Protein AF-0000000077117126 (afdb_homodimer)

Structure (mmCIF, N/CA/C/O backbone):
data_AF-0000000077117126-model_v1
#
loop_
_entity.id
_entity.type
_entity.pdbx_description
1 polymer 'Uncharacterized protein'
#
loop_
_atom_site.group_PDB
_atom_site.id
_atom_site.type_symbol
_atom_site.label_atom_id
_atom_site.label_alt_id
_atom_site.label_comp_id
_atom_site.label_asym_id
_atom_site.label_entity_id
_atom_site.label_seq_id
_atom_site.pdbx_PDB_ins_code
_atom_site.Cartn_x
_atom_site.Cartn_y
_atom_site.Cartn_z
_atom_site.occupancy
_atom_site.B_iso_or_equiv
_atom_site.auth_seq_id
_atom_site.auth_comp_id
_atom_site.auth_asym_id
_atom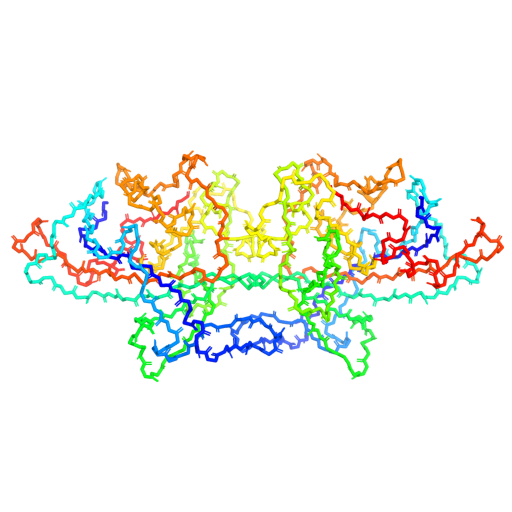_site.auth_atom_id
_atom_site.pdbx_PDB_model_num
ATOM 1 N N . MET A 1 1 ? -9.766 -30.859 -2.898 1 77.19 1 MET A N 1
ATOM 2 C CA . MET A 1 1 ? -8.359 -31.125 -3.176 1 77.19 1 MET A CA 1
ATOM 3 C C . MET A 1 1 ? -7.926 -30.438 -4.473 1 77.19 1 MET A C 1
ATOM 5 O O . MET A 1 1 ? -8.695 -30.391 -5.438 1 77.19 1 MET A O 1
ATOM 9 N N . SER A 1 2 ? -6.809 -29.703 -4.516 1 88.44 2 SER A N 1
ATOM 10 C CA . SER A 1 2 ? -6.238 -29.062 -5.695 1 88.44 2 SER A CA 1
ATOM 11 C C . SER A 1 2 ? -5.836 -30.094 -6.742 1 88.44 2 SER A C 1
ATOM 13 O O . SER A 1 2 ? -5.43 -31.203 -6.402 1 88.44 2 SER A O 1
ATOM 15 N N . PRO A 1 3 ? -6.152 -29.875 -7.973 1 94.31 3 PRO A N 1
ATOM 16 C CA . PRO A 1 3 ? -5.516 -30.734 -8.969 1 94.31 3 PRO A CA 1
ATOM 17 C C . PRO A 1 3 ? -3.99 -30.688 -8.914 1 94.31 3 PRO A C 1
ATOM 19 O O . PRO A 1 3 ? -3.424 -29.75 -8.344 1 94.31 3 PRO A O 1
ATOM 22 N N . PRO A 1 4 ? -3.389 -31.75 -9.406 1 95.88 4 PRO A N 1
ATOM 23 C CA . PRO A 1 4 ? -1.927 -31.672 -9.453 1 95.88 4 PRO A CA 1
ATOM 24 C C . PRO A 1 4 ? -1.417 -30.688 -10.5 1 95.88 4 PRO A C 1
ATOM 26 O O . PRO A 1 4 ? -2.016 -30.562 -11.57 1 95.88 4 PRO A O 1
ATOM 29 N N . TYR A 1 5 ? -0.36 -30 -10.203 1 97.25 5 TYR A N 1
ATOM 30 C CA . TYR A 1 5 ? 0.286 -29.094 -11.156 1 97.25 5 TYR A CA 1
ATOM 31 C C . TYR A 1 5 ? 1.759 -28.906 -10.812 1 97.25 5 TYR A C 1
ATOM 33 O O . TYR A 1 5 ? 2.203 -29.297 -9.727 1 97.25 5 TYR A O 1
ATOM 41 N N . ILE A 1 6 ? 2.484 -28.406 -11.773 1 97.88 6 ILE A N 1
ATOM 42 C CA . ILE A 1 6 ? 3.891 -28.062 -11.594 1 97.88 6 ILE A CA 1
ATOM 43 C C . ILE A 1 6 ? 4.074 -26.547 -11.789 1 97.88 6 ILE A C 1
ATOM 45 O O . ILE A 1 6 ? 3.332 -25.922 -12.539 1 97.88 6 ILE A O 1
ATOM 49 N N . PHE A 1 7 ? 5.004 -25.984 -11.031 1 98.62 7 PHE A N 1
ATOM 50 C CA . PHE A 1 7 ? 5.238 -24.578 -11.25 1 98.62 7 PHE A CA 1
ATOM 51 C C . PHE A 1 7 ? 6.711 -24.219 -11.07 1 98.62 7 PHE A C 1
ATOM 53 O O . PHE A 1 7 ? 7.469 -25.016 -10.5 1 98.62 7 PHE A O 1
ATOM 60 N N . GLN A 1 8 ? 7.051 -23.141 -11.648 1 98.75 8 GLN A N 1
ATOM 61 C CA . GLN A 1 8 ? 8.383 -22.547 -11.539 1 98.75 8 GLN A CA 1
ATOM 62 C C . GLN A 1 8 ? 8.297 -21.078 -11.172 1 98.75 8 GLN A C 1
ATOM 64 O O . GLN A 1 8 ? 7.449 -20.344 -11.695 1 98.75 8 GLN A O 1
ATOM 69 N N . ILE A 1 9 ? 9.125 -20.656 -10.242 1 98.75 9 ILE A N 1
ATOM 70 C CA . ILE A 1 9 ? 9.266 -19.25 -9.875 1 98.75 9 ILE A CA 1
ATOM 71 C C . ILE A 1 9 ? 10.695 -18.797 -10.141 1 98.75 9 ILE A C 1
ATOM 73 O O . ILE A 1 9 ? 11.633 -19.234 -9.477 1 98.75 9 ILE A O 1
ATOM 77 N N . ASN A 1 10 ? 10.828 -17.922 -11.094 1 98.81 10 ASN A N 1
ATOM 78 C CA . ASN A 1 10 ? 12.133 -17.359 -11.422 1 98.81 10 ASN A CA 1
ATOM 79 C C . ASN A 1 10 ? 12.266 -15.922 -10.93 1 98.81 10 ASN A C 1
ATOM 81 O O . ASN A 1 10 ? 11.398 -15.086 -11.211 1 98.81 10 ASN A O 1
ATOM 85 N N . GLU A 1 11 ? 13.383 -15.68 -10.281 1 98.56 11 GLU A N 1
ATOM 86 C CA . GLU A 1 11 ? 13.68 -14.328 -9.797 1 98.56 11 GLU A CA 1
ATOM 87 C C . GLU A 1 11 ? 14.164 -13.43 -10.93 1 98.56 11 GLU A C 1
ATOM 89 O O . GLU A 1 11 ? 15.023 -13.828 -11.719 1 98.56 11 GLU A O 1
ATOM 94 N N . ILE A 1 12 ? 13.586 -12.195 -10.93 1 97.94 12 ILE A N 1
ATOM 95 C CA . ILE A 1 12 ? 14.086 -11.242 -11.914 1 97.94 12 ILE A CA 1
ATOM 96 C C . ILE A 1 12 ? 14.328 -9.891 -11.242 1 97.94 12 ILE A C 1
ATOM 98 O O . ILE A 1 12 ? 13.758 -9.602 -10.188 1 97.94 12 ILE A O 1
ATOM 102 N N . ASN A 1 13 ? 15.172 -9.141 -11.844 1 94.44 13 ASN A N 1
ATOM 103 C CA . ASN A 1 13 ? 15.438 -7.758 -11.461 1 94.44 13 ASN A CA 1
ATOM 104 C C . ASN A 1 13 ? 15.406 -6.82 -12.664 1 94.44 13 ASN A C 1
ATOM 106 O O . ASN A 1 13 ? 15.438 -7.273 -13.812 1 94.44 13 ASN A O 1
ATOM 110 N N . ARG A 1 14 ? 15.266 -5.648 -12.297 1 93.5 14 ARG A N 1
ATOM 111 C CA . ARG A 1 14 ? 15.438 -4.641 -13.344 1 93.5 14 ARG A CA 1
ATOM 112 C C . ARG A 1 14 ? 16.875 -4.641 -13.867 1 93.5 14 ARG A C 1
ATOM 114 O O . ARG A 1 14 ? 17.828 -4.73 -13.094 1 93.5 14 ARG A O 1
ATOM 121 N N . ASN A 1 15 ? 16.984 -4.605 -15.164 1 93.62 15 ASN A N 1
ATOM 122 C CA . ASN A 1 15 ? 18.281 -4.359 -15.773 1 93.62 15 ASN A CA 1
ATOM 123 C C . ASN A 1 15 ? 18.781 -2.943 -15.492 1 93.62 15 ASN A C 1
ATOM 125 O O . ASN A 1 15 ? 18.172 -1.969 -15.945 1 93.62 15 ASN A O 1
ATOM 129 N N . PRO A 1 16 ? 19.828 -2.816 -14.789 1 89.88 16 PRO A N 1
ATOM 130 C CA . PRO A 1 16 ? 20.281 -1.479 -14.414 1 89.88 16 PRO A CA 1
ATOM 131 C C . PRO A 1 16 ? 20.688 -0.636 -15.617 1 89.88 16 PRO A C 1
ATOM 133 O O . PRO A 1 16 ? 20.766 0.592 -15.523 1 89.88 16 PRO A O 1
ATOM 136 N N . ARG A 1 17 ? 21 -1.248 -16.781 1 92.44 17 ARG A N 1
ATOM 137 C CA . ARG A 1 17 ? 21.438 -0.537 -17.984 1 92.44 17 ARG A CA 1
ATOM 138 C C . ARG A 1 17 ? 20.234 -0.075 -18.812 1 92.44 17 ARG A C 1
ATOM 140 O O . ARG A 1 17 ? 20.391 0.737 -19.719 1 92.44 17 ARG A O 1
ATOM 147 N N . ALA A 1 18 ? 19.109 -0.632 -18.438 1 91.69 18 ALA A N 1
ATOM 148 C CA . ALA A 1 18 ? 17.906 -0.268 -19.203 1 91.69 18 ALA A CA 1
ATOM 149 C C . ALA A 1 18 ? 17.328 1.049 -18.703 1 91.69 18 ALA A C 1
ATOM 151 O O . ALA A 1 18 ? 17.438 1.377 -17.516 1 91.69 18 ALA A O 1
ATOM 152 N N . LYS A 1 19 ? 16.734 1.782 -19.578 1 91.12 19 LYS A N 1
ATOM 153 C CA . LYS A 1 19 ? 16.078 3.027 -19.203 1 91.12 19 LYS A CA 1
ATOM 154 C C . LYS A 1 19 ? 14.883 2.758 -18.297 1 91.12 19 LYS A C 1
ATOM 156 O O . LYS A 1 19 ? 14.094 1.847 -18.547 1 91.12 19 LYS A O 1
ATOM 161 N N . CYS A 1 20 ? 14.812 3.59 -17.25 1 89.38 20 CYS A N 1
ATOM 162 C CA . CYS A 1 20 ? 13.695 3.453 -16.328 1 89.38 20 CYS A CA 1
ATOM 163 C C . CYS A 1 20 ? 12.414 4.027 -16.922 1 89.38 20 CYS A C 1
ATOM 165 O O . CYS A 1 20 ? 12.461 4.992 -17.688 1 89.38 20 CYS A O 1
ATOM 167 N N . ARG A 1 21 ? 11.398 3.367 -16.594 1 93.06 21 ARG A N 1
ATOM 168 C CA . ARG A 1 21 ? 10.062 3.844 -16.953 1 93.06 21 ARG A CA 1
ATOM 169 C C . ARG A 1 21 ? 9.312 4.32 -15.711 1 93.06 21 ARG A C 1
ATOM 171 O O . ARG A 1 21 ? 9.383 3.691 -14.656 1 93.06 21 ARG A O 1
ATOM 178 N N . TYR A 1 22 ? 8.594 5.395 -15.828 1 92.81 22 TYR A N 1
ATOM 179 C CA . TYR A 1 22 ? 7.828 5.949 -14.719 1 92.81 22 TYR A CA 1
ATOM 180 C C . TYR A 1 22 ? 6.395 6.242 -15.141 1 92.81 22 TYR A C 1
ATOM 182 O O . TYR A 1 22 ? 6.129 6.508 -16.312 1 92.81 22 TYR A O 1
ATOM 190 N N . ASP A 1 23 ? 5.488 6.152 -14.211 1 91.5 23 ASP A N 1
ATOM 191 C CA . ASP A 1 23 ? 4.121 6.543 -14.523 1 91.5 23 ASP A CA 1
ATOM 192 C C . ASP A 1 23 ? 3.947 8.055 -14.438 1 91.5 23 ASP A C 1
ATOM 194 O O . ASP A 1 23 ? 4.918 8.789 -14.219 1 91.5 23 ASP A O 1
ATOM 198 N N . ASN A 1 24 ? 2.738 8.508 -14.594 1 89.69 24 ASN A N 1
ATOM 199 C CA . ASN A 1 24 ? 2.463 9.938 -14.664 1 89.69 24 ASN A CA 1
ATOM 200 C C . ASN A 1 24 ? 2.691 10.625 -13.32 1 89.69 24 ASN A C 1
ATOM 202 O O . ASN A 1 24 ? 2.717 11.852 -13.242 1 89.69 24 ASN A O 1
ATOM 206 N N . PHE A 1 25 ? 2.98 9.836 -12.289 1 91.88 25 PHE A N 1
ATOM 207 C CA . PHE A 1 25 ? 3.15 10.414 -10.961 1 91.88 25 PHE A CA 1
ATOM 208 C C . PHE A 1 25 ? 4.578 10.219 -10.469 1 91.88 25 PHE A C 1
ATOM 210 O O . PHE A 1 25 ? 4.863 10.422 -9.281 1 91.88 25 PHE A O 1
ATOM 217 N N . GLY A 1 26 ? 5.406 9.75 -11.391 1 91.75 26 GLY A N 1
ATOM 218 C CA . GLY A 1 26 ? 6.82 9.633 -11.07 1 91.75 26 GLY A CA 1
ATOM 219 C C . GLY A 1 26 ? 7.164 8.352 -10.328 1 91.75 26 GLY A C 1
ATOM 220 O O . GLY A 1 26 ? 8.227 8.25 -9.719 1 91.75 26 GLY A O 1
ATOM 221 N N . ARG A 1 27 ? 6.301 7.371 -10.328 1 93.75 27 ARG A N 1
ATOM 222 C CA . ARG A 1 27 ? 6.582 6.074 -9.719 1 93.75 27 ARG A CA 1
ATOM 223 C C . ARG A 1 27 ? 7.18 5.109 -10.734 1 93.75 27 ARG A C 1
ATOM 225 O O . ARG A 1 27 ? 6.75 5.07 -11.891 1 93.75 27 ARG A O 1
ATOM 232 N N . TRP A 1 28 ? 8.016 4.418 -10.25 1 93.44 28 TRP A N 1
ATOM 233 C CA . TRP A 1 28 ? 8.688 3.451 -11.109 1 93.44 28 TRP A CA 1
ATOM 234 C C . TRP A 1 28 ? 7.707 2.414 -11.641 1 93.44 28 TRP A C 1
ATOM 236 O O . TRP A 1 28 ? 6.848 1.926 -10.898 1 93.44 28 TRP A O 1
ATOM 246 N N . MET A 1 29 ? 7.895 2.1 -12.898 1 95.25 29 MET A N 1
ATOM 247 C CA . MET A 1 29 ? 7.168 1.027 -13.57 1 95.25 29 MET A CA 1
ATOM 248 C C . MET A 1 29 ? 8.125 0.091 -14.297 1 95.25 29 MET A C 1
ATOM 250 O O . MET A 1 29 ? 9.117 0.538 -14.875 1 95.25 29 MET A O 1
ATOM 254 N N . PRO A 1 30 ? 7.797 -1.201 -14.281 1 96.44 30 PRO A N 1
ATOM 255 C CA . PRO A 1 30 ? 8.672 -2.107 -15.023 1 96.44 30 PRO A CA 1
ATOM 256 C C . PRO A 1 30 ? 8.664 -1.84 -16.531 1 96.44 30 PRO A C 1
ATOM 258 O O . PRO A 1 30 ? 7.66 -1.361 -17.062 1 96.44 30 PRO A O 1
ATOM 261 N N . SER A 1 31 ? 9.734 -2.16 -17.188 1 95.44 31 SER A N 1
ATOM 262 C CA . SER A 1 31 ? 9.867 -2.002 -18.641 1 95.44 31 SER A CA 1
ATOM 263 C C . SER A 1 31 ? 8.914 -2.928 -19.375 1 95.44 31 SER A C 1
ATOM 265 O O . SER A 1 31 ? 8.672 -4.059 -18.953 1 95.44 31 SER A O 1
ATOM 267 N N . TYR A 1 32 ? 8.383 -2.531 -20.484 1 92.38 32 TYR A N 1
ATOM 268 C CA . TYR A 1 32 ? 7.578 -3.404 -21.328 1 92.38 32 TYR A CA 1
ATOM 269 C C . TYR A 1 32 ? 8.461 -4.25 -22.25 1 92.38 32 TYR A C 1
ATOM 271 O O . TYR A 1 32 ? 7.984 -5.199 -22.875 1 92.38 32 TYR A O 1
ATOM 279 N N . GLU A 1 33 ? 9.703 -3.861 -22.266 1 94.19 33 GLU A N 1
ATOM 280 C CA . GLU A 1 33 ? 10.664 -4.609 -23.078 1 94.19 33 GLU A CA 1
ATOM 281 C C . GLU A 1 33 ? 11.359 -5.684 -22.25 1 94.19 33 GLU A C 1
ATOM 283 O O . GLU A 1 33 ? 11.711 -5.453 -21.094 1 94.19 33 GLU A O 1
ATOM 288 N N . GLY A 1 34 ? 11.562 -6.766 -22.938 1 95.62 34 GLY A N 1
ATOM 289 C CA . GLY A 1 34 ? 12.242 -7.867 -22.281 1 95.62 34 GLY A CA 1
ATOM 290 C C . GLY A 1 34 ? 13.648 -7.512 -21.812 1 95.62 34 GLY A C 1
ATOM 291 O O . GLY A 1 34 ? 14.109 -8 -20.781 1 95.62 34 GLY A O 1
ATOM 292 N N . SER A 1 35 ? 14.312 -6.652 -22.531 1 94.56 35 SER A N 1
ATOM 293 C CA . SER A 1 35 ? 15.688 -6.266 -22.234 1 94.56 35 SER A CA 1
ATOM 294 C C . SER A 1 35 ? 15.773 -5.473 -20.938 1 94.56 35 SER A C 1
ATOM 296 O O . SER A 1 35 ? 16.859 -5.273 -20.391 1 94.56 35 SER A O 1
ATOM 298 N N . GLY A 1 36 ? 14.672 -5.066 -20.484 1 96.38 36 GLY A N 1
ATOM 299 C CA . GLY A 1 36 ? 14.648 -4.305 -19.234 1 96.38 36 GLY A CA 1
ATOM 300 C C . GLY A 1 36 ? 14.742 -5.18 -18 1 96.38 36 GLY A C 1
ATOM 301 O O . GLY A 1 36 ? 14.836 -4.672 -16.891 1 96.38 36 GLY A O 1
ATOM 302 N N . HIS A 1 37 ? 14.758 -6.48 -18.156 1 97.31 37 HIS A N 1
ATOM 303 C CA . HIS A 1 37 ? 14.75 -7.426 -17.047 1 97.31 37 HIS A CA 1
ATOM 304 C C . HIS A 1 37 ? 15.891 -8.43 -17.172 1 97.31 37 HIS A C 1
ATOM 306 O O . HIS A 1 37 ? 16.359 -8.719 -18.281 1 97.31 37 HIS A O 1
ATOM 312 N N . GLU A 1 38 ? 16.328 -8.812 -16.078 1 96.62 38 GLU A N 1
ATOM 313 C CA . GLU A 1 38 ? 17.344 -9.852 -16.031 1 96.62 38 GLU A CA 1
ATOM 314 C C . GLU A 1 38 ? 16.969 -10.953 -15.039 1 96.62 38 GLU A C 1
ATOM 316 O O . GLU A 1 38 ? 16.422 -10.672 -13.977 1 96.62 38 GLU A O 1
ATOM 321 N N . ILE A 1 39 ? 17.25 -12.148 -15.461 1 96.5 39 ILE A N 1
ATOM 322 C CA . ILE A 1 39 ? 17.031 -13.273 -14.562 1 96.5 39 ILE A CA 1
ATOM 323 C C . ILE A 1 39 ? 18.094 -13.258 -13.461 1 96.5 39 ILE A C 1
ATOM 325 O O . ILE A 1 39 ? 19.281 -13.008 -13.727 1 96.5 39 ILE A O 1
ATOM 329 N N . TYR A 1 40 ? 17.656 -13.398 -12.289 1 94.94 40 TYR A N 1
ATOM 330 C CA . TYR A 1 40 ? 18.547 -13.508 -11.141 1 94.94 40 TYR A CA 1
ATOM 331 C C . TYR A 1 40 ? 18.641 -14.945 -10.648 1 94.94 40 TYR A C 1
ATOM 333 O O . TYR A 1 40 ? 17.656 -15.484 -10.117 1 94.94 40 TYR A O 1
ATOM 341 N N . ASN A 1 41 ? 19.812 -15.555 -10.844 1 94.88 41 ASN A N 1
ATOM 342 C CA . ASN A 1 41 ? 19.984 -16.969 -10.531 1 94.88 41 ASN A CA 1
ATOM 343 C C . ASN A 1 41 ? 20.219 -17.188 -9.039 1 94.88 41 ASN A C 1
ATOM 345 O O . ASN A 1 41 ? 21.328 -17.547 -8.633 1 94.88 41 ASN A O 1
ATOM 349 N N . ILE A 1 42 ? 19.25 -17.062 -8.266 1 96.12 42 ILE A N 1
ATOM 350 C CA . ILE A 1 42 ? 19.297 -17.219 -6.82 1 96.12 42 ILE A CA 1
ATOM 351 C C . ILE A 1 42 ? 18.031 -17.922 -6.332 1 96.12 42 ILE A C 1
ATOM 353 O O . ILE A 1 42 ? 17 -17.859 -6.988 1 96.12 42 ILE A O 1
ATOM 357 N N . GLY A 1 43 ? 18.125 -18.656 -5.266 1 96.69 43 GLY A N 1
ATOM 358 C CA . GLY A 1 43 ? 16.969 -19.219 -4.594 1 96.69 43 GLY A CA 1
ATOM 359 C C . GLY A 1 43 ? 16.219 -20.234 -5.438 1 96.69 43 GLY A C 1
ATOM 360 O O . GLY A 1 43 ? 16.797 -21.234 -5.879 1 96.69 43 GLY A O 1
ATOM 361 N N . ALA A 1 44 ? 14.984 -19.922 -5.75 1 97.81 44 ALA A N 1
ATOM 362 C CA . ALA A 1 44 ? 14.078 -20.875 -6.398 1 97.81 44 ALA A CA 1
ATOM 363 C C . ALA A 1 44 ? 14.258 -20.859 -7.914 1 97.81 44 ALA A C 1
ATOM 365 O O . ALA A 1 44 ? 13.703 -21.703 -8.625 1 97.81 44 ALA A O 1
ATOM 366 N N . THR A 1 45 ? 15.047 -19.969 -8.453 1 98.44 45 THR A N 1
ATOM 367 C CA . THR A 1 45 ? 15.203 -19.828 -9.891 1 98.44 45 THR A CA 1
ATOM 368 C C . THR A 1 45 ? 15.711 -21.125 -10.516 1 98.44 45 THR A C 1
ATOM 370 O O . THR A 1 45 ? 16.672 -21.719 -10.031 1 98.44 45 THR A O 1
ATOM 373 N N . GLY A 1 46 ? 15.023 -21.5 -11.547 1 97.62 46 GLY A N 1
ATOM 374 C CA . GLY A 1 46 ? 15.43 -22.688 -12.289 1 97.62 46 GLY A CA 1
ATOM 375 C C . GLY A 1 46 ? 14.875 -23.984 -11.711 1 97.62 46 GLY A C 1
ATOM 376 O O . GLY A 1 46 ? 15.016 -25.047 -12.32 1 97.62 46 GLY A O 1
ATOM 377 N N . LYS A 1 47 ? 14.258 -23.953 -10.578 1 98.38 47 LYS A N 1
ATOM 378 C CA . LYS A 1 47 ? 13.734 -25.156 -9.93 1 98.38 47 LYS A CA 1
ATOM 379 C C . LYS A 1 47 ? 12.273 -25.375 -10.289 1 98.38 47 LYS A C 1
ATOM 381 O O . LYS A 1 47 ? 11.531 -24.422 -10.523 1 98.38 47 LYS A O 1
ATOM 386 N N . TYR A 1 48 ? 11.914 -26.641 -10.312 1 98.44 48 TYR A N 1
ATOM 387 C CA . TYR A 1 48 ? 10.531 -27.016 -10.555 1 98.44 48 TYR A CA 1
ATOM 388 C C . TYR A 1 48 ? 9.891 -27.594 -9.289 1 98.44 48 TYR A C 1
ATOM 390 O O . TYR A 1 48 ? 10.523 -28.359 -8.562 1 98.44 48 TYR A O 1
ATOM 398 N N . TRP A 1 49 ? 8.688 -27.156 -9.07 1 98.38 49 TRP A N 1
ATOM 399 C CA . TRP A 1 49 ? 7.938 -27.594 -7.891 1 98.38 49 TRP A CA 1
ATOM 400 C C . TRP A 1 49 ? 6.648 -28.297 -8.289 1 98.38 49 TRP A C 1
ATOM 402 O O . TRP A 1 49 ? 5.949 -27.859 -9.203 1 98.38 49 TRP A O 1
ATOM 412 N N . TYR A 1 50 ? 6.402 -29.328 -7.582 1 97.25 50 TYR A N 1
ATOM 413 C CA . TYR A 1 50 ? 5.219 -30.141 -7.844 1 97.25 50 TYR A CA 1
ATOM 414 C C . TYR A 1 50 ? 4.242 -30.062 -6.676 1 97.25 50 TYR A C 1
ATOM 416 O O . TYR A 1 50 ? 4.617 -30.312 -5.527 1 97.25 50 TYR A O 1
ATOM 424 N N . CYS A 1 51 ? 2.986 -29.672 -6.992 1 96.69 51 CYS A N 1
ATOM 425 C CA . CYS A 1 51 ? 1.882 -29.797 -6.047 1 96.69 51 CYS A CA 1
ATOM 426 C C . CYS A 1 51 ? 1.031 -31.016 -6.348 1 96.69 51 CYS A C 1
ATOM 428 O O . CYS A 1 51 ? 0.369 -31.078 -7.383 1 96.69 51 CYS A O 1
ATOM 430 N N . ASN A 1 52 ? 0.906 -31.922 -5.441 1 93.56 52 ASN A N 1
ATOM 431 C CA . ASN A 1 52 ? 0.184 -33.156 -5.695 1 93.56 52 ASN A CA 1
ATOM 432 C C . ASN A 1 52 ? -1.223 -33.125 -5.102 1 93.56 52 ASN A C 1
ATOM 434 O O . ASN A 1 52 ? -1.867 -34.156 -4.957 1 93.56 52 ASN A O 1
ATOM 438 N N . GLY A 1 53 ? -1.607 -32 -4.676 1 92.06 53 GLY A N 1
ATOM 439 C CA . GLY A 1 53 ? -2.91 -31.844 -4.051 1 92.06 53 GLY A CA 1
ATOM 440 C C . GLY A 1 53 ? -2.852 -31.875 -2.535 1 92.06 53 GLY A C 1
ATOM 441 O O . GLY A 1 53 ? -3.797 -31.469 -1.862 1 92.06 53 GLY A O 1
ATOM 442 N N . SER A 1 54 ? -1.748 -32.375 -2.01 1 91.38 54 SER A N 1
ATOM 443 C CA . SER A 1 54 ? -1.615 -32.469 -0.558 1 91.38 54 SER A CA 1
ATOM 444 C C . SER A 1 54 ? -0.382 -31.703 -0.072 1 91.38 54 SER A C 1
ATOM 446 O O . SER A 1 54 ? -0.387 -31.141 1.021 1 91.38 54 SER A O 1
ATOM 448 N N . LEU A 1 55 ? 0.594 -31.781 -0.904 1 94.25 55 LEU A N 1
ATOM 449 C CA . LEU A 1 55 ? 1.847 -31.125 -0.543 1 94.25 55 LEU A CA 1
ATOM 450 C C . LEU A 1 55 ? 2.549 -30.578 -1.78 1 94.25 55 LEU A C 1
ATOM 452 O O . LEU A 1 55 ? 2.195 -30.938 -2.908 1 94.25 55 LEU A O 1
ATOM 456 N N . ILE A 1 56 ? 3.545 -29.75 -1.525 1 96.06 56 ILE A N 1
ATOM 457 C CA . ILE A 1 56 ? 4.414 -29.219 -2.57 1 96.06 56 ILE A CA 1
ATOM 458 C C . ILE A 1 56 ? 5.852 -29.672 -2.322 1 96.06 56 ILE A C 1
ATOM 460 O O . ILE A 1 56 ? 6.344 -29.594 -1.193 1 96.06 56 ILE A O 1
ATOM 464 N N . TYR A 1 57 ? 6.496 -30.172 -3.33 1 96.25 57 TYR A N 1
ATOM 465 C CA . TYR A 1 57 ? 7.91 -30.5 -3.215 1 96.25 57 TYR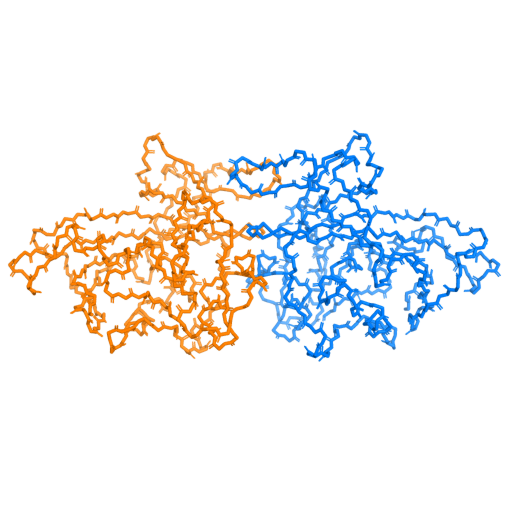 A CA 1
ATOM 466 C C . TYR A 1 57 ? 8.625 -30.312 -4.547 1 96.25 57 TYR A C 1
ATOM 468 O O . TYR A 1 57 ? 7.984 -30.25 -5.598 1 96.25 57 TYR A O 1
ATOM 476 N N . GLU A 1 58 ? 9.93 -30.25 -4.5 1 97.94 58 GLU A N 1
ATOM 477 C CA . GLU A 1 58 ? 10.758 -30 -5.676 1 97.94 58 GLU A CA 1
ATOM 478 C C . GLU A 1 58 ? 10.891 -31.25 -6.531 1 97.94 58 GLU A C 1
ATOM 480 O O . GLU A 1 58 ? 11.023 -32.375 -6.004 1 97.94 58 GLU A O 1
ATOM 485 N N . VAL A 1 59 ? 10.898 -31.094 -7.809 1 97.06 59 VAL A N 1
ATOM 486 C CA . VAL A 1 59 ? 11.172 -32.188 -8.742 1 97.06 59 VAL A CA 1
ATOM 487 C C . VAL A 1 59 ? 12.375 -31.828 -9.609 1 97.06 59 VAL A C 1
ATOM 489 O O . VAL A 1 59 ? 12.633 -30.641 -9.875 1 97.06 59 VAL A O 1
ATOM 492 N N . PRO A 1 60 ? 13.141 -32.781 -10 1 95.75 60 PRO A N 1
ATOM 493 C CA . PRO A 1 60 ? 14.43 -32.5 -10.648 1 95.75 60 PRO A CA 1
ATOM 494 C C . PRO A 1 60 ? 14.289 -31.875 -12.023 1 95.75 60 PRO A C 1
ATOM 496 O O . PRO A 1 60 ? 15.18 -31.156 -12.469 1 95.75 60 PRO A O 1
ATOM 499 N N . ALA A 1 61 ? 13.211 -32.219 -12.711 1 95.88 61 ALA A N 1
ATOM 500 C CA . ALA A 1 61 ? 12.977 -31.656 -14.039 1 95.88 61 ALA A CA 1
ATOM 501 C C . ALA A 1 61 ? 11.484 -31.625 -14.359 1 95.88 61 ALA A C 1
ATOM 503 O O . ALA A 1 61 ? 10.672 -32.25 -13.664 1 95.88 61 ALA A O 1
ATOM 504 N N . LEU A 1 62 ? 11.18 -30.828 -15.359 1 96.31 62 LEU A N 1
ATOM 505 C CA . LEU A 1 62 ? 9.812 -30.812 -15.867 1 96.31 62 LEU A CA 1
ATOM 506 C C . LEU A 1 62 ? 9.477 -32.125 -16.562 1 96.31 62 LEU A C 1
ATOM 508 O O . LEU A 1 62 ? 10.156 -32.531 -17.516 1 96.31 62 LEU A O 1
ATOM 512 N N . PRO A 1 63 ? 8.5 -32.812 -16.094 1 94.81 63 PRO A N 1
ATOM 513 C CA . PRO A 1 63 ? 8.156 -34.062 -16.75 1 94.81 63 PRO A CA 1
ATOM 514 C C . PRO A 1 63 ? 7.805 -33.906 -18.219 1 94.81 63 PRO A C 1
ATOM 516 O O . PRO A 1 63 ? 7.16 -32.906 -18.594 1 94.81 63 PRO A O 1
ATOM 519 N N . SER A 1 64 ? 8.188 -34.906 -18.969 1 93.69 64 SER A N 1
ATOM 520 C CA . SER A 1 64 ? 7.879 -34.906 -20.391 1 93.69 64 SER A CA 1
ATOM 521 C C . SER A 1 64 ? 6.371 -34.906 -20.641 1 93.69 64 SER A C 1
ATOM 523 O O . SER A 1 64 ? 5.645 -35.688 -20.016 1 93.69 64 SER A O 1
ATOM 525 N N . GLY A 1 65 ? 5.906 -34.031 -21.484 1 94 65 GLY A N 1
ATOM 526 C CA . GLY A 1 65 ? 4.488 -33.938 -21.797 1 94 65 GLY A CA 1
ATOM 527 C C . GLY A 1 65 ? 3.77 -32.844 -21.062 1 94 65 GLY A C 1
ATOM 528 O O . GLY A 1 65 ? 2.605 -32.531 -21.359 1 94 65 GLY A O 1
ATOM 529 N N . SER A 1 66 ? 4.418 -32.219 -20.078 1 95.81 66 SER A N 1
ATOM 530 C CA . SER A 1 66 ? 3.842 -31.062 -19.406 1 95.81 66 SER A CA 1
ATOM 531 C C . SER A 1 66 ? 3.662 -29.906 -20.375 1 95.81 66 SER A C 1
ATOM 533 O O . SER A 1 66 ? 4.465 -29.719 -21.297 1 95.81 66 SER A O 1
ATOM 535 N N . THR A 1 67 ? 2.584 -29.156 -20.203 1 96.19 67 THR A N 1
ATOM 536 C CA . THR A 1 67 ? 2.338 -27.984 -21.031 1 96.19 67 THR A CA 1
ATOM 537 C C . THR A 1 67 ? 2.168 -26.734 -20.156 1 96.19 67 THR A C 1
ATOM 539 O O . THR A 1 67 ? 1.71 -26.828 -19.016 1 96.19 67 THR A O 1
ATOM 542 N N . VAL A 1 68 ? 2.545 -25.641 -20.766 1 98 68 VAL A N 1
ATOM 543 C CA . VAL A 1 68 ? 2.371 -24.375 -20.047 1 98 68 VAL A CA 1
ATOM 544 C C . VAL A 1 68 ? 0.884 -24.062 -19.922 1 98 68 VAL A C 1
ATOM 546 O O . VAL A 1 68 ? 0.166 -24 -20.922 1 98 68 VAL A O 1
ATOM 549 N N . TYR A 1 69 ? 0.435 -23.906 -18.719 1 98.31 69 TYR A N 1
ATOM 550 C CA . TYR A 1 69 ? -0.924 -23.422 -18.484 1 98.31 69 TYR A CA 1
ATOM 551 C C . TYR A 1 69 ? -0.992 -21.906 -18.547 1 98.31 69 TYR A C 1
ATOM 553 O O . TYR A 1 69 ? -1.729 -21.344 -19.359 1 98.31 69 TYR A O 1
ATOM 561 N N . SER A 1 70 ? -0.19 -21.281 -17.703 1 98.25 70 SER A N 1
ATOM 562 C CA . SER A 1 70 ? -0.151 -19.828 -17.734 1 98.25 70 SER A CA 1
ATOM 563 C C . SER A 1 70 ? 1.126 -19.297 -17.094 1 98.25 70 SER A C 1
ATOM 565 O O . SER A 1 70 ? 1.748 -19.984 -16.281 1 98.25 70 SER A O 1
ATOM 567 N N . THR A 1 71 ? 1.499 -18.109 -17.516 1 98.56 71 THR A N 1
ATOM 568 C CA . THR A 1 71 ? 2.664 -17.422 -16.969 1 98.56 71 THR A CA 1
ATOM 569 C C . THR A 1 71 ? 2.312 -15.984 -16.594 1 98.56 71 THR A C 1
ATOM 571 O O . THR A 1 71 ? 1.63 -15.281 -17.344 1 98.56 71 THR A O 1
ATOM 574 N N . PHE A 1 72 ? 2.725 -15.586 -15.422 1 98.75 72 PHE A N 1
ATOM 575 C CA . PHE A 1 72 ? 2.613 -14.203 -14.984 1 98.75 72 PHE A CA 1
ATOM 576 C C . PHE A 1 72 ? 3.941 -13.695 -14.438 1 98.75 72 PHE A C 1
ATOM 578 O O . PHE A 1 72 ? 4.723 -14.477 -13.875 1 98.75 72 PHE A O 1
ATOM 585 N N . SER A 1 73 ? 4.191 -12.461 -14.625 1 98.69 73 SER A N 1
ATOM 586 C CA . SER A 1 73 ? 5.305 -11.766 -13.992 1 98.69 73 SER A CA 1
ATOM 587 C C . SER A 1 73 ? 4.809 -10.719 -12.992 1 98.69 73 SER A C 1
ATOM 589 O O . SER A 1 73 ? 3.832 -10.016 -13.258 1 98.69 73 SER A O 1
ATOM 591 N N . LEU A 1 74 ? 5.449 -10.672 -11.844 1 98.62 74 LEU A N 1
ATOM 592 C CA . LEU A 1 74 ? 5.105 -9.695 -10.812 1 98.62 74 LEU A CA 1
ATOM 593 C C . LEU A 1 74 ? 6.336 -8.891 -10.398 1 98.62 74 LEU A C 1
ATOM 595 O O . LEU A 1 74 ? 7.43 -9.445 -10.266 1 98.62 74 LEU A O 1
ATOM 599 N N . TYR A 1 75 ? 6.184 -7.617 -10.211 1 98.25 75 TYR A N 1
ATOM 600 C CA . TYR A 1 75 ? 7.133 -6.746 -9.531 1 98.25 75 TYR A CA 1
ATOM 601 C C . TYR A 1 75 ? 6.48 -6.051 -8.344 1 98.25 75 TYR A C 1
ATOM 603 O O . TYR A 1 75 ? 5.309 -5.668 -8.406 1 98.25 75 TYR A O 1
ATOM 611 N N . TYR A 1 76 ? 7.25 -5.938 -7.32 1 97.5 76 TYR A N 1
ATOM 612 C CA . TYR A 1 76 ? 6.809 -5.051 -6.25 1 97.5 76 TYR A CA 1
ATOM 613 C C . TYR A 1 76 ? 7.473 -3.686 -6.363 1 97.5 76 TYR A C 1
ATOM 615 O O . TYR A 1 76 ? 8.695 -3.59 -6.469 1 97.5 76 TYR A O 1
ATOM 623 N N . GLY A 1 77 ? 6.719 -2.645 -6.387 1 95.12 77 GLY A N 1
ATOM 624 C CA . GLY A 1 77 ? 7.215 -1.278 -6.422 1 95.12 77 GLY A CA 1
ATOM 625 C C . GLY A 1 77 ? 6.836 -0.476 -5.191 1 95.12 77 GLY A C 1
ATOM 626 O O . GLY A 1 77 ? 5.652 -0.314 -4.891 1 95.12 77 GLY A O 1
ATOM 627 N N . GLY A 1 78 ? 7.863 0.007 -4.566 1 93.12 78 GLY A N 1
ATOM 628 C CA . GLY A 1 78 ? 7.594 0.927 -3.475 1 93.12 78 GLY A CA 1
ATOM 629 C C . GLY A 1 78 ? 6.75 2.117 -3.893 1 93.12 78 GLY A C 1
ATOM 630 O O . GLY A 1 78 ? 6.984 2.709 -4.949 1 93.12 78 GLY A O 1
ATOM 631 N N . GLY A 1 79 ? 5.75 2.432 -3.035 1 94.44 79 GLY A N 1
ATOM 632 C CA . GLY A 1 79 ? 4.863 3.541 -3.346 1 94.44 79 GLY A CA 1
ATOM 633 C C . GLY A 1 79 ? 3.725 3.152 -4.27 1 94.44 79 GLY A C 1
ATOM 634 O O . GLY A 1 79 ? 2.783 3.926 -4.465 1 94.44 79 GLY A O 1
ATOM 635 N N . HIS A 1 80 ? 3.756 1.951 -4.809 1 95.38 80 HIS A N 1
ATOM 636 C CA . HIS A 1 80 ? 2.764 1.528 -5.793 1 95.38 80 HIS A CA 1
ATOM 637 C C . HIS A 1 80 ? 2.078 0.236 -5.359 1 95.38 80 HIS A C 1
ATOM 639 O O . HIS A 1 80 ? 0.85 0.136 -5.402 1 95.38 80 HIS A O 1
ATOM 645 N N . GLY A 1 81 ? 2.826 -0.707 -5.02 1 96.62 81 GLY A N 1
ATOM 646 C CA . GLY A 1 81 ? 2.355 -2.066 -4.805 1 96.62 81 GLY A CA 1
ATOM 647 C C . GLY A 1 81 ? 2.766 -3.02 -5.914 1 96.62 81 GLY A C 1
ATOM 648 O O . GLY A 1 81 ? 3.885 -2.939 -6.426 1 96.62 81 GLY A O 1
ATOM 649 N N . PHE A 1 82 ? 1.919 -3.896 -6.297 1 98 82 PHE A N 1
ATOM 650 C CA . PHE A 1 82 ? 2.334 -4.934 -7.234 1 98 82 PHE A CA 1
ATOM 651 C C . PHE A 1 82 ? 1.998 -4.535 -8.664 1 98 82 PHE A C 1
ATOM 653 O O . PHE A 1 82 ? 0.868 -4.133 -8.953 1 98 82 PHE A O 1
ATOM 660 N N . TRP A 1 83 ? 2.98 -4.664 -9.508 1 97.88 83 TRP A N 1
ATOM 661 C CA . TRP A 1 83 ? 2.809 -4.715 -10.953 1 97.88 83 TRP A CA 1
ATOM 662 C C . TRP A 1 83 ? 2.654 -6.156 -11.43 1 97.88 83 TRP A C 1
ATOM 664 O O . TRP A 1 83 ? 3.406 -7.039 -11.016 1 97.88 83 TRP A O 1
ATOM 674 N N . VAL A 1 84 ? 1.702 -6.34 -12.305 1 98.44 84 VAL A N 1
ATOM 675 C CA . VAL A 1 84 ? 1.438 -7.699 -12.773 1 98.44 84 VAL A CA 1
ATOM 676 C C . VAL A 1 84 ? 1.367 -7.719 -14.297 1 98.44 84 VAL A C 1
ATOM 678 O O . VAL A 1 84 ? 0.649 -6.918 -14.906 1 98.44 84 VAL A O 1
ATOM 681 N N . LEU A 1 85 ? 2.092 -8.57 -14.953 1 98.25 85 LEU A N 1
ATOM 682 C CA . LEU A 1 85 ? 2.074 -8.789 -16.391 1 98.25 85 LEU A CA 1
ATOM 683 C C . LEU A 1 85 ? 1.621 -10.211 -16.719 1 98.25 85 LEU A C 1
ATOM 685 O O . LEU A 1 85 ? 2.17 -11.18 -16.188 1 98.25 85 LEU A O 1
ATOM 689 N N . LYS A 1 86 ? 0.579 -10.305 -17.516 1 98 86 LYS A N 1
ATOM 690 C CA . LYS A 1 86 ? 0.24 -11.633 -18.031 1 98 86 LYS A CA 1
ATOM 691 C C . LYS A 1 86 ? 1.238 -12.07 -19.094 1 98 86 LYS A C 1
ATOM 693 O O . LYS A 1 86 ? 1.164 -11.633 -20.25 1 98 86 LYS A O 1
ATOM 698 N N . GLY A 1 87 ? 2.135 -12.898 -18.688 1 97.75 87 GLY A N 1
ATOM 699 C CA . GLY A 1 87 ? 3.205 -13.328 -19.562 1 97.75 87 GLY A CA 1
ATOM 700 C C . GLY A 1 87 ? 4.578 -13.242 -18.938 1 97.75 87 GLY A C 1
ATOM 701 O O . GLY A 1 87 ? 4.703 -12.875 -17.766 1 97.75 87 GLY A O 1
ATOM 702 N N . ASN A 1 88 ? 5.535 -13.641 -19.688 1 97.94 88 ASN A N 1
ATOM 703 C CA . ASN A 1 88 ? 6.941 -13.656 -19.297 1 97.94 88 ASN A CA 1
ATOM 704 C C . ASN A 1 88 ? 7.605 -12.305 -19.531 1 97.94 88 ASN A C 1
ATOM 706 O O . ASN A 1 88 ? 7.703 -11.852 -20.672 1 97.94 88 ASN A O 1
ATOM 710 N N . ALA A 1 89 ? 8.102 -11.68 -18.516 1 97.56 89 ALA A N 1
ATOM 711 C CA . ALA A 1 89 ? 8.664 -10.336 -18.594 1 97.56 89 ALA A CA 1
ATOM 712 C C . ALA A 1 89 ? 9.922 -10.32 -19.453 1 97.56 89 ALA A C 1
ATOM 714 O O . ALA A 1 89 ? 10.25 -9.305 -20.078 1 97.56 89 ALA A O 1
ATOM 715 N N . ILE A 1 90 ? 10.648 -11.391 -19.469 1 96.75 90 ILE A N 1
ATOM 716 C CA . ILE A 1 90 ? 11.875 -11.484 -20.25 1 96.75 90 ILE A CA 1
ATO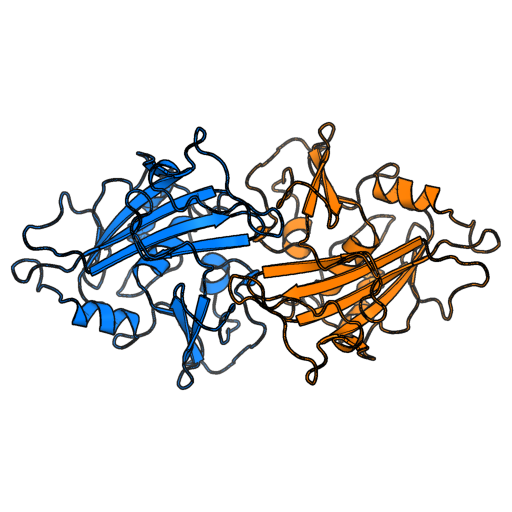M 717 C C . ILE A 1 90 ? 11.547 -11.594 -21.734 1 96.75 90 ILE A C 1
ATOM 719 O O . ILE A 1 90 ? 12.281 -11.094 -22.594 1 96.75 90 ILE A O 1
ATOM 723 N N . ARG A 1 91 ? 10.477 -12.258 -22.016 1 96 91 ARG A N 1
ATOM 724 C CA . ARG A 1 91 ? 9.898 -12.352 -23.359 1 96 91 ARG A CA 1
ATOM 725 C C . ARG A 1 91 ? 8.453 -11.883 -23.359 1 96 91 ARG A C 1
ATOM 727 O O . ARG A 1 91 ? 7.531 -12.688 -23.5 1 96 91 ARG A O 1
ATOM 734 N N . PRO A 1 92 ? 8.297 -10.602 -23.312 1 94.06 92 PRO A N 1
ATOM 735 C CA . PRO A 1 92 ? 6.949 -10.078 -23.078 1 94.06 92 PRO A CA 1
ATOM 736 C C . PRO A 1 92 ? 6.016 -10.289 -24.266 1 94.06 92 PRO A C 1
ATOM 738 O O . PRO A 1 92 ? 6.469 -10.328 -25.422 1 94.06 92 PRO A O 1
ATOM 741 N N . PRO A 1 93 ? 4.789 -10.453 -23.922 1 91.5 93 PRO A N 1
ATOM 742 C CA . PRO A 1 93 ? 3.807 -10.516 -25 1 91.5 93 PRO A CA 1
ATOM 743 C C . PRO A 1 93 ? 3.732 -9.211 -25.797 1 91.5 93 PRO A C 1
ATOM 745 O O . PRO A 1 93 ? 3.977 -8.133 -25.25 1 91.5 93 PRO A O 1
ATOM 748 N N . ARG A 1 94 ? 3.369 -9.219 -26.969 1 87.12 94 ARG A N 1
ATOM 749 C CA . ARG A 1 94 ? 3.385 -8.078 -27.875 1 87.12 94 ARG A CA 1
ATOM 750 C C . ARG A 1 94 ? 2.273 -7.094 -27.531 1 87.12 94 ARG A C 1
ATOM 752 O O . ARG A 1 94 ? 2.438 -5.883 -27.703 1 87.12 94 ARG A O 1
ATOM 759 N N . HIS A 1 95 ? 1.172 -7.594 -27.047 1 85 95 HIS A N 1
ATOM 760 C CA . HIS A 1 95 ? 0.038 -6.684 -26.938 1 85 95 HIS A CA 1
ATOM 761 C C . HIS A 1 95 ? -0.426 -6.566 -25.484 1 85 95 HIS A C 1
ATOM 763 O O . HIS A 1 95 ? -1.619 -6.398 -25.219 1 85 95 HIS A O 1
ATOM 769 N N . ASP A 1 96 ? 0.467 -6.652 -24.625 1 87.75 96 ASP A N 1
ATOM 770 C CA . ASP A 1 96 ? 0.086 -6.484 -23.234 1 87.75 96 ASP A CA 1
ATOM 771 C C . ASP A 1 96 ? 1.157 -5.719 -22.453 1 87.75 96 ASP A C 1
ATOM 773 O O . ASP A 1 96 ? 2.314 -5.664 -22.875 1 87.75 96 ASP A O 1
ATOM 777 N N . ASP A 1 97 ? 0.728 -4.988 -21.5 1 93.81 97 ASP A N 1
ATOM 778 C CA . ASP A 1 97 ? 1.614 -4.207 -20.641 1 93.81 97 ASP A CA 1
ATOM 779 C C . ASP A 1 97 ? 1.389 -4.547 -19.172 1 93.81 97 ASP A C 1
ATOM 781 O O . ASP A 1 97 ? 0.607 -5.445 -18.844 1 93.81 97 ASP A O 1
ATOM 785 N N . TRP A 1 98 ? 2.176 -3.953 -18.391 1 96.56 98 TRP A N 1
ATOM 786 C CA . TRP A 1 98 ? 2.055 -4.113 -16.953 1 96.56 98 TRP A CA 1
ATOM 787 C C . TRP A 1 98 ? 0.786 -3.445 -16.422 1 96.56 98 TRP A C 1
ATOM 789 O O . TRP A 1 98 ? 0.434 -2.346 -16.859 1 96.56 98 TRP A O 1
ATOM 799 N N . HIS A 1 99 ? 0.112 -4.133 -15.555 1 96.88 99 HIS A N 1
ATOM 800 C CA . HIS A 1 99 ? -1.079 -3.639 -14.875 1 96.88 99 HIS A CA 1
ATOM 801 C C . HIS A 1 99 ? -0.929 -3.734 -13.359 1 96.88 99 HIS A C 1
ATOM 803 O O . HIS A 1 99 ? 0.021 -4.348 -12.867 1 96.88 99 HIS A O 1
ATOM 809 N N . THR A 1 100 ? -1.812 -3.051 -12.672 1 97.38 100 THR A N 1
ATOM 810 C CA . THR A 1 100 ? -1.844 -3.191 -11.219 1 97.38 100 THR A CA 1
ATOM 811 C C . THR A 1 100 ? -2.58 -4.465 -10.82 1 97.38 100 THR A C 1
ATOM 813 O O . THR A 1 100 ? -3.354 -5.016 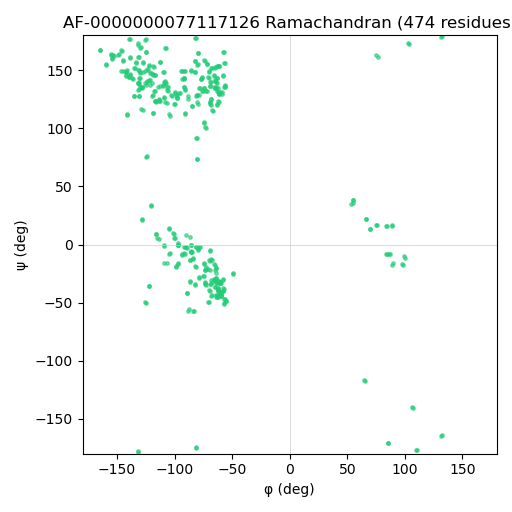-11.602 1 97.38 100 THR A O 1
ATOM 816 N N . LEU A 1 101 ? -2.254 -4.953 -9.664 1 98.19 101 LEU A N 1
ATOM 817 C CA . LEU A 1 101 ? -3.039 -6.043 -9.094 1 98.19 101 LEU A CA 1
ATOM 818 C C . LEU A 1 101 ? -4.48 -5.609 -8.859 1 98.19 101 LEU A C 1
ATOM 820 O O . LEU A 1 101 ? -4.73 -4.531 -8.312 1 98.19 101 LEU A O 1
ATOM 824 N N . LYS A 1 102 ? -5.379 -6.438 -9.352 1 98.12 102 LYS A N 1
ATOM 825 C CA . LYS A 1 102 ? -6.805 -6.156 -9.234 1 98.12 102 LYS A CA 1
ATOM 826 C C . LYS A 1 102 ? -7.566 -7.375 -8.719 1 98.12 102 LYS A C 1
ATOM 828 O O . LYS A 1 102 ? -7 -8.461 -8.602 1 98.12 102 LYS A O 1
ATOM 833 N N . PHE A 1 103 ? -8.852 -7.09 -8.461 1 98.25 103 PHE A N 1
ATOM 834 C CA . PHE A 1 103 ? -9.727 -8.141 -7.961 1 98.25 103 PHE A CA 1
ATOM 835 C C . PHE A 1 103 ? -11.086 -8.086 -8.656 1 98.25 103 PHE A C 1
ATOM 837 O O . PHE A 1 103 ? -11.578 -7.004 -8.984 1 98.25 103 PHE A O 1
ATOM 844 N N . ASP A 1 104 ? -11.609 -9.203 -8.891 1 98.25 104 ASP A N 1
ATOM 845 C CA . ASP A 1 104 ? -13.031 -9.297 -9.203 1 98.25 104 ASP A CA 1
ATOM 846 C C . ASP A 1 104 ? -13.805 -9.922 -8.047 1 98.25 104 ASP A C 1
ATOM 848 O O . ASP A 1 104 ? -13.336 -10.875 -7.418 1 98.25 104 ASP A O 1
ATOM 852 N N . HIS A 1 105 ? -14.922 -9.383 -7.793 1 97.25 105 HIS A N 1
ATOM 853 C CA . HIS A 1 105 ? -15.688 -9.773 -6.613 1 97.25 105 HIS A CA 1
ATOM 854 C C . HIS A 1 105 ? -16.797 -10.758 -6.977 1 97.25 105 HIS A C 1
ATOM 856 O O . HIS A 1 105 ? -17.562 -10.523 -7.914 1 97.25 105 HIS A O 1
ATOM 862 N N . SER A 1 106 ? -16.844 -11.805 -6.258 1 94.69 106 SER A N 1
ATOM 863 C CA . SER A 1 106 ? -17.969 -12.719 -6.41 1 94.69 106 SER A CA 1
ATOM 864 C C . SER A 1 106 ? -19.203 -12.211 -5.688 1 94.69 106 SER A C 1
ATOM 866 O O . SER A 1 106 ? -19.141 -11.859 -4.504 1 94.69 106 SER A O 1
ATOM 868 N N . PRO A 1 107 ? -20.266 -12.156 -6.332 1 91.31 107 PRO A N 1
ATOM 869 C CA . PRO A 1 107 ? -21.5 -11.711 -5.676 1 91.31 107 PRO A CA 1
ATOM 870 C C . PRO A 1 107 ? -22.094 -12.773 -4.746 1 91.31 107 PRO A C 1
ATOM 872 O O . PRO A 1 107 ? -22.938 -12.461 -3.908 1 91.31 107 PRO A O 1
ATOM 875 N N . ASP A 1 108 ? -21.625 -14.016 -4.91 1 90.38 108 ASP A N 1
ATOM 876 C CA . ASP A 1 108 ? -22.25 -15.133 -4.203 1 90.38 108 ASP A CA 1
ATOM 877 C C . ASP A 1 108 ? -21.609 -15.328 -2.828 1 90.38 108 ASP A C 1
ATOM 879 O O . ASP A 1 108 ? -22.297 -15.258 -1.808 1 90.38 108 ASP A O 1
ATOM 883 N N . ASP A 1 109 ? -20.344 -15.523 -2.805 1 92 109 ASP A N 1
ATOM 884 C CA . ASP A 1 109 ? -19.688 -15.836 -1.533 1 92 109 ASP A CA 1
ATOM 885 C C . ASP A 1 109 ? -18.75 -14.719 -1.108 1 92 109 ASP A C 1
ATOM 887 O O . ASP A 1 109 ? -17.969 -14.883 -0.168 1 92 109 ASP A O 1
ATOM 891 N N . TYR A 1 110 ? -18.719 -13.633 -1.842 1 94.25 110 TYR A N 1
ATOM 892 C CA . TYR A 1 110 ? -17.969 -12.414 -1.538 1 94.25 110 TYR A CA 1
ATOM 893 C C . TYR A 1 110 ? -16.469 -12.664 -1.583 1 94.25 110 TYR A C 1
ATOM 895 O O . TYR A 1 110 ? -15.703 -11.961 -0.921 1 94.25 110 TYR A O 1
ATOM 903 N N . SER A 1 111 ? -16.109 -13.703 -2.289 1 95.94 111 SER A N 1
ATOM 904 C CA . SER A 1 111 ? -14.68 -13.938 -2.498 1 95.94 111 SER A CA 1
ATOM 905 C C . SER A 1 111 ? -14.094 -12.945 -3.502 1 95.94 111 SER A C 1
ATOM 907 O O . SER A 1 111 ? -14.844 -12.273 -4.219 1 95.94 111 SER A O 1
ATOM 909 N N . SER A 1 112 ? -12.859 -12.766 -3.451 1 97.88 112 SER A N 1
ATOM 910 C CA . SER A 1 112 ? -12.141 -11.914 -4.395 1 97.88 112 SER A CA 1
ATOM 911 C C . SER A 1 112 ? -11.281 -12.742 -5.344 1 97.88 112 SER A C 1
ATOM 913 O O . SER A 1 112 ? -10.492 -13.586 -4.902 1 97.88 112 SER A O 1
ATOM 915 N N . PHE A 1 113 ? -11.445 -12.539 -6.578 1 98.38 113 PHE A N 1
ATOM 916 C CA . PHE A 1 113 ? -10.68 -13.211 -7.621 1 98.38 113 PHE A CA 1
ATOM 917 C C . PHE A 1 113 ? -9.438 -12.406 -7.984 1 98.38 113 PHE A C 1
ATOM 919 O O . PHE A 1 113 ? -9.539 -11.312 -8.539 1 98.38 113 PHE A O 1
ATOM 926 N N . LEU A 1 114 ? -8.281 -12.938 -7.676 1 97.88 114 LEU A N 1
ATOM 927 C CA . LEU A 1 114 ? -6.988 -12.32 -7.957 1 97.88 114 LEU A CA 1
ATOM 928 C C . LEU A 1 114 ? -6.719 -12.281 -9.453 1 97.88 114 LEU A C 1
ATOM 930 O O . LEU A 1 114 ? -6.738 -13.32 -10.125 1 97.88 114 LEU A O 1
ATOM 934 N N . THR A 1 115 ? -6.43 -11.047 -9.945 1 98.06 115 THR A N 1
ATOM 935 C CA . THR A 1 115 ? -6.168 -10.922 -11.375 1 98.06 115 THR A CA 1
ATOM 936 C C . THR A 1 115 ? -5.516 -9.578 -11.688 1 98.06 115 THR A C 1
ATOM 938 O O . THR A 1 115 ? -5.387 -8.727 -10.805 1 98.06 115 THR A O 1
ATOM 941 N N . ASN A 1 116 ? -4.98 -9.406 -12.875 1 96.31 116 ASN A N 1
ATOM 942 C CA . ASN A 1 116 ? -4.441 -8.117 -13.297 1 96.31 116 ASN A CA 1
ATOM 943 C C . ASN A 1 116 ? -5.426 -7.359 -14.188 1 96.31 116 ASN A C 1
ATOM 945 O O . ASN A 1 116 ? -5.113 -6.273 -14.68 1 96.31 116 ASN A O 1
ATOM 949 N N . ALA A 1 117 ? -6.613 -7.891 -14.359 1 93.75 117 ALA A N 1
ATOM 950 C CA . ALA A 1 117 ? -7.605 -7.305 -15.258 1 93.75 117 ALA A CA 1
ATOM 951 C C . ALA A 1 117 ? -8.945 -7.117 -14.547 1 93.75 117 ALA A C 1
ATOM 953 O O . ALA A 1 117 ? -9.992 -7.109 -15.188 1 93.75 117 ALA A O 1
ATOM 954 N N . GLY A 1 118 ? -8.906 -7.07 -13.328 1 96 118 GLY A N 1
ATOM 955 C CA . GLY A 1 118 ? -10.133 -6.973 -12.555 1 96 118 GLY A CA 1
ATOM 956 C C . GLY A 1 118 ? -10.664 -5.555 -12.461 1 96 118 GLY A C 1
ATOM 957 O O . GLY A 1 118 ? -10.039 -4.617 -12.961 1 96 118 GLY A O 1
ATOM 958 N N . GLN A 1 119 ? -11.773 -5.461 -11.82 1 95.31 119 GLN A N 1
ATOM 959 C CA . GLN A 1 119 ? -12.484 -4.188 -11.766 1 95.31 119 GLN A CA 1
ATOM 960 C C . GLN A 1 119 ? -12.203 -3.457 -10.453 1 95.31 119 GLN A C 1
ATOM 962 O O . GLN A 1 119 ? -12.469 -2.258 -10.336 1 95.31 119 GLN A O 1
ATOM 967 N N . HIS A 1 120 ? -11.742 -4.199 -9.492 1 96.5 120 HIS A N 1
ATOM 968 C CA . HIS A 1 120 ? -11.648 -3.6 -8.164 1 96.5 120 HIS A CA 1
ATOM 969 C C . HIS A 1 120 ? -10.203 -3.57 -7.676 1 96.5 120 HIS A C 1
ATOM 971 O O . HIS A 1 120 ? -9.406 -4.453 -8.016 1 96.5 120 HIS A O 1
ATOM 977 N N . ASP A 1 121 ? -9.992 -2.609 -6.828 1 96.25 121 ASP A N 1
ATOM 978 C CA . ASP A 1 121 ? -8.617 -2.389 -6.387 1 96.25 121 ASP A CA 1
ATOM 979 C C . ASP A 1 121 ? -8.352 -3.08 -5.051 1 96.25 121 ASP A C 1
ATOM 981 O O . ASP A 1 121 ? -7.195 -3.246 -4.652 1 96.25 121 ASP A O 1
ATOM 985 N N . THR A 1 122 ? -9.438 -3.441 -4.371 1 96.81 122 THR A N 1
ATOM 986 C CA . THR A 1 122 ? -9.297 -4.027 -3.041 1 96.81 122 THR A CA 1
ATOM 987 C C . THR A 1 122 ? -10.094 -5.324 -2.936 1 96.81 122 THR A C 1
ATOM 989 O O . THR A 1 122 ? -10.898 -5.637 -3.816 1 96.81 122 THR A O 1
ATOM 992 N N . LEU A 1 123 ? -9.859 -6.043 -1.839 1 96.75 123 LEU A N 1
ATOM 993 C CA . LEU A 1 123 ? -10.664 -7.215 -1.508 1 96.75 123 LEU A CA 1
ATOM 994 C C . LEU A 1 123 ? -12.125 -6.832 -1.305 1 96.75 123 LEU A C 1
ATOM 996 O O . LEU A 1 123 ? -12.43 -5.684 -0.975 1 96.75 123 LEU A O 1
ATOM 1000 N N . ARG A 1 124 ? -12.953 -7.77 -1.53 1 95.94 124 ARG A N 1
ATOM 1001 C CA . ARG A 1 124 ? -14.391 -7.523 -1.404 1 95.94 124 ARG A CA 1
ATOM 1002 C C . ARG A 1 124 ? -14.789 -7.355 0.057 1 95.94 124 ARG A C 1
ATOM 1004 O O . ARG A 1 124 ? -15.531 -6.434 0.398 1 95.94 124 ARG A O 1
ATOM 1011 N N . CYS A 1 125 ? -14.359 -8.242 0.814 1 94.19 125 CYS A N 1
ATOM 1012 C CA . CYS A 1 125 ? -14.609 -8.18 2.25 1 94.19 125 CYS A CA 1
ATOM 1013 C C . CYS A 1 125 ? -13.539 -8.945 3.023 1 94.19 125 CYS A C 1
ATOM 1015 O O . CYS A 1 125 ? -12.781 -9.727 2.441 1 94.19 125 CYS A O 1
ATOM 1017 N N . GLN A 1 126 ? -13.484 -8.594 4.285 1 91.62 126 GLN A N 1
ATOM 1018 C CA . GLN A 1 126 ? -12.516 -9.234 5.172 1 91.62 126 GLN A CA 1
ATOM 1019 C C . GLN A 1 126 ? -13.164 -9.617 6.5 1 91.62 126 GLN A C 1
ATOM 1021 O O . GLN A 1 126 ? -14.156 -9.016 6.91 1 91.62 126 GLN A O 1
ATOM 1026 N N . ARG A 1 127 ? -12.578 -10.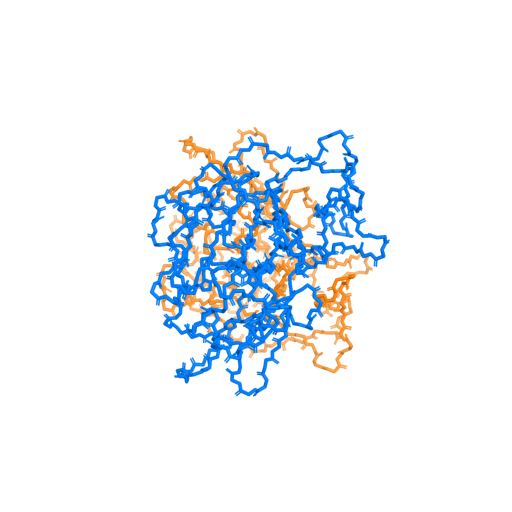586 6.98 1 90.25 127 ARG A N 1
ATOM 1027 C CA . ARG A 1 127 ? -12.992 -10.977 8.32 1 90.25 127 ARG A CA 1
ATOM 1028 C C . ARG A 1 127 ? -11.875 -10.742 9.336 1 90.25 127 ARG A C 1
ATOM 1030 O O . ARG A 1 127 ? -10.695 -10.828 8.992 1 90.25 127 ARG A O 1
ATOM 1037 N N . ASP A 1 128 ? -12.297 -10.617 10.547 1 81.06 128 ASP A N 1
ATOM 1038 C CA . ASP A 1 128 ? -11.328 -10.273 11.594 1 81.06 128 ASP A CA 1
ATOM 1039 C C . ASP A 1 128 ? -10.438 -11.469 11.93 1 81.06 128 ASP A C 1
ATOM 1041 O O . ASP A 1 128 ? -9.352 -11.305 12.469 1 81.06 128 ASP A O 1
ATOM 1045 N N . ASP A 1 129 ? -10.914 -12.602 11.625 1 83.75 129 ASP A N 1
ATOM 1046 C CA . ASP A 1 129 ? -10.172 -13.797 12 1 83.75 129 ASP A CA 1
ATOM 1047 C C . ASP A 1 129 ? -9.18 -14.203 10.906 1 83.75 129 ASP A C 1
ATOM 1049 O O . ASP A 1 129 ? -8.414 -15.148 11.078 1 83.75 129 ASP A O 1
ATOM 1053 N N . GLN A 1 130 ? -9.203 -13.492 9.859 1 84.88 130 GLN A N 1
ATOM 1054 C CA . GLN A 1 130 ? -8.32 -13.828 8.742 1 84.88 130 GLN A CA 1
ATOM 1055 C C . GLN A 1 130 ? -6.961 -13.148 8.898 1 84.88 130 GLN A C 1
ATOM 1057 O O . GLN A 1 130 ? -6.879 -11.93 9.031 1 84.88 130 GLN A O 1
ATOM 1062 N N . THR A 1 131 ? -5.887 -13.906 8.82 1 83.38 131 THR A N 1
ATOM 1063 C CA . THR A 1 131 ? -4.547 -13.352 8.977 1 83.38 131 THR A CA 1
ATOM 1064 C C . THR A 1 131 ? -3.801 -13.344 7.648 1 83.38 131 THR A C 1
ATOM 1066 O O . THR A 1 131 ? -2.812 -12.625 7.484 1 83.38 131 THR A O 1
ATOM 1069 N N . TRP A 1 132 ? -4.355 -14.102 6.766 1 89.38 132 TRP A N 1
ATOM 1070 C CA . TRP A 1 132 ? -3.645 -14.258 5.5 1 89.38 132 TRP A CA 1
ATOM 1071 C C . TRP A 1 132 ? -3.564 -12.938 4.754 1 89.38 132 TRP A C 1
ATOM 1073 O O . TRP A 1 132 ? -2.611 -12.688 4.012 1 89.38 132 TRP A O 1
ATOM 1083 N N . THR A 1 133 ? -4.523 -12.07 4.91 1 91.12 133 THR A N 1
ATOM 1084 C CA . THR A 1 133 ? -4.582 -10.82 4.16 1 91.12 133 THR A CA 1
ATOM 1085 C C . THR A 1 133 ? -3.375 -9.945 4.477 1 91.12 133 THR A C 1
ATOM 1087 O O . THR A 1 133 ? -2.785 -9.344 3.578 1 91.12 133 THR A O 1
ATOM 1090 N N . GLN A 1 134 ? -2.928 -9.93 5.73 1 86.94 134 GLN A N 1
ATOM 1091 C CA . GLN A 1 134 ? -1.855 -9.047 6.18 1 86.94 134 GLN A CA 1
ATOM 1092 C C . GLN A 1 134 ? -0.496 -9.539 5.691 1 86.94 134 GLN A C 1
ATOM 1094 O O . GLN A 1 134 ? 0.421 -8.742 5.484 1 86.94 134 GLN A O 1
ATOM 1099 N N . ILE A 1 135 ? -0.475 -10.75 5.504 1 88.19 135 ILE A N 1
ATOM 1100 C CA . ILE A 1 135 ? 0.807 -11.336 5.129 1 88.19 135 ILE A CA 1
ATOM 1101 C C . ILE A 1 135 ? 0.955 -11.32 3.609 1 88.19 135 ILE A C 1
ATOM 1103 O O . ILE A 1 135 ? 2.002 -10.938 3.084 1 88.19 135 ILE A O 1
ATOM 1107 N N . LEU A 1 136 ? -0.093 -11.633 2.943 1 92.75 136 LEU A N 1
ATOM 1108 C CA . LEU A 1 136 ? -0.046 -11.852 1.502 1 92.75 136 LEU A CA 1
ATOM 1109 C C . LEU A 1 136 ? -0.112 -10.531 0.75 1 92.75 136 LEU A C 1
ATOM 1111 O O . LEU A 1 136 ? 0.541 -10.359 -0.282 1 92.75 136 LEU A O 1
ATOM 1115 N N . LEU A 1 137 ? -0.897 -9.586 1.341 1 95.06 137 LEU A N 1
ATOM 1116 C CA . LEU A 1 137 ? -1.205 -8.383 0.574 1 95.06 137 LEU A CA 1
ATOM 1117 C C . LEU A 1 137 ? -0.778 -7.133 1.333 1 95.06 137 LEU A C 1
ATOM 1119 O O . LEU A 1 137 ? -0.997 -7.027 2.543 1 95.06 137 LEU A O 1
ATOM 1123 N N . PRO A 1 138 ? -0.244 -6.176 0.609 1 94.5 138 PRO A N 1
ATOM 1124 C CA . PRO A 1 138 ? -0.072 -4.852 1.209 1 94.5 138 PRO A CA 1
ATOM 1125 C C . PRO A 1 138 ? -1.388 -4.254 1.701 1 94.5 138 PRO A C 1
ATOM 1127 O O . PRO A 1 138 ? -2.457 -4.602 1.195 1 94.5 138 PRO A O 1
ATOM 1130 N N . ASP A 1 139 ? -1.267 -3.201 2.508 1 92.5 139 ASP A N 1
ATOM 1131 C CA . ASP A 1 139 ? -2.406 -2.527 3.121 1 92.5 139 ASP A CA 1
ATOM 1132 C C . ASP A 1 139 ? -3.338 -1.949 2.059 1 92.5 139 ASP A C 1
ATOM 1134 O O . ASP A 1 139 ? -4.559 -1.959 2.225 1 92.5 139 ASP A O 1
ATOM 1138 N N . ILE A 1 140 ? -2.82 -1.571 1.063 1 95.75 140 ILE A N 1
ATOM 1139 C CA . ILE A 1 140 ? -3.59 -0.797 0.096 1 95.75 140 ILE A CA 1
ATOM 1140 C C . ILE A 1 140 ? -4.617 -1.698 -0.586 1 95.75 140 ILE A C 1
ATOM 1142 O O . ILE A 1 140 ? -5.551 -1.212 -1.227 1 95.75 140 ILE A O 1
ATOM 1146 N N . TYR A 1 141 ? -4.469 -2.982 -0.428 1 96.88 141 TYR A N 1
ATOM 1147 C CA . TYR A 1 141 ? -5.395 -3.9 -1.079 1 96.88 141 TYR A CA 1
ATOM 1148 C C . TYR A 1 141 ? -6.488 -4.344 -0.116 1 96.88 141 TYR A C 1
ATOM 1150 O O . TYR A 1 141 ? -7.395 -5.09 -0.497 1 96.88 141 TYR A O 1
ATOM 1158 N N . HIS A 1 142 ? -6.41 -3.865 1.073 1 94.38 142 HIS A N 1
ATOM 1159 C CA . HIS A 1 142 ? -7.387 -4.238 2.09 1 94.38 142 HIS A CA 1
ATOM 1160 C C . HIS A 1 142 ? -8.664 -3.41 1.958 1 94.38 142 HIS A C 1
ATOM 1162 O O . HIS A 1 142 ? -8.664 -2.363 1.305 1 94.38 142 HIS A O 1
ATOM 1168 N N . THR A 1 143 ? -9.68 -4.008 2.52 1 92.56 143 THR A N 1
ATOM 1169 C CA . THR A 1 143 ? -10.969 -3.33 2.51 1 92.56 143 THR A CA 1
ATOM 1170 C C . THR A 1 143 ? -11.492 -3.131 3.932 1 92.56 143 THR A C 1
ATOM 1172 O O . THR A 1 143 ? -11.109 -3.869 4.844 1 92.56 143 THR A O 1
ATOM 1175 N N . THR A 1 144 ? -12.305 -2.123 4.129 1 87.19 144 THR A N 1
ATOM 1176 C CA . THR A 1 144 ? -12.914 -1.879 5.43 1 87.19 144 THR A CA 1
ATOM 1177 C C . THR A 1 144 ? -14.258 -2.596 5.547 1 87.19 144 THR A C 1
ATOM 1179 O O . THR A 1 144 ? -14.891 -2.561 6.602 1 87.19 144 THR A O 1
ATOM 1182 N N . SER A 1 145 ? -14.617 -3.229 4.48 1 89.38 145 SER A N 1
ATOM 1183 C CA . SER A 1 145 ? -15.836 -4.027 4.527 1 89.38 145 SER A CA 1
ATOM 1184 C C . SER A 1 145 ? -15.617 -5.324 5.301 1 89.38 145 SER A C 1
ATOM 1186 O O . SER A 1 145 ? -15.023 -6.27 4.777 1 89.38 145 SER A O 1
ATOM 1188 N N . ILE A 1 146 ? -16.156 -5.34 6.496 1 88.12 146 ILE A N 1
ATOM 1189 C CA . ILE A 1 146 ? -15.953 -6.492 7.371 1 88.12 146 ILE A CA 1
ATOM 1190 C C . ILE A 1 146 ? -17.219 -7.355 7.387 1 88.12 146 ILE A C 1
ATOM 1192 O O . ILE A 1 146 ? -18.328 -6.84 7.539 1 88.12 146 ILE A O 1
ATOM 1196 N N . SER A 1 147 ? -17.016 -8.547 7.16 1 89.88 147 SER A N 1
ATOM 1197 C CA . SER A 1 147 ? -18.109 -9.5 7.277 1 89.88 147 SER A CA 1
ATOM 1198 C C . SER A 1 147 ? -17.906 -10.422 8.477 1 89.88 147 SER A C 1
ATOM 1200 O O . SER A 1 147 ? -16.781 -10.797 8.805 1 89.88 147 SER A O 1
ATOM 1202 N N . HIS A 1 148 ? -19.062 -10.805 9.016 1 89.06 148 HIS A N 1
ATOM 1203 C CA . HIS A 1 148 ? -19.016 -11.719 10.148 1 89.06 148 HIS A CA 1
ATOM 1204 C C . HIS A 1 148 ? -19.516 -13.102 9.766 1 89.06 148 HIS A C 1
ATOM 1206 O O . HIS A 1 148 ? -19.516 -14.023 10.586 1 89.06 148 HIS A O 1
ATOM 1212 N N . HIS A 1 149 ? -19.891 -13.18 8.547 1 89.56 149 HIS A N 1
ATOM 1213 C CA . HIS A 1 149 ? -20.312 -14.484 8.062 1 89.56 149 HIS A CA 1
ATOM 1214 C C . HIS A 1 149 ? -19.109 -15.352 7.699 1 89.56 149 HIS A C 1
ATOM 1216 O O . HIS A 1 149 ? -18.266 -14.945 6.902 1 89.56 149 HIS A O 1
ATOM 1222 N N . ARG A 1 150 ? -19.062 -16.5 8.188 1 85.56 150 ARG A N 1
ATOM 1223 C CA . ARG A 1 150 ? -17.891 -17.375 8.117 1 85.56 150 ARG A CA 1
ATOM 1224 C C . ARG A 1 150 ? -17.594 -17.75 6.668 1 85.56 150 ARG A C 1
ATOM 1226 O O . ARG A 1 150 ? -16.438 -18.062 6.336 1 85.56 150 ARG A O 1
ATOM 1233 N N . ASP A 1 151 ? -18.594 -17.703 5.84 1 86.38 151 ASP A N 1
ATOM 1234 C CA . ASP A 1 151 ? -18.391 -18.188 4.473 1 86.38 151 ASP A CA 1
ATOM 1235 C C . ASP A 1 151 ? -18.078 -17.031 3.527 1 86.38 151 ASP A C 1
ATOM 1237 O O . ASP A 1 151 ? -17.812 -17.25 2.34 1 86.38 151 ASP A O 1
ATOM 1241 N N . HIS A 1 152 ? -18.031 -15.852 4.117 1 91.31 152 HIS A N 1
ATOM 1242 C CA . HIS A 1 152 ? -17.797 -14.695 3.266 1 91.31 152 HIS A CA 1
ATOM 1243 C C . HIS A 1 152 ? -16.312 -14.375 3.154 1 91.31 152 HIS A C 1
ATOM 1245 O O . HIS A 1 152 ? -15.547 -14.633 4.086 1 91.31 152 HIS A O 1
ATOM 1251 N N . GLY A 1 153 ? -15.992 -13.852 2.023 1 92.62 153 GLY A N 1
ATOM 1252 C CA . GLY A 1 153 ? -14.617 -13.445 1.804 1 92.62 153 GLY A CA 1
ATOM 1253 C C . GLY A 1 153 ? -13.727 -14.578 1.312 1 92.62 153 GLY A C 1
ATOM 1254 O O . GLY A 1 153 ? -14.227 -15.625 0.904 1 92.62 153 GLY A O 1
ATOM 1255 N N . GLY A 1 154 ? -12.484 -14.336 1.274 1 94.75 154 GLY A N 1
ATOM 1256 C CA . GLY A 1 154 ? -11.523 -15.32 0.796 1 94.75 154 GLY A CA 1
ATOM 1257 C C . GLY A 1 154 ? -10.898 -14.953 -0.537 1 94.75 154 GLY A C 1
ATOM 1258 O O . GLY A 1 154 ? -11.188 -13.883 -1.08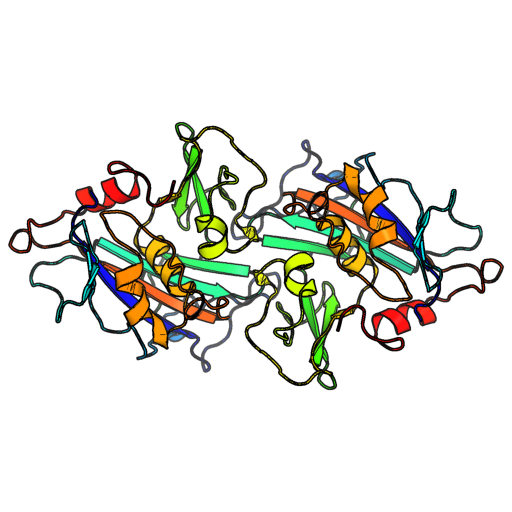6 1 94.75 154 GLY A O 1
ATOM 1259 N N . LEU A 1 155 ? -10.109 -15.891 -0.954 1 96.81 155 LEU A N 1
ATOM 1260 C CA . LEU A 1 155 ? -9.297 -15.562 -2.115 1 96.81 155 LEU A CA 1
ATOM 1261 C C . LEU A 1 155 ? -9.297 -16.703 -3.127 1 96.81 155 LEU A C 1
ATOM 1263 O O . LEU A 1 155 ? -9.156 -17.875 -2.754 1 96.81 155 LEU A O 1
ATOM 1267 N N . ILE A 1 156 ? -9.594 -16.406 -4.324 1 97.5 156 ILE A N 1
ATOM 1268 C CA . ILE A 1 156 ? -9.406 -17.266 -5.492 1 97.5 156 ILE A CA 1
ATOM 1269 C C . ILE A 1 156 ? -8.719 -16.469 -6.605 1 97.5 156 ILE A C 1
ATOM 1271 O O . ILE A 1 156 ? -8.305 -15.336 -6.398 1 97.5 156 ILE A O 1
ATOM 1275 N N . GLY A 1 157 ? -8.523 -17.109 -7.762 1 98.38 157 GLY A N 1
ATOM 1276 C CA . GLY A 1 157 ? -7.988 -16.312 -8.859 1 98.38 157 GLY A CA 1
ATOM 1277 C C . GLY A 1 157 ? -6.816 -16.969 -9.555 1 98.38 157 GLY A C 1
ATOM 1278 O O . GLY A 1 157 ? -6.602 -18.188 -9.422 1 98.38 157 GLY A O 1
ATOM 1279 N N . GLU A 1 158 ? -6.105 -16.188 -10.328 1 98.69 158 GLU A N 1
ATOM 1280 C CA . GLU A 1 158 ? -5.008 -16.703 -11.141 1 98.69 158 GLU A CA 1
ATOM 1281 C C . GLU A 1 158 ? -3.895 -17.281 -10.273 1 98.69 158 GLU A C 1
ATOM 1283 O O . GLU A 1 158 ? -3.258 -16.562 -9.508 1 98.69 158 GLU A O 1
ATOM 1288 N N . LEU A 1 159 ? -3.619 -18.516 -10.484 1 98.44 159 LEU A N 1
ATOM 1289 C CA . LEU A 1 159 ? -2.723 -19.281 -9.625 1 98.44 159 LEU A CA 1
ATOM 1290 C C . LEU A 1 159 ? -1.306 -18.719 -9.68 1 98.44 159 LEU A C 1
ATOM 1292 O O . LEU A 1 159 ? -0.655 -18.562 -8.648 1 98.44 159 LEU A O 1
ATOM 1296 N N . PRO A 1 160 ? -0.777 -18.359 -10.867 1 98.81 160 PRO A N 1
ATOM 1297 C CA . PRO A 1 160 ? 0.58 -17.812 -10.891 1 98.81 160 PRO A CA 1
ATOM 1298 C C . PRO A 1 160 ? 0.708 -16.531 -10.07 1 98.81 160 PRO A C 1
ATOM 1300 O O . PRO A 1 160 ? 1.768 -16.25 -9.5 1 98.81 160 PRO A O 1
ATOM 1303 N N . ILE A 1 161 ? -0.366 -15.727 -10.039 1 98.81 161 ILE A N 1
ATOM 1304 C CA . ILE A 1 161 ? -0.317 -14.5 -9.258 1 98.81 161 ILE A CA 1
ATOM 1305 C C . ILE A 1 161 ? -0.254 -14.836 -7.77 1 98.81 161 ILE A C 1
ATOM 1307 O O . ILE A 1 161 ? 0.531 -14.242 -7.023 1 98.81 161 ILE A O 1
ATOM 1311 N N . LEU A 1 162 ? -1.06 -15.789 -7.34 1 98.25 162 LEU A N 1
ATOM 1312 C CA . LEU A 1 162 ? -1.004 -16.219 -5.945 1 98.25 162 LEU A CA 1
ATOM 1313 C C . LEU A 1 162 ? 0.404 -16.656 -5.57 1 98.25 162 LEU A C 1
ATOM 1315 O O . LEU A 1 162 ? 0.942 -16.234 -4.547 1 98.25 162 LEU A O 1
ATOM 1319 N N . LEU A 1 163 ? 0.969 -17.484 -6.398 1 98.06 163 LEU A N 1
ATOM 1320 C CA . LEU A 1 163 ? 2.303 -18.016 -6.137 1 98.06 163 LEU A CA 1
ATOM 1321 C C . LEU A 1 163 ? 3.336 -16.891 -6.105 1 98.06 163 LEU A C 1
ATOM 1323 O O . LEU A 1 163 ? 4.262 -16.922 -5.293 1 98.06 163 LEU A O 1
ATOM 1327 N N . GLY A 1 164 ? 3.186 -15.945 -6.992 1 98.38 164 GLY A N 1
ATOM 1328 C CA . GLY A 1 164 ? 4.062 -14.781 -6.98 1 98.38 164 GLY A CA 1
ATOM 1329 C C . GLY A 1 164 ? 3.957 -13.969 -5.707 1 98.38 164 GLY A C 1
ATOM 1330 O O . GLY A 1 164 ? 4.973 -13.539 -5.156 1 98.38 164 GLY A O 1
ATOM 1331 N N . LEU A 1 165 ? 2.725 -13.734 -5.277 1 97.31 165 LEU A N 1
ATOM 1332 C CA . LEU A 1 165 ? 2.516 -13 -4.031 1 97.31 165 LEU A CA 1
ATOM 1333 C C . LEU A 1 165 ? 3.156 -13.734 -2.859 1 97.31 165 LEU A C 1
ATOM 1335 O O . LEU A 1 165 ? 3.779 -13.109 -1.997 1 97.31 165 LEU A O 1
ATOM 1339 N N . MET A 1 166 ? 3.018 -15.031 -2.844 1 95.38 166 MET A N 1
ATOM 1340 C CA . MET A 1 166 ? 3.617 -15.844 -1.786 1 95.38 166 MET A CA 1
ATOM 1341 C C . MET A 1 166 ? 5.137 -15.719 -1.806 1 95.38 166 MET A C 1
ATOM 1343 O O . MET A 1 166 ? 5.773 -15.664 -0.752 1 95.38 166 MET A O 1
ATOM 1347 N N . ALA A 1 167 ? 5.648 -15.688 -2.949 1 96.5 167 ALA A N 1
ATOM 1348 C CA . ALA A 1 167 ? 7.098 -15.539 -3.074 1 96.5 167 ALA A CA 1
ATOM 1349 C C . ALA A 1 167 ? 7.574 -14.242 -2.438 1 96.5 167 ALA A C 1
ATOM 1351 O O . ALA A 1 167 ? 8.648 -14.195 -1.835 1 96.5 167 ALA A O 1
ATOM 1352 N N . HIS A 1 168 ? 6.777 -13.227 -2.486 1 95.81 168 HIS A N 1
ATOM 1353 C CA . HIS A 1 168 ? 7.168 -11.906 -2.012 1 95.81 168 HIS A CA 1
ATOM 1354 C C . HIS A 1 168 ? 7.016 -11.797 -0.498 1 95.81 168 HIS A C 1
ATOM 1356 O O . HIS A 1 168 ? 7.34 -10.758 0.091 1 95.81 168 HIS A O 1
ATOM 1362 N N . THR A 1 169 ? 6.531 -12.844 0.133 1 93.81 169 THR A N 1
ATOM 1363 C CA . THR A 1 169 ? 6.398 -12.812 1.585 1 93.81 169 THR A CA 1
ATOM 1364 C C . THR A 1 169 ? 7.711 -13.211 2.256 1 93.81 169 THR A C 1
ATOM 1366 O O . THR A 1 169 ? 7.832 -13.148 3.48 1 93.81 169 THR A O 1
ATOM 1369 N N . THR A 1 170 ? 8.664 -13.625 1.47 1 94.19 170 THR A N 1
ATOM 1370 C CA . THR A 1 170 ? 9.969 -14.031 1.982 1 94.19 170 THR A CA 1
ATOM 1371 C C . THR A 1 170 ? 11.086 -13.516 1.083 1 94.19 170 THR A C 1
ATOM 1373 O O . THR A 1 170 ? 10.828 -12.859 0.072 1 94.19 170 THR A O 1
ATOM 1376 N N . SER A 1 171 ? 12.32 -13.766 1.493 1 93.62 171 SER A N 1
ATOM 1377 C CA . SER A 1 171 ? 13.445 -13.328 0.681 1 93.62 171 SER A CA 1
ATOM 1378 C C . SER A 1 171 ? 13.695 -14.289 -0.483 1 93.62 171 SER A C 1
ATOM 1380 O O . SER A 1 171 ? 13.219 -15.422 -0.47 1 93.62 171 SER A O 1
ATOM 1382 N N . ARG A 1 172 ? 14.461 -13.82 -1.399 1 95.44 172 ARG A N 1
ATOM 1383 C CA . ARG A 1 172 ? 14.828 -14.648 -2.541 1 95.44 172 ARG A CA 1
ATOM 1384 C C . ARG A 1 172 ? 15.555 -15.914 -2.086 1 95.44 172 ARG A C 1
ATOM 1386 O O . ARG A 1 172 ? 15.305 -17 -2.604 1 95.44 172 ARG A O 1
ATOM 1393 N N . GLU A 1 173 ? 16.391 -15.688 -1.143 1 94.56 173 GLU A N 1
ATOM 1394 C CA . GLU A 1 173 ? 17.266 -16.75 -0.658 1 94.56 173 GLU A CA 1
ATOM 1395 C C . GLU A 1 173 ? 16.469 -17.828 0.082 1 94.56 173 GLU A C 1
ATOM 1397 O O . GLU A 1 173 ? 16.781 -19.016 -0.001 1 94.56 173 GLU A O 1
ATOM 1402 N N . ASN A 1 174 ? 15.461 -17.422 0.73 1 94.75 174 ASN A N 1
ATOM 1403 C CA . ASN A 1 174 ? 14.727 -18.328 1.6 1 94.75 174 ASN A CA 1
ATOM 1404 C C . ASN A 1 174 ? 13.539 -18.969 0.874 1 94.75 174 ASN A C 1
ATOM 1406 O O . ASN A 1 174 ? 12.938 -19.906 1.375 1 94.75 174 ASN A O 1
ATOM 1410 N N . LEU A 1 175 ? 13.234 -18.5 -0.331 1 96.12 175 LEU A N 1
ATOM 1411 C CA . LEU A 1 175 ? 12.031 -18.938 -1.035 1 96.12 175 LEU A CA 1
ATOM 1412 C C . LEU A 1 175 ? 12.016 -20.438 -1.221 1 96.12 175 LEU A C 1
ATOM 1414 O O . LEU A 1 175 ? 11 -21.094 -0.976 1 96.12 175 LEU A O 1
ATOM 1418 N N . PRO A 1 176 ? 13.102 -21.109 -1.527 1 96.31 176 PRO A N 1
ATOM 1419 C CA . PRO A 1 176 ? 13.055 -22.562 -1.686 1 96.31 176 PRO A CA 1
ATOM 1420 C C . PRO A 1 176 ? 12.688 -23.281 -0.392 1 96.31 176 PRO A C 1
ATOM 1422 O O . PRO A 1 176 ? 12.094 -24.375 -0.43 1 96.31 176 PRO A O 1
ATOM 1425 N N . LEU A 1 177 ? 13.008 -22.719 0.706 1 94 177 LEU A N 1
ATOM 1426 C CA . LEU A 1 177 ? 12.711 -23.312 1.999 1 94 177 LEU A CA 1
ATOM 1427 C C . LEU A 1 177 ? 11.25 -23.094 2.377 1 94 177 LEU A C 1
ATOM 1429 O O . LEU A 1 177 ? 10.648 -23.922 3.068 1 94 177 LEU A O 1
ATOM 1433 N N . VAL A 1 178 ? 10.703 -22.031 1.9 1 93.81 178 VAL A N 1
ATOM 1434 C CA . VAL A 1 178 ? 9.367 -21.609 2.303 1 93.81 178 VAL A CA 1
ATOM 1435 C C . VAL A 1 178 ? 8.32 -22.297 1.428 1 93.81 178 VAL A C 1
ATOM 1437 O O . VAL A 1 178 ? 7.223 -22.609 1.894 1 93.81 178 VAL A O 1
ATOM 1440 N N . ILE A 1 179 ? 8.602 -22.594 0.188 1 95.62 179 ILE A N 1
ATOM 1441 C CA . ILE A 1 179 ? 7.637 -23.062 -0.795 1 95.62 179 ILE A CA 1
ATOM 1442 C C . ILE A 1 179 ? 6.953 -24.328 -0.274 1 95.62 179 ILE A C 1
ATOM 1444 O O . ILE A 1 179 ? 5.723 -24.422 -0.26 1 95.62 179 ILE A O 1
ATOM 1448 N N . PRO A 1 180 ? 7.691 -25.312 0.257 1 93.75 180 PRO A N 1
ATOM 1449 C CA . PRO A 1 180 ? 7.012 -26.516 0.748 1 93.75 180 PRO A CA 1
ATOM 1450 C C . PRO A 1 180 ? 6.102 -26.234 1.94 1 93.75 180 PRO A C 1
ATOM 1452 O O . PRO A 1 180 ? 5.195 -27.016 2.229 1 93.75 180 PRO A O 1
ATOM 1455 N N . CYS A 1 181 ? 6.312 -25.125 2.553 1 91.38 181 CYS A N 1
ATOM 1456 C CA . CYS A 1 181 ? 5.555 -24.797 3.752 1 91.38 181 CYS A CA 1
ATOM 1457 C C . CYS A 1 181 ? 4.289 -24.031 3.398 1 91.38 181 CYS A C 1
ATOM 1459 O O . CYS A 1 181 ? 3.424 -23.812 4.25 1 91.38 181 CYS A O 1
ATOM 1461 N N . LEU A 1 182 ? 4.129 -23.641 2.178 1 91.06 182 LEU A N 1
ATOM 1462 C CA . LEU A 1 182 ? 3.029 -22.781 1.771 1 91.06 182 LEU A CA 1
ATOM 1463 C C . LEU A 1 182 ? 1.751 -23.578 1.562 1 91.06 182 LEU A C 1
ATOM 1465 O O . LEU A 1 182 ? 0.656 -23.016 1.527 1 91.06 182 LEU A O 1
ATOM 1469 N N . PHE A 1 183 ? 1.92 -24.859 1.39 1 92.75 183 PHE A N 1
ATOM 1470 C CA . PHE A 1 183 ? 0.795 -25.75 1.117 1 92.75 183 PHE A CA 1
ATOM 1471 C C . PHE A 1 183 ? 0.963 -27.078 1.851 1 92.75 183 PHE A C 1
ATOM 1473 O O . PHE A 1 183 ? 1.871 -27.844 1.542 1 92.75 183 PHE A O 1
ATOM 1480 N N . ARG A 1 184 ? 0.051 -27.219 2.83 1 88.31 184 ARG A N 1
ATOM 1481 C CA . ARG A 1 184 ? 0.078 -28.438 3.631 1 88.31 184 ARG A CA 1
ATOM 1482 C C . ARG A 1 184 ? -1.335 -28.906 3.955 1 88.31 184 ARG A C 1
ATOM 1484 O O . ARG A 1 184 ? -2.246 -28.094 4.113 1 88.31 184 ARG A O 1
ATOM 1491 N N . ASN A 1 185 ? -1.464 -30.156 4.008 1 89.5 185 ASN A N 1
ATOM 1492 C CA . ASN A 1 185 ? -2.748 -30.75 4.352 1 89.5 185 ASN A CA 1
ATOM 1493 C C . ASN A 1 185 ? -3.867 -30.25 3.445 1 89.5 185 ASN A C 1
ATOM 1495 O O . ASN A 1 185 ? -4.93 -29.844 3.926 1 89.5 185 ASN A O 1
ATOM 1499 N N . GLU A 1 186 ? -3.541 -30.078 2.18 1 89.5 186 GLU A N 1
ATOM 1500 C CA . GLU A 1 186 ? -4.492 -29.781 1.111 1 89.5 186 GLU A CA 1
ATOM 1501 C C . GLU A 1 186 ? -4.965 -28.328 1.186 1 89.5 186 GLU A C 1
ATOM 1503 O O . GLU A 1 186 ? -6.012 -27.984 0.633 1 89.5 186 GLU A O 1
ATOM 1508 N N . ALA A 1 187 ? -4.16 -27.578 1.96 1 90.38 187 ALA A N 1
ATOM 1509 C CA . ALA A 1 187 ? -4.594 -26.188 2.135 1 90.38 187 ALA A CA 1
ATOM 1510 C C . ALA A 1 187 ? -3.408 -25.234 2.076 1 90.38 187 ALA A C 1
ATOM 1512 O O . ALA A 1 187 ? -2.314 -25.562 2.543 1 90.38 187 ALA A O 1
ATOM 1513 N N . TRP A 1 188 ? -3.715 -24.109 1.507 1 92.69 188 TRP A N 1
ATOM 1514 C CA . TRP A 1 188 ? -2.713 -23.047 1.521 1 92.69 188 TRP A CA 1
ATOM 1515 C C . TRP A 1 188 ? -2.51 -22.5 2.932 1 92.69 188 TRP A C 1
ATOM 1517 O O . TRP A 1 188 ? -3.473 -22.344 3.684 1 92.69 188 TRP A O 1
ATOM 1527 N N . GLN A 1 189 ? -1.265 -22.266 3.178 1 86.94 189 GLN A N 1
ATOM 1528 C CA . GLN A 1 189 ? -0.88 -21.703 4.469 1 86.94 189 GLN A CA 1
ATOM 1529 C C . GLN A 1 189 ? 0.005 -20.469 4.293 1 86.94 189 GLN A C 1
ATOM 1531 O O . GLN A 1 189 ? 0.828 -20.422 3.377 1 86.94 189 GLN A O 1
ATOM 1536 N N . VAL A 1 190 ? -0.383 -19.469 5.117 1 79.19 190 VAL A N 1
ATOM 1537 C CA . VAL A 1 190 ? 0.623 -18.406 5.191 1 79.19 190 VAL A CA 1
ATOM 1538 C C . VAL A 1 190 ? 1.734 -18.828 6.156 1 79.19 190 VAL A C 1
ATOM 1540 O O . VAL A 1 190 ? 1.464 -19.359 7.23 1 79.19 190 VAL A O 1
ATOM 1543 N N . HIS A 1 191 ? 2.906 -18.844 5.637 1 72.12 191 HIS A N 1
ATOM 1544 C CA . HIS A 1 191 ? 3.98 -19.344 6.48 1 72.12 191 HIS A CA 1
ATOM 1545 C C . HIS A 1 191 ? 4.176 -18.484 7.715 1 72.12 191 HIS A C 1
ATOM 1547 O O . HIS A 1 191 ? 4.129 -17.25 7.629 1 72.12 191 HIS A O 1
ATOM 1553 N N . THR A 1 192 ? 4.094 -19.109 8.812 1 67.56 192 THR A N 1
ATOM 1554 C CA . THR A 1 192 ? 4.117 -18.438 10.109 1 67.56 192 THR A CA 1
ATOM 1555 C C . THR A 1 192 ? 5.547 -18.312 10.633 1 67.56 192 THR A C 1
ATOM 1557 O O . THR A 1 192 ? 5.766 -17.906 11.773 1 67.56 192 THR A O 1
ATOM 1560 N N . TYR A 1 193 ? 6.422 -18.656 9.766 1 71 193 TYR A N 1
ATOM 1561 C CA . TYR A 1 193 ? 7.793 -18.562 10.258 1 71 193 TYR A CA 1
ATOM 1562 C C . TYR A 1 193 ? 8.312 -17.141 10.195 1 71 193 TYR A C 1
ATOM 1564 O O . TYR A 1 193 ? 8.773 -16.688 9.141 1 71 193 TYR A O 1
ATOM 1572 N N . SER A 1 194 ? 8.102 -16.562 11.211 1 66.38 194 SER A N 1
ATOM 1573 C CA . SER A 1 194 ? 8.453 -15.148 11.336 1 66.38 194 SER A CA 1
ATOM 1574 C C . SER A 1 194 ? 9.883 -14.891 10.875 1 66.38 194 SER A C 1
ATOM 1576 O O . SER A 1 194 ? 10.172 -13.836 10.305 1 66.38 194 SER A O 1
ATOM 1578 N N . ARG A 1 195 ? 10.664 -16 10.992 1 71.88 195 ARG A N 1
ATOM 1579 C CA . ARG A 1 195 ? 12.07 -15.805 10.664 1 71.88 195 ARG A CA 1
ATOM 1580 C C . ARG A 1 195 ? 12.273 -15.641 9.164 1 71.88 195 ARG A C 1
ATOM 1582 O O . ARG A 1 195 ? 13.289 -15.094 8.727 1 71.88 195 ARG A O 1
ATOM 1589 N N . TYR A 1 196 ? 11.227 -16.109 8.477 1 76.25 196 TYR A N 1
ATOM 1590 C CA . TYR A 1 196 ? 11.414 -16.047 7.031 1 76.25 196 TYR A CA 1
ATOM 1591 C C . TYR A 1 196 ? 10.594 -14.914 6.43 1 76.25 196 TYR A C 1
ATOM 1593 O O . TYR A 1 196 ? 10.711 -14.625 5.234 1 76.25 196 TYR A O 1
ATOM 1601 N N . ARG A 1 197 ? 9.82 -14.406 7.301 1 79.12 197 ARG A N 1
ATOM 1602 C CA . ARG A 1 197 ? 9.031 -13.297 6.785 1 79.12 197 ARG A CA 1
ATOM 1603 C C . ARG A 1 197 ? 9.891 -12.047 6.625 1 79.12 197 ARG A C 1
ATOM 1605 O O . ARG A 1 197 ? 10.75 -11.766 7.465 1 79.12 197 ARG A O 1
ATOM 1612 N N . CYS A 1 198 ? 9.656 -11.492 5.492 1 78.5 198 CYS A N 1
ATOM 1613 C CA . CYS A 1 198 ? 10.359 -10.234 5.309 1 78.5 198 CYS A CA 1
ATOM 1614 C C . CYS A 1 198 ? 9.469 -9.195 4.641 1 78.5 198 CYS A C 1
ATOM 1616 O O . CYS A 1 198 ? 8.43 -9.539 4.07 1 78.5 198 CYS A O 1
ATOM 1618 N N . GLN A 1 199 ? 9.898 -8.062 4.812 1 81.75 199 GLN A N 1
ATOM 1619 C CA . GLN A 1 199 ? 9.25 -6.969 4.094 1 81.75 199 GLN A CA 1
ATOM 1620 C C . GLN A 1 199 ? 9.445 -7.109 2.586 1 81.75 199 GLN A C 1
ATOM 1622 O O . GLN A 1 199 ? 10.508 -7.52 2.127 1 81.75 199 GLN A O 1
ATOM 1627 N N . ARG A 1 200 ? 8.414 -6.801 1.932 1 92.12 200 ARG A N 1
ATOM 1628 C CA . ARG A 1 200 ? 8.508 -6.82 0.475 1 92.12 200 ARG A CA 1
ATOM 1629 C C . ARG A 1 200 ? 9.633 -5.918 -0.015 1 92.12 200 ARG A C 1
ATOM 1631 O O . ARG A 1 200 ? 9.812 -4.809 0.49 1 92.12 200 ARG A O 1
ATOM 1638 N N . ILE A 1 201 ? 10.344 -6.453 -0.96 1 90.62 201 ILE A N 1
ATOM 1639 C CA . ILE A 1 201 ? 11.562 -5.801 -1.419 1 90.62 201 ILE A CA 1
ATOM 1640 C C . ILE A 1 201 ? 11.273 -4.992 -2.684 1 90.62 201 ILE A C 1
ATOM 1642 O O . ILE A 1 201 ? 10.773 -5.535 -3.672 1 90.62 201 ILE A O 1
ATOM 1646 N N . GLU A 1 202 ? 11.672 -3.77 -2.613 1 89.75 202 GLU A N 1
ATOM 1647 C CA . GLU A 1 202 ? 11.445 -2.871 -3.738 1 89.75 202 GLU A CA 1
ATOM 1648 C C . GLU A 1 202 ? 12.141 -3.373 -5 1 89.75 202 GLU A C 1
ATOM 1650 O O . GLU A 1 202 ? 13.32 -3.744 -4.957 1 89.75 202 GLU A O 1
ATOM 1655 N N . ASN A 1 203 ? 11.438 -3.434 -6.137 1 90.81 203 ASN A N 1
ATOM 1656 C CA . ASN A 1 203 ? 11.891 -3.771 -7.477 1 90.81 203 ASN A CA 1
ATOM 1657 C C . ASN A 1 203 ? 12.258 -5.25 -7.59 1 90.81 203 ASN A C 1
ATOM 1659 O O . ASN A 1 203 ? 12.992 -5.645 -8.5 1 90.81 203 ASN A O 1
ATOM 1663 N N . ARG A 1 204 ? 11.852 -5.965 -6.586 1 95.62 204 ARG A N 1
ATOM 1664 C CA . ARG A 1 204 ? 11.953 -7.41 -6.742 1 95.62 204 ARG A CA 1
ATOM 1665 C C . ARG A 1 204 ? 10.852 -7.938 -7.66 1 95.62 204 ARG A C 1
ATOM 1667 O O . ARG A 1 204 ? 9.688 -7.555 -7.523 1 95.62 204 ARG A O 1
ATOM 1674 N N . GLY A 1 205 ? 11.289 -8.75 -8.586 1 98.12 205 GLY A N 1
ATOM 1675 C CA . GLY A 1 205 ? 10.336 -9.359 -9.492 1 98.12 205 GLY A CA 1
ATOM 1676 C C . GLY A 1 205 ? 10.453 -10.867 -9.57 1 98.12 205 GLY A C 1
ATOM 1677 O O . GLY A 1 205 ? 11.492 -11.43 -9.219 1 98.12 205 GLY A O 1
ATOM 1678 N N . VAL A 1 206 ? 9.352 -11.477 -9.969 1 98.81 206 VAL A N 1
ATOM 1679 C CA . VAL A 1 206 ? 9.352 -12.914 -10.203 1 98.81 206 VAL A CA 1
ATOM 1680 C C . VAL A 1 206 ? 8.547 -13.227 -11.469 1 98.81 206 VAL A C 1
ATOM 1682 O O . VAL A 1 206 ? 7.617 -12.5 -11.82 1 98.81 206 VAL A O 1
ATOM 1685 N N . ILE A 1 207 ? 8.938 -14.219 -12.164 1 98.81 207 ILE A N 1
ATOM 1686 C CA . ILE A 1 207 ? 8.156 -14.844 -13.219 1 98.81 207 ILE A CA 1
ATOM 1687 C C . ILE A 1 207 ? 7.66 -16.219 -12.742 1 98.81 207 ILE A C 1
ATOM 1689 O O . ILE A 1 207 ? 8.453 -17.078 -12.367 1 98.81 207 ILE A O 1
ATOM 1693 N N . VAL A 1 208 ? 6.398 -16.359 -12.766 1 98.88 208 VAL A N 1
ATOM 1694 C CA . VAL A 1 208 ? 5.793 -17.594 -12.305 1 98.88 208 VAL A CA 1
ATOM 1695 C C . VAL A 1 208 ? 5.125 -18.312 -13.484 1 98.88 208 VAL A C 1
ATOM 1697 O O . VAL A 1 208 ? 4.27 -17.734 -14.156 1 98.88 208 VAL A O 1
ATOM 1700 N N . THR A 1 209 ? 5.5 -19.5 -13.719 1 98.81 209 THR A N 1
ATOM 1701 C CA . THR A 1 209 ? 4.879 -20.328 -14.742 1 98.81 209 THR A CA 1
ATOM 1702 C C . THR A 1 209 ? 4.262 -21.578 -14.133 1 98.81 209 THR A C 1
ATOM 1704 O O . THR A 1 209 ? 4.91 -22.281 -13.359 1 98.81 209 THR A O 1
ATOM 1707 N N . VAL A 1 210 ? 3.039 -21.828 -14.438 1 98.81 210 VAL A N 1
ATOM 1708 C CA . VAL A 1 210 ? 2.336 -23.031 -14 1 98.81 210 VAL A CA 1
ATOM 1709 C C . VAL A 1 210 ? 2.162 -23.984 -15.18 1 98.81 210 VAL A C 1
ATOM 1711 O O . VAL A 1 210 ? 1.829 -23.547 -16.281 1 98.81 210 VAL A O 1
ATOM 1714 N N . TYR A 1 211 ? 2.434 -25.297 -14.914 1 98.38 211 TYR A N 1
ATOM 1715 C CA . TYR A 1 211 ? 2.34 -26.344 -15.922 1 98.38 211 TYR A CA 1
ATOM 1716 C C . TYR A 1 211 ? 1.301 -27.375 -15.531 1 98.38 211 TYR A C 1
ATOM 1718 O O . TYR A 1 211 ? 1.125 -27.672 -14.344 1 98.38 211 TYR A O 1
ATOM 1726 N N . THR A 1 212 ? 0.659 -27.906 -16.562 1 97.62 212 THR A N 1
ATOM 1727 C CA . THR A 1 212 ? -0.151 -29.094 -16.344 1 97.62 212 THR A CA 1
ATOM 1728 C C . THR A 1 212 ? 0.735 -30.312 -16.109 1 97.62 212 THR A C 1
ATOM 1730 O O . THR A 1 212 ? 1.907 -30.328 -16.484 1 97.62 212 THR A O 1
ATOM 1733 N N . CYS A 1 213 ? 0.196 -31.266 -15.438 1 95.94 213 CYS A N 1
ATOM 1734 C CA . CYS A 1 213 ? 0.849 -32.562 -15.305 1 95.94 213 CYS A CA 1
ATOM 1735 C C . CYS A 1 213 ? 0.407 -33.5 -16.406 1 95.94 213 CYS A C 1
ATOM 1737 O O . CYS A 1 213 ? -0.788 -33.625 -16.688 1 95.94 213 CYS A O 1
ATOM 1739 N N . PRO A 1 214 ? 1.37 -34.188 -17.031 1 94 214 PRO A N 1
ATOM 1740 C CA . PRO A 1 214 ? 0.981 -35.125 -18.062 1 94 214 PRO A CA 1
ATOM 1741 C C . PRO A 1 214 ? 0.227 -36.344 -17.5 1 94 214 PRO A C 1
ATOM 1743 O O . PRO A 1 214 ? 0.438 -36.719 -16.359 1 94 214 PRO A O 1
ATOM 1746 N N . ASP A 1 215 ? -0.634 -36.906 -18.328 1 88.5 215 ASP A N 1
ATOM 1747 C CA . ASP A 1 215 ? -1.441 -38.031 -17.938 1 88.5 215 ASP A CA 1
ATOM 1748 C C . ASP A 1 215 ? -0.559 -39.219 -17.484 1 88.5 215 ASP A C 1
ATOM 1750 O O . ASP A 1 215 ? -0.95 -39.969 -16.609 1 88.5 215 ASP A O 1
ATOM 1754 N N . SER A 1 216 ? 0.562 -39.312 -18.016 1 85.88 216 SER A N 1
ATOM 1755 C CA . SER A 1 216 ? 1.479 -40.406 -17.719 1 85.88 216 SER A CA 1
ATOM 1756 C C . SER A 1 216 ? 2.186 -40.188 -16.375 1 85.88 216 SER A C 1
ATOM 1758 O O . SER A 1 216 ? 2.891 -41.094 -15.891 1 85.88 216 SER A O 1
ATOM 1760 N N . TRP A 1 217 ? 1.819 -39.031 -15.852 1 82.19 217 TRP A N 1
ATOM 1761 C CA . TRP A 1 217 ? 2.562 -38.656 -14.648 1 82.19 217 TRP A CA 1
ATOM 1762 C C . TRP A 1 217 ? 1.612 -38.312 -13.508 1 82.19 217 TRP A C 1
ATOM 1764 O O . TRP A 1 217 ? 0.8 -37.375 -13.641 1 82.19 217 TRP A O 1
ATOM 1774 N N . ALA A 1 218 ? 1.583 -39.031 -12.414 1 76.44 218 ALA A N 1
ATOM 1775 C CA . ALA A 1 218 ? 0.928 -38.75 -11.141 1 76.44 218 ALA A CA 1
ATOM 1776 C C . ALA A 1 218 ? -0.551 -38.438 -11.344 1 76.44 218 ALA A C 1
ATOM 1778 O O . ALA A 1 218 ? -1.082 -37.5 -10.742 1 76.44 218 ALA A O 1
ATOM 1779 N N . GLY A 1 219 ? -1.296 -39.031 -12.273 1 82.19 219 GLY A N 1
ATOM 1780 C CA . GLY A 1 219 ? -2.727 -38.875 -12.492 1 82.19 219 GLY A CA 1
ATOM 1781 C C . GLY A 1 219 ? -3.066 -37.75 -13.453 1 82.19 219 GLY A C 1
ATOM 1782 O O . GLY A 1 219 ? -4.191 -37.688 -13.953 1 82.19 219 GLY A O 1
ATOM 1783 N N . GLY A 1 220 ? -2.166 -36.875 -13.727 1 90.75 220 GLY A N 1
ATOM 1784 C CA . GLY A 1 220 ? -2.287 -35.844 -14.758 1 90.75 220 GLY A CA 1
ATOM 1785 C C . GLY A 1 220 ? -3.209 -34.719 -14.367 1 90.75 220 GLY A C 1
ATOM 1786 O O . GLY A 1 220 ? -3.857 -34.75 -13.32 1 90.75 220 GLY A O 1
ATOM 1787 N N . SER A 1 221 ? -3.17 -33.594 -15.016 1 95.19 221 SER A N 1
ATOM 1788 C CA . SER A 1 221 ? -4.09 -32.469 -14.938 1 95.19 221 SER A CA 1
ATOM 1789 C C . SER A 1 221 ? -4.23 -31.766 -16.281 1 95.19 221 SER A C 1
ATOM 1791 O O . SER A 1 221 ? -3.334 -31.859 -17.125 1 95.19 221 SER A O 1
ATOM 1793 N N . THR A 1 222 ? -5.41 -31.188 -16.531 1 95.5 222 THR A N 1
ATOM 1794 C CA . THR A 1 222 ? -5.66 -30.422 -17.75 1 95.5 222 THR A CA 1
ATOM 1795 C C . THR A 1 222 ? -5.758 -28.938 -17.438 1 95.5 222 THR A C 1
ATOM 1797 O O . THR A 1 222 ? -5.836 -28.531 -16.281 1 95.5 222 THR A O 1
ATOM 1800 N N . ASN A 1 223 ? -5.746 -28.172 -18.562 1 97.31 223 ASN A N 1
ATOM 1801 C CA . ASN A 1 223 ? -5.977 -26.75 -18.391 1 97.31 223 ASN A CA 1
ATOM 1802 C C . ASN A 1 223 ? -7.305 -26.469 -17.688 1 97.31 223 ASN A C 1
ATOM 1804 O O . ASN A 1 223 ? -7.398 -25.578 -16.844 1 97.31 223 ASN A O 1
ATOM 1808 N N . ALA A 1 224 ? -8.242 -27.234 -18.031 1 97.06 224 ALA A N 1
ATOM 1809 C CA . ALA A 1 224 ? -9.578 -27.062 -17.469 1 97.06 224 ALA A CA 1
ATOM 1810 C C . ALA A 1 224 ? -9.57 -27.328 -15.961 1 97.06 224 ALA A C 1
ATOM 1812 O O . ALA A 1 224 ? -10.281 -26.656 -15.203 1 97.06 224 ALA A O 1
ATOM 1813 N N . ASP A 1 225 ? -8.758 -28.312 -15.531 1 96.75 225 ASP A N 1
ATOM 1814 C CA . ASP A 1 225 ? -8.656 -28.625 -14.109 1 96.75 225 ASP A CA 1
ATOM 1815 C C . ASP A 1 225 ? -8.078 -27.453 -13.328 1 96.75 225 ASP A C 1
ATOM 1817 O O . ASP A 1 225 ? -8.586 -27.094 -12.266 1 96.75 225 ASP A O 1
ATOM 1821 N N . ILE A 1 226 ? -7.047 -26.875 -13.828 1 97.88 226 ILE A N 1
ATOM 1822 C CA . ILE A 1 226 ? -6.375 -25.781 -13.141 1 97.88 226 ILE A CA 1
ATOM 1823 C C . ILE A 1 226 ? -7.266 -24.531 -13.156 1 97.88 226 ILE A C 1
ATOM 1825 O O . ILE A 1 226 ? -7.352 -23.812 -12.164 1 97.88 226 ILE A O 1
ATOM 1829 N N . LEU A 1 227 ? -7.934 -24.328 -14.289 1 98.25 227 LEU A N 1
ATOM 1830 C CA . LEU A 1 227 ? -8.875 -23.219 -14.375 1 98.25 227 LEU A CA 1
ATOM 1831 C C . LEU A 1 227 ? -9.977 -23.359 -13.328 1 98.25 227 LEU A C 1
ATOM 1833 O O . LEU A 1 227 ? -10.352 -22.375 -12.68 1 98.25 227 LEU A O 1
ATOM 1837 N N . ALA A 1 228 ? -10.492 -24.516 -13.188 1 97.69 228 ALA A N 1
ATOM 1838 C CA . ALA A 1 228 ? -11.523 -24.781 -12.188 1 97.69 228 ALA A CA 1
ATOM 1839 C C . ALA A 1 228 ? -11.008 -24.484 -10.781 1 97.69 228 ALA A C 1
ATOM 1841 O O . ALA A 1 228 ? -11.75 -23.969 -9.945 1 97.69 228 ALA A O 1
ATOM 1842 N N . TYR A 1 229 ? -9.797 -24.891 -10.57 1 97.25 229 TYR A N 1
ATOM 1843 C CA . TYR A 1 229 ? -9.156 -24.594 -9.289 1 97.25 229 TYR A CA 1
ATOM 1844 C C . TYR A 1 229 ? -9.07 -23.094 -9.055 1 97.25 229 TYR A C 1
ATOM 1846 O O . TYR A 1 229 ? -9.43 -22.609 -7.977 1 97.25 229 TYR A O 1
ATOM 1854 N N . GLU A 1 230 ? -8.703 -22.344 -10.047 1 97.94 230 GLU A N 1
ATOM 1855 C CA . GLU A 1 230 ? -8.617 -20.891 -9.961 1 97.94 230 GLU A CA 1
ATOM 1856 C C . GLU A 1 230 ? -9.984 -20.266 -9.695 1 97.94 230 GLU A C 1
ATOM 1858 O O . GLU A 1 230 ? -10.086 -19.234 -9.023 1 97.94 230 GLU A O 1
ATOM 1863 N N . GLU A 1 231 ? -10.992 -20.891 -10.219 1 96.94 231 GLU A N 1
ATOM 1864 C CA . GLU A 1 231 ? -12.344 -20.344 -10.125 1 96.94 231 GLU A CA 1
ATOM 1865 C C . GLU A 1 231 ? -13.016 -20.766 -8.812 1 96.94 231 GLU A C 1
ATOM 1867 O O . GLU A 1 231 ? -14.172 -20.438 -8.57 1 96.94 231 GLU A O 1
ATOM 1872 N N . GLY A 1 232 ? -12.344 -21.5 -8.031 1 95.25 232 GLY A N 1
ATOM 1873 C CA . GLY A 1 232 ? -12.828 -21.828 -6.707 1 95.25 232 GLY A CA 1
ATOM 1874 C C . GLY A 1 232 ? -13.695 -23.078 -6.684 1 95.25 232 GLY A C 1
ATOM 1875 O O . GLY A 1 232 ? -14.406 -23.328 -5.711 1 95.25 232 GLY A O 1
ATOM 1876 N N . GLU A 1 233 ? -13.633 -23.875 -7.715 1 94.19 233 GLU A N 1
ATOM 1877 C CA . GLU A 1 233 ? -14.453 -25.078 -7.762 1 94.19 233 GLU A CA 1
ATOM 1878 C C . GLU A 1 233 ? -13.961 -26.125 -6.758 1 94.19 233 GLU A C 1
ATOM 1880 O O . GLU A 1 233 ? -14.703 -27.031 -6.387 1 94.19 233 GLU A O 1
ATOM 1885 N N . PHE A 1 234 ? -12.75 -26.047 -6.34 1 91.81 234 PHE A N 1
ATOM 1886 C CA . PHE A 1 234 ? -12.172 -26.969 -5.363 1 91.81 234 PHE A CA 1
ATOM 1887 C C . PHE A 1 234 ? -12.055 -26.297 -3.998 1 91.81 234 PHE A C 1
ATOM 1889 O O . PHE A 1 234 ? -11.336 -26.781 -3.125 1 91.81 234 PHE A O 1
ATOM 1896 N N . GLY A 1 235 ? -12.719 -25.188 -3.904 1 91.88 235 GLY A N 1
ATOM 1897 C CA . GLY A 1 235 ? -12.586 -24.375 -2.705 1 91.88 235 GLY A CA 1
ATOM 1898 C C . GLY A 1 235 ? -11.703 -23.156 -2.902 1 91.88 235 GLY A C 1
ATOM 1899 O O . GLY A 1 235 ? -11.055 -23.016 -3.938 1 91.88 235 GLY A O 1
ATOM 1900 N N . LYS A 1 236 ? -11.711 -22.359 -1.887 1 94.81 236 LYS A N 1
ATOM 1901 C CA . LYS A 1 236 ? -10.93 -21.125 -1.943 1 94.81 236 LYS A CA 1
ATOM 1902 C C . LYS A 1 236 ? -9.484 -21.375 -1.509 1 94.81 236 LYS A C 1
ATOM 1904 O O . LYS A 1 236 ? -9.219 -22.281 -0.718 1 94.81 236 LYS A O 1
ATOM 1909 N N . TYR A 1 237 ? -8.523 -20.547 -2.111 1 95.69 237 TYR A N 1
ATOM 1910 C CA . TYR A 1 237 ? -7.152 -20.609 -1.619 1 95.69 237 TYR A CA 1
ATOM 1911 C C . TYR A 1 237 ? -7.094 -20.312 -0.125 1 95.69 237 TYR A C 1
ATOM 1913 O O . TYR A 1 237 ? -6.465 -21.062 0.635 1 95.69 237 TYR A O 1
ATOM 1921 N N . PHE A 1 238 ? -7.715 -19.219 0.231 1 94.12 238 PHE A N 1
ATOM 1922 C CA . PHE A 1 238 ? -7.824 -18.766 1.616 1 94.12 238 PHE A CA 1
ATOM 1923 C C . PHE A 1 238 ? -9.266 -18.406 1.953 1 94.12 238 PHE A C 1
ATOM 1925 O O . PHE A 1 238 ? -9.961 -17.797 1.14 1 94.12 238 PHE A O 1
ATOM 1932 N N . SER A 1 239 ? -9.633 -18.828 3.146 1 88.31 239 SER A N 1
ATOM 1933 C CA . SER A 1 239 ? -10.961 -18.469 3.643 1 88.31 239 SER A CA 1
ATOM 1934 C C . SER A 1 239 ? -10.875 -17.734 4.973 1 88.31 239 SER A C 1
ATOM 1936 O O . SER A 1 239 ? -9.914 -17.906 5.723 1 88.31 239 SER A O 1
ATOM 1938 N N . MET B 1 1 ? 11.43 21.938 21.031 1 77 1 MET B N 1
ATOM 1939 C CA . MET B 1 1 ? 10.016 22.281 21.234 1 77 1 MET B CA 1
ATOM 1940 C C . MET B 1 1 ? 9.414 22.844 19.953 1 77 1 MET B C 1
ATOM 1942 O O . MET B 1 1 ? 10.078 23.578 19.219 1 77 1 MET B O 1
ATOM 1946 N N . SER B 1 2 ? 8.234 22.375 19.469 1 88.44 2 SER B N 1
ATOM 1947 C CA . SER B 1 2 ? 7.504 22.859 18.297 1 88.44 2 SER B CA 1
ATOM 1948 C C . SER B 1 2 ? 7.039 24.297 18.516 1 88.44 2 SER B C 1
ATOM 1950 O O . SER B 1 2 ? 6.746 24.703 19.641 1 88.44 2 SER B O 1
ATOM 1952 N N . PRO B 1 3 ? 7.207 25.156 17.547 1 94.25 3 PRO B N 1
ATOM 1953 C CA . PRO B 1 3 ? 6.504 26.438 17.672 1 94.25 3 PRO B CA 1
ATOM 1954 C C . PRO B 1 3 ? 4.996 26.266 17.844 1 94.25 3 PRO B C 1
ATOM 1956 O O . PRO B 1 3 ? 4.449 25.203 17.531 1 94.25 3 PRO B O 1
ATOM 1959 N N . PRO B 1 4 ? 4.406 27.281 18.438 1 95.81 4 PRO B N 1
ATOM 1960 C CA . PRO B 1 4 ? 2.949 27.172 18.531 1 95.81 4 PRO B CA 1
ATOM 1961 C C . PRO B 1 4 ? 2.264 27.344 17.172 1 95.81 4 PRO B C 1
ATOM 1963 O O . PRO B 1 4 ? 2.721 28.141 16.344 1 95.81 4 PRO B O 1
ATOM 1966 N N . TYR B 1 5 ? 1.209 26.625 16.953 1 97.12 5 TYR B N 1
ATOM 1967 C CA . TYR B 1 5 ? 0.404 26.766 15.75 1 97.12 5 TYR B CA 1
ATOM 1968 C C . TYR B 1 5 ? -1.024 26.297 15.984 1 97.12 5 TYR B C 1
ATOM 1970 O O . TYR B 1 5 ? -1.314 25.656 17 1 97.12 5 TYR B O 1
ATOM 1978 N N . ILE B 1 6 ? -1.896 26.688 15.078 1 97.81 6 ILE B N 1
ATOM 1979 C CA . ILE B 1 6 ? -3.285 26.25 15.086 1 97.81 6 ILE B CA 1
ATOM 1980 C C . ILE B 1 6 ? -3.576 25.438 13.812 1 97.81 6 ILE B C 1
ATOM 1982 O O . ILE B 1 6 ? -2.969 25.688 12.766 1 97.81 6 ILE B O 1
ATOM 1986 N N . PHE B 1 7 ? -4.441 24.438 13.961 1 98.56 7 PHE B N 1
ATOM 1987 C CA . PHE B 1 7 ? -4.777 23.719 12.742 1 98.56 7 PHE B CA 1
ATOM 1988 C C . PHE B 1 7 ? -6.234 23.266 12.766 1 98.56 7 PHE B C 1
ATOM 1990 O O . PHE B 1 7 ? -6.879 23.266 13.812 1 98.56 7 PHE B O 1
ATOM 1997 N N . GLN B 1 8 ? -6.695 23.047 11.602 1 98.75 8 GLN B N 1
ATOM 1998 C CA . GLN B 1 8 ? -8.031 22.516 11.367 1 98.75 8 GLN B CA 1
ATOM 1999 C C . GLN B 1 8 ? -7.988 21.297 10.43 1 98.75 8 GLN B C 1
ATOM 2001 O O . GLN B 1 8 ? -7.242 21.297 9.453 1 98.75 8 GLN B O 1
ATOM 2006 N N . ILE B 1 9 ? -8.734 20.266 10.781 1 98.75 9 ILE B N 1
ATOM 2007 C CA . ILE B 1 9 ? -8.906 19.094 9.922 1 98.75 9 ILE B CA 1
ATOM 2008 C C . ILE B 1 9 ? -10.383 18.938 9.562 1 98.75 9 ILE B C 1
ATOM 2010 O O . ILE B 1 9 ? -11.203 18.641 10.43 1 98.75 9 ILE B O 1
ATOM 2014 N N . ASN B 1 10 ? -10.664 19.125 8.328 1 98.75 10 ASN B N 1
ATOM 2015 C CA . ASN B 1 10 ? -12.031 18.953 7.844 1 98.75 10 ASN B CA 1
ATOM 2016 C C . ASN B 1 10 ? -12.18 17.672 7.035 1 98.75 10 ASN B C 1
ATOM 2018 O O . ASN B 1 10 ? -11.398 17.422 6.113 1 98.75 10 ASN B O 1
ATOM 2022 N N . GLU B 1 11 ? -13.227 16.953 7.367 1 98.56 11 GLU B N 1
ATOM 2023 C CA . GLU B 1 11 ? -13.539 15.711 6.656 1 98.56 11 GLU B CA 1
ATOM 2024 C C . GLU B 1 11 ? -14.211 16 5.316 1 98.56 11 GLU B C 1
ATOM 2026 O O . GLU B 1 11 ? -15.133 16.812 5.238 1 98.56 11 GLU B O 1
ATOM 2031 N N . ILE B 1 12 ? -13.703 15.273 4.285 1 97.94 12 ILE B N 1
ATOM 2032 C CA . ILE B 1 12 ? -14.367 15.414 2.994 1 97.94 12 ILE B CA 1
ATOM 2033 C C . ILE B 1 12 ? -14.594 14.031 2.379 1 97.94 12 ILE B C 1
ATOM 2035 O O . ILE B 1 12 ? -13.914 13.07 2.736 1 97.94 12 ILE B O 1
ATOM 2039 N N . ASN B 1 13 ? -15.562 13.977 1.522 1 94.44 13 ASN B N 1
ATOM 2040 C CA . ASN B 1 13 ? -15.852 12.797 0.717 1 94.44 13 ASN B CA 1
ATOM 2041 C C . ASN B 1 13 ? -16.016 13.148 -0.758 1 94.44 13 ASN B C 1
ATOM 2043 O O . ASN B 1 13 ? -16.172 14.32 -1.107 1 94.44 13 ASN B O 1
ATOM 2047 N N . ARG B 1 14 ? -15.891 12.148 -1.455 1 93.5 14 ARG B N 1
ATOM 2048 C CA . ARG B 1 14 ? -16.234 12.32 -2.861 1 93.5 14 ARG B CA 1
ATOM 2049 C C . ARG B 1 14 ? -17.719 12.641 -3.023 1 93.5 14 ARG B C 1
ATOM 2051 O O . ARG B 1 14 ? -18.578 12.039 -2.363 1 93.5 14 ARG B O 1
ATOM 2058 N N . ASN B 1 15 ? -17.969 13.617 -3.844 1 93.75 15 ASN B N 1
ATOM 2059 C CA . ASN B 1 15 ? -19.359 13.859 -4.258 1 93.75 15 ASN B CA 1
ATOM 2060 C C . ASN B 1 15 ? -19.891 12.727 -5.129 1 93.75 15 ASN B C 1
ATOM 2062 O O . ASN B 1 15 ? -19.391 12.516 -6.238 1 93.75 15 ASN B O 1
ATOM 2066 N N . PRO B 1 16 ? -20.859 12.031 -4.672 1 90.12 16 PRO B N 1
ATOM 2067 C CA . PRO B 1 16 ? -21.344 10.875 -5.43 1 90.12 16 PRO B CA 1
ATOM 2068 C C . PRO B 1 16 ? -21.938 11.266 -6.777 1 90.12 16 PRO B C 1
ATOM 2070 O O . PRO B 1 16 ? -22.062 10.422 -7.668 1 90.12 16 PRO B O 1
ATOM 2073 N N . ARG B 1 17 ? -22.344 12.539 -6.969 1 92.44 17 ARG B N 1
ATOM 2074 C CA . ARG B 1 17 ? -22.969 13.008 -8.211 1 92.44 17 ARG B CA 1
ATOM 2075 C C . ARG B 1 17 ? -21.906 13.438 -9.219 1 92.44 17 ARG B C 1
ATOM 2077 O O . ARG B 1 17 ? -22.219 13.633 -10.398 1 92.44 17 ARG B O 1
ATOM 2084 N N . ALA B 1 18 ? -20.719 13.57 -8.703 1 91.69 18 ALA B N 1
ATOM 2085 C CA . ALA B 1 18 ? -19.641 14.008 -9.602 1 91.69 18 ALA B CA 1
ATOM 2086 C C . ALA B 1 18 ? -19.078 12.836 -10.391 1 91.69 18 ALA B C 1
ATOM 2088 O O . ALA B 1 18 ? -19.062 11.695 -9.906 1 91.69 18 ALA B O 1
ATOM 2089 N N . LYS B 1 19 ? -18.656 13.109 -11.555 1 91 19 LYS B N 1
ATOM 2090 C CA . LYS B 1 19 ? -18.016 12.086 -12.383 1 91 19 LYS B CA 1
ATOM 2091 C C . LYS B 1 19 ? -16.719 11.609 -11.75 1 91 19 LYS B C 1
ATOM 2093 O O . LYS B 1 19 ? -15.914 12.422 -11.281 1 91 19 LYS B O 1
ATOM 2098 N N . CYS B 1 20 ? -16.562 10.273 -11.773 1 89.44 20 CYS B N 1
ATOM 2099 C CA . CYS B 1 20 ? -15.336 9.695 -11.227 1 89.44 20 CYS B CA 1
ATOM 2100 C C . CYS B 1 20 ? -14.172 9.883 -12.188 1 89.44 20 CYS B C 1
ATOM 2102 O O . CYS B 1 20 ? -14.352 9.867 -13.406 1 89.44 20 CYS B O 1
ATOM 2104 N N . ARG B 1 21 ? -13.094 10.117 -11.594 1 93 21 ARG B N 1
ATOM 2105 C CA . ARG B 1 21 ? -11.836 10.172 -12.328 1 93 21 ARG B CA 1
ATOM 2106 C C . ARG B 1 21 ? -10.969 8.953 -12.023 1 93 21 ARG B C 1
ATOM 2108 O O . ARG B 1 21 ? -10.891 8.508 -10.883 1 93 21 ARG B O 1
ATOM 2115 N N . TYR B 1 22 ? -10.312 8.422 -13.016 1 92.69 22 TYR B N 1
ATOM 2116 C CA . TYR B 1 22 ? -9.453 7.258 -12.852 1 92.69 22 TYR B CA 1
ATOM 2117 C C . TYR B 1 22 ? -8.094 7.492 -13.508 1 92.69 22 TYR B C 1
ATOM 2119 O O . TYR B 1 22 ? -7.98 8.266 -14.461 1 92.69 22 TYR B O 1
ATOM 2127 N N . ASP B 1 23 ? -7.09 6.867 -12.969 1 91.62 23 ASP B N 1
ATOM 2128 C CA . ASP B 1 23 ? -5.785 6.945 -13.625 1 91.62 23 ASP B CA 1
ATOM 2129 C C . ASP B 1 23 ? -5.688 5.949 -14.773 1 91.62 23 ASP B C 1
ATOM 2131 O O . ASP B 1 23 ? -6.66 5.266 -15.094 1 91.62 23 ASP B O 1
ATOM 2135 N N . ASN B 1 24 ? -4.527 5.863 -15.352 1 89.69 24 ASN B N 1
ATOM 2136 C CA . ASN B 1 24 ? -4.34 5.051 -16.547 1 89.69 24 ASN B CA 1
ATOM 2137 C C . ASN B 1 24 ? -4.449 3.561 -16.234 1 89.69 24 ASN B C 1
ATOM 2139 O O . ASN B 1 24 ? -4.531 2.736 -17.141 1 89.69 24 ASN B O 1
ATOM 2143 N N . PHE B 1 25 ? -4.586 3.219 -14.953 1 91.75 25 PHE B N 1
ATOM 2144 C CA . PHE B 1 25 ? -4.637 1.812 -14.578 1 91.75 25 PHE B CA 1
ATOM 2145 C C . PHE B 1 25 ? -5.988 1.465 -13.961 1 91.75 25 PHE B C 1
ATOM 2147 O O . PHE B 1 25 ? -6.145 0.406 -13.352 1 91.75 25 PHE B O 1
ATOM 2154 N N . GLY B 1 26 ? -6.883 2.428 -14.055 1 91.69 26 GLY B N 1
ATOM 2155 C CA . GLY B 1 26 ? -8.242 2.174 -13.609 1 91.69 26 GLY B CA 1
ATOM 2156 C C . GLY B 1 26 ? -8.43 2.371 -12.117 1 91.69 26 GLY B C 1
ATOM 2157 O O . GLY B 1 26 ? -9.414 1.912 -11.539 1 91.69 26 GLY B O 1
ATOM 2158 N N . ARG B 1 27 ? -7.516 3.033 -11.445 1 93.56 27 ARG B N 1
ATOM 2159 C CA . ARG B 1 27 ? -7.652 3.348 -10.023 1 93.56 27 ARG B CA 1
ATOM 2160 C C . ARG B 1 27 ? -8.312 4.707 -9.828 1 93.56 27 ARG B C 1
ATOM 2162 O O . ARG B 1 27 ? -8.023 5.66 -10.555 1 93.56 27 ARG B O 1
ATOM 2169 N N . TRP B 1 28 ? -9.031 4.707 -8.898 1 93.38 28 TRP B N 1
ATOM 2170 C CA . TRP B 1 28 ? -9.75 5.941 -8.594 1 93.38 28 TRP B CA 1
ATOM 2171 C C . TRP B 1 28 ? -8.781 7.059 -8.219 1 93.38 28 TRP B C 1
ATOM 2173 O O . TRP B 1 28 ? -7.82 6.832 -7.48 1 93.38 28 TRP B O 1
ATOM 2183 N N . MET B 1 29 ? -9.102 8.227 -8.719 1 95.19 29 MET B N 1
ATOM 2184 C CA . MET B 1 29 ? -8.398 9.453 -8.375 1 95.19 29 MET B CA 1
ATOM 2185 C C . MET B 1 29 ? -9.383 10.555 -7.988 1 95.19 29 MET B C 1
ATOM 2187 O O . MET B 1 29 ? -10.453 10.672 -8.586 1 95.19 29 MET B O 1
ATOM 2191 N N . PRO B 1 30 ? -9 11.367 -7.012 1 96.44 30 PRO B N 1
ATOM 2192 C CA . PRO B 1 30 ? -9.906 12.461 -6.66 1 96.44 30 PRO B CA 1
ATOM 2193 C C . PRO B 1 30 ? -10.086 13.469 -7.793 1 96.44 30 PRO B C 1
ATOM 2195 O O . PRO B 1 30 ? -9.188 13.648 -8.617 1 96.44 30 PRO B O 1
ATOM 2198 N N . SER B 1 31 ? -11.211 14.109 -7.816 1 95.44 31 SER B N 1
ATOM 2199 C CA . SER B 1 31 ? -11.516 15.133 -8.812 1 95.44 31 SER B CA 1
ATOM 2200 C C . SER B 1 31 ? -10.609 16.344 -8.656 1 95.44 31 SER B C 1
ATOM 2202 O O . SER B 1 31 ? -10.242 16.719 -7.543 1 95.44 31 SER B O 1
ATOM 2204 N N . TYR B 1 32 ? -10.242 17 -9.719 1 92.38 32 TYR B N 1
ATOM 2205 C CA . TYR B 1 32 ? -9.492 18.234 -9.648 1 92.38 32 TYR B CA 1
ATOM 2206 C C . TYR B 1 32 ? -10.422 19.422 -9.438 1 92.38 32 TYR B C 1
ATOM 2208 O O . TYR B 1 32 ? -9.969 20.531 -9.133 1 92.38 32 TYR B O 1
ATOM 2216 N N . GLU B 1 33 ? -11.672 19.141 -9.625 1 94.31 33 GLU B N 1
ATOM 2217 C CA . GLU B 1 33 ? -12.672 20.188 -9.422 1 94.31 33 GLU B CA 1
ATOM 2218 C C . GLU B 1 33 ? -13.211 20.172 -7.996 1 94.31 33 GLU B C 1
ATOM 2220 O O . GLU B 1 33 ? -13.43 19.094 -7.422 1 94.31 33 GLU B O 1
ATOM 2225 N N . GLY B 1 34 ? -13.445 21.359 -7.547 1 95.69 34 GLY B N 1
ATOM 2226 C CA . GLY B 1 34 ? -13.984 21.484 -6.203 1 95.69 34 GLY B CA 1
ATOM 2227 C C . GLY B 1 34 ? -15.336 20.828 -6.031 1 95.69 34 GLY B C 1
ATOM 2228 O O . GLY B 1 34 ? -15.641 20.297 -4.965 1 95.69 34 GLY B O 1
ATOM 2229 N N . SER B 1 35 ? -16.125 20.812 -7.059 1 94.56 35 SER B N 1
ATOM 2230 C CA . SER B 1 35 ? -17.469 20.266 -7.016 1 94.56 35 SER B CA 1
ATOM 2231 C C . SER B 1 35 ? -17.453 18.75 -6.828 1 94.56 35 SER B C 1
ATOM 2233 O O . SER B 1 35 ? -18.469 18.141 -6.527 1 94.56 35 SER B O 1
ATOM 2235 N N . GLY B 1 36 ? -16.328 18.203 -6.996 1 96.38 36 GLY B N 1
ATOM 2236 C CA . GLY B 1 36 ? -16.188 16.766 -6.84 1 96.38 36 GLY B CA 1
ATOM 2237 C C . GLY B 1 36 ? -16.094 16.328 -5.391 1 96.38 36 GLY B C 1
ATOM 2238 O O . GLY B 1 36 ? -16.062 15.133 -5.094 1 96.38 36 GLY B O 1
ATOM 2239 N N . HIS B 1 37 ? -16.047 17.266 -4.461 1 97.31 37 HIS B N 1
ATOM 2240 C CA . HIS B 1 37 ? -15.852 16.984 -3.045 1 97.31 37 HIS B CA 1
ATOM 2241 C C . HIS B 1 37 ? -16.953 17.609 -2.201 1 97.31 37 HIS B C 1
ATOM 2243 O O . HIS B 1 37 ? -17.531 18.625 -2.594 1 97.31 37 HIS B O 1
ATOM 2249 N N . GLU B 1 38 ? -17.219 16.984 -1.184 1 96.69 38 GLU B N 1
ATOM 2250 C CA . GLU B 1 38 ? -18.188 17.531 -0.219 1 96.69 38 GLU B CA 1
ATOM 2251 C C . GLU B 1 38 ? -17.625 17.469 1.199 1 96.69 38 GLU B C 1
ATOM 2253 O O . GLU B 1 38 ? -16.953 16.5 1.576 1 96.69 38 GLU B O 1
ATOM 2258 N N . ILE B 1 39 ? -17.875 18.516 1.889 1 96.56 39 ILE B N 1
ATOM 2259 C CA . ILE B 1 39 ? -17.5 18.547 3.295 1 96.56 39 ILE B CA 1
ATOM 2260 C C . ILE B 1 39 ? -18.422 17.625 4.098 1 96.56 39 ILE B C 1
ATOM 2262 O O . ILE B 1 39 ? -19.641 17.609 3.881 1 96.56 39 ILE B O 1
ATOM 2266 N N . TYR B 1 40 ? -17.844 16.844 4.879 1 94.94 40 TYR B N 1
ATOM 2267 C CA . TYR B 1 40 ? -18.594 15.969 5.781 1 94.94 40 TYR B CA 1
ATOM 2268 C C . TYR B 1 40 ? -18.531 16.484 7.211 1 94.94 40 TYR B C 1
ATOM 2270 O O . TYR B 1 40 ? -17.469 16.5 7.836 1 94.94 40 TYR B O 1
ATOM 2278 N N . ASN B 1 41 ? -19.688 16.938 7.703 1 94.88 41 ASN B N 1
ATOM 2279 C CA . ASN B 1 41 ? -19.75 17.562 9.016 1 94.88 41 ASN B CA 1
ATOM 2280 C C . ASN B 1 41 ? -19.797 16.516 10.133 1 94.88 41 ASN B C 1
ATOM 2282 O O . ASN B 1 41 ? -20.828 16.359 10.797 1 94.88 41 ASN B O 1
ATOM 2286 N N . ILE B 1 42 ? -18.734 15.906 10.383 1 96.12 42 ILE B N 1
ATOM 2287 C CA . ILE B 1 42 ? -18.609 14.859 11.391 1 96.12 42 ILE B CA 1
ATOM 2288 C C . ILE B 1 42 ? -17.25 14.992 12.094 1 96.12 42 ILE B C 1
ATOM 2290 O O . ILE B 1 42 ? -16.297 15.531 11.523 1 96.12 42 ILE B O 1
ATOM 2294 N N . GLY B 1 43 ? -17.156 14.617 13.336 1 96.69 43 GLY B N 1
ATOM 2295 C CA . GLY B 1 43 ? -15.898 14.516 14.047 1 96.69 43 GLY B CA 1
ATOM 2296 C C . GLY B 1 43 ? -15.203 15.852 14.234 1 96.69 43 GLY B C 1
ATOM 2297 O O . GLY B 1 43 ? -15.789 16.781 14.805 1 96.69 43 GLY B O 1
ATOM 2298 N N . ALA B 1 44 ? -14.031 15.984 13.656 1 97.81 44 ALA B N 1
ATOM 2299 C CA . ALA B 1 44 ? -13.164 17.141 13.898 1 97.81 44 ALA B CA 1
ATOM 2300 C C . ALA B 1 44 ? -13.531 18.297 12.977 1 97.81 44 ALA B C 1
ATOM 2302 O O . ALA B 1 44 ? -13.023 19.406 13.133 1 97.81 44 ALA B O 1
ATOM 2303 N N . THR B 1 45 ? -14.43 18.109 12.039 1 98.44 45 THR B N 1
ATOM 2304 C CA . THR B 1 45 ? -14.773 19.141 11.055 1 98.44 45 THR B CA 1
ATOM 2305 C C . THR B 1 45 ? -15.273 20.406 11.742 1 98.44 45 THR B C 1
ATOM 2307 O O . THR B 1 45 ? -16.141 20.328 12.625 1 98.44 45 THR B O 1
ATOM 2310 N N . GLY B 1 46 ? -14.68 21.484 11.336 1 97.62 46 GLY B N 1
ATOM 2311 C CA . GLY B 1 46 ? -15.109 22.766 11.844 1 97.62 46 GLY B CA 1
ATOM 2312 C C . GLY B 1 46 ? -14.414 23.156 13.141 1 97.62 46 GLY B C 1
ATOM 2313 O O . GLY B 1 46 ? -14.57 24.281 13.617 1 97.62 46 GLY B O 1
ATOM 2314 N N . LYS B 1 47 ? -13.664 22.297 13.75 1 98.31 47 LYS B N 1
ATOM 2315 C CA . LYS B 1 47 ? -13 22.562 15.023 1 98.31 47 LYS B CA 1
ATOM 2316 C C . LYS B 1 47 ? -11.578 23.078 14.805 1 98.31 47 LYS B C 1
ATOM 2318 O O . LYS B 1 47 ? -10.93 22.703 13.82 1 98.31 47 LYS B O 1
ATOM 2323 N N . TYR B 1 48 ? -11.156 23.906 15.734 1 98.44 48 TYR B N 1
ATOM 2324 C CA . TYR B 1 48 ? -9.789 24.406 15.719 1 98.44 48 TYR B CA 1
ATOM 2325 C C . TYR B 1 48 ? -8.977 23.812 16.859 1 98.44 48 TYR B C 1
ATOM 2327 O O . TYR B 1 48 ? -9.469 23.688 17.984 1 98.44 48 TYR B O 1
ATOM 2335 N N . TRP B 1 49 ? -7.773 23.453 16.516 1 98.31 49 TRP B N 1
ATOM 2336 C CA . TRP B 1 49 ? -6.871 22.828 17.484 1 98.31 49 TRP B CA 1
ATOM 2337 C C . TRP B 1 49 ? -5.602 23.656 17.641 1 98.31 49 TRP B C 1
ATOM 2339 O O . TRP B 1 49 ? -5.035 24.141 16.656 1 98.31 49 TRP B O 1
ATOM 2349 N N . TYR B 1 50 ? -5.223 23.781 18.844 1 97.19 50 TYR B N 1
ATOM 2350 C CA . TYR B 1 50 ? -4.035 24.547 19.188 1 97.19 50 TYR B CA 1
ATOM 2351 C C . TYR B 1 50 ? -2.93 23.656 19.734 1 97.19 50 TYR B C 1
ATOM 2353 O O . TYR B 1 50 ? -3.156 22.891 20.672 1 97.19 50 TYR B O 1
ATOM 2361 N N . CYS B 1 51 ? -1.746 23.719 19.078 1 96.56 51 CYS B N 1
ATOM 2362 C CA . CYS B 1 51 ? -0.532 23.125 19.625 1 96.56 51 CYS B CA 1
ATOM 2363 C C . CYS B 1 51 ? 0.343 24.172 20.297 1 96.56 51 CYS B C 1
ATOM 2365 O O . CYS B 1 51 ? 0.874 25.062 19.625 1 96.56 51 CYS B O 1
ATOM 2367 N N . ASN B 1 52 ? 0.629 24.047 21.531 1 93.5 52 ASN B N 1
ATOM 2368 C CA . ASN B 1 52 ? 1.386 25.062 22.266 1 93.5 52 ASN B CA 1
ATOM 2369 C C . ASN B 1 52 ? 2.85 24.656 22.422 1 93.5 52 ASN B C 1
ATOM 2371 O O . ASN B 1 52 ? 3.568 25.234 23.25 1 93.5 52 ASN B O 1
ATOM 2375 N N . GLY B 1 53 ? 3.215 23.641 21.766 1 92.06 53 GLY B N 1
ATOM 2376 C CA . GLY B 1 53 ? 4.574 23.125 21.875 1 92.06 53 GLY B CA 1
ATOM 2377 C C . GLY B 1 53 ? 4.703 21.953 22.828 1 92.06 53 GLY B C 1
ATOM 2378 O O . GLY B 1 53 ? 5.695 21.234 22.797 1 92.06 53 GLY B O 1
ATOM 2379 N N . SER B 1 54 ? 3.707 21.797 23.672 1 91.19 54 SER B N 1
ATOM 2380 C CA . SER B 1 54 ? 3.756 20.703 24.641 1 91.19 54 SER B CA 1
ATOM 2381 C C . SER B 1 54 ? 2.549 19.781 24.484 1 91.19 54 SER B C 1
ATOM 2383 O O . SER B 1 54 ? 2.654 18.562 24.703 1 91.19 54 SER B O 1
ATOM 2385 N N . LEU B 1 55 ? 1.477 20.422 24.172 1 94.12 55 LEU B N 1
ATOM 2386 C CA . LEU B 1 55 ? 0.238 19.656 24.031 1 94.12 55 LEU B CA 1
ATOM 2387 C C . LEU B 1 55 ? -0.637 20.25 22.938 1 94.12 55 LEU B C 1
ATOM 2389 O O . LEU B 1 55 ? -0.41 21.375 22.484 1 94.12 55 LEU B O 1
ATOM 2393 N N . ILE B 1 56 ? -1.641 19.469 22.547 1 95.94 56 ILE B N 1
ATOM 2394 C CA . ILE B 1 56 ? -2.658 19.906 21.609 1 95.94 56 ILE B CA 1
ATOM 2395 C C . ILE B 1 56 ? -4.027 19.906 22.281 1 95.94 56 ILE B C 1
ATOM 2397 O O . ILE B 1 56 ? -4.383 18.953 22.984 1 95.94 56 ILE B O 1
ATOM 2401 N N . TYR B 1 57 ? -4.754 20.984 22.109 1 96 57 TYR B N 1
ATOM 2402 C CA . TYR B 1 57 ? -6.125 21.016 22.609 1 96 57 TYR B CA 1
ATOM 2403 C C . TYR B 1 57 ? -7 21.906 21.734 1 96 57 TYR B C 1
ATOM 2405 O O . TYR B 1 57 ? -6.492 22.719 20.969 1 96 57 TYR B O 1
ATOM 2413 N N . GLU B 1 58 ? -8.297 21.75 21.875 1 97.88 58 GLU B N 1
ATOM 2414 C CA . GLU B 1 58 ? -9.266 22.453 21.062 1 97.88 58 GLU B CA 1
ATOM 2415 C C . GLU B 1 58 ? -9.43 23.906 21.516 1 97.88 58 GLU B C 1
ATOM 2417 O O . GLU B 1 58 ? -9.438 24.172 22.719 1 97.88 58 GLU B O 1
ATOM 2422 N N . VAL B 1 59 ? -9.594 24.797 20.609 1 96.94 59 VAL B N 1
ATOM 2423 C CA . VAL B 1 59 ? -9.922 26.188 20.906 1 96.94 59 VAL B CA 1
ATOM 2424 C C . VAL B 1 59 ? -11.242 26.562 20.25 1 96.94 59 VAL B C 1
ATOM 2426 O O . VAL B 1 59 ? -11.594 26.016 19.188 1 96.94 59 VAL B O 1
ATOM 2429 N N . PRO B 1 60 ? -12 27.406 20.828 1 95.62 60 PRO B N 1
ATOM 2430 C CA . PRO B 1 60 ? -13.375 27.672 20.391 1 95.62 60 PRO B CA 1
ATOM 2431 C C . PRO B 1 60 ? -13.43 28.344 19.016 1 95.62 60 PRO B C 1
ATOM 2433 O O . PRO B 1 60 ? -14.406 28.188 18.281 1 95.62 60 PRO B O 1
ATOM 2436 N N . ALA B 1 61 ? -12.414 29.156 18.75 1 95.75 61 ALA B N 1
ATOM 2437 C CA . ALA B 1 61 ? -12.375 29.859 17.469 1 95.75 61 ALA B CA 1
ATOM 2438 C C . ALA B 1 61 ? -10.938 30.172 17.062 1 95.75 61 ALA B C 1
ATOM 2440 O O . ALA B 1 61 ? -10.016 30.062 17.875 1 95.75 61 ALA B O 1
ATOM 2441 N N . LEU B 1 62 ? -10.797 30.469 15.781 1 96.31 62 LEU B N 1
ATOM 2442 C CA . LEU B 1 62 ? -9.5 30.938 15.305 1 96.31 62 LEU B CA 1
ATOM 2443 C C . LEU B 1 62 ? -9.188 32.344 15.859 1 96.31 62 LEU B C 1
ATOM 2445 O O . LEU B 1 62 ? -9.953 33.281 15.656 1 96.31 62 LEU B O 1
ATOM 2449 N N . PRO B 1 63 ? -8.117 32.438 16.562 1 94.75 63 PRO B N 1
ATOM 2450 C CA . PRO B 1 63 ? -7.781 33.75 17.109 1 94.75 63 PRO B CA 1
ATOM 2451 C C . PRO B 1 63 ? -7.629 34.812 16.016 1 94.75 63 PRO B C 1
ATOM 2453 O O . PRO B 1 63 ? -7.098 34.531 14.945 1 94.75 63 PRO B O 1
ATOM 2456 N N . SER B 1 64 ? -8.031 36 16.391 1 93.62 64 SER B N 1
ATOM 2457 C CA . SER B 1 64 ? -7.895 37.125 15.469 1 93.62 64 SER B CA 1
ATOM 2458 C C . SER B 1 64 ? -6.43 37.406 15.148 1 93.62 64 SER B C 1
ATOM 2460 O O . SER B 1 64 ? -5.59 37.438 16.047 1 93.62 64 SER B O 1
ATOM 2462 N N . GLY B 1 65 ? -6.117 37.562 13.891 1 93.88 65 GLY B N 1
ATOM 2463 C CA . GLY B 1 65 ? -4.754 37.844 13.477 1 93.88 65 GLY B CA 1
ATOM 2464 C C . GLY B 1 65 ? -4.016 36.625 12.969 1 93.88 65 GLY B C 1
ATOM 2465 O O . GLY B 1 65 ? -2.91 36.719 12.438 1 93.88 65 GLY B O 1
ATOM 2466 N N . SER B 1 66 ? -4.578 35.438 13.18 1 95.81 66 SER B N 1
ATOM 2467 C CA . SER B 1 66 ? -3.986 34.219 12.617 1 95.81 66 SER B CA 1
ATOM 2468 C C . SER B 1 66 ? -3.984 34.25 11.094 1 95.81 66 SER B C 1
ATOM 2470 O O . SER B 1 66 ? -4.895 34.812 10.484 1 95.81 66 SER B O 1
ATOM 2472 N N . THR B 1 67 ? -2.943 33.719 10.508 1 96.12 67 THR B N 1
ATOM 2473 C CA . THR B 1 67 ? -2.861 33.625 9.055 1 96.12 67 THR B CA 1
ATOM 2474 C C . THR B 1 67 ? -2.666 32.188 8.602 1 96.12 67 THR B C 1
ATOM 2476 O O . THR B 1 67 ? -2.072 31.375 9.32 1 96.12 67 THR B O 1
ATOM 2479 N N . VAL B 1 68 ? -3.186 31.953 7.406 1 97.94 68 VAL B N 1
ATOM 2480 C CA . VAL B 1 68 ? -3 30.609 6.848 1 97.94 68 VAL B CA 1
ATOM 2481 C C . VAL B 1 68 ? -1.528 30.406 6.5 1 97.94 68 VAL B C 1
ATOM 2483 O O . VAL B 1 68 ? -0.938 31.188 5.754 1 97.94 68 VAL B O 1
ATOM 2486 N N . TYR B 1 69 ? -0.948 29.391 7.07 1 98.25 69 TYR B N 1
ATOM 2487 C CA . TYR B 1 69 ? 0.402 29 6.688 1 98.25 69 TYR B CA 1
ATOM 2488 C C . TYR B 1 69 ? 0.377 28.109 5.453 1 98.25 69 TYR B C 1
ATOM 2490 O O . TYR B 1 69 ? 0.976 28.438 4.426 1 98.25 69 TYR B O 1
ATOM 2498 N N . SER B 1 70 ? -0.345 27.016 5.582 1 98.25 70 SER B N 1
ATOM 2499 C CA . SER B 1 70 ? -0.469 26.125 4.434 1 98.25 70 SER B CA 1
ATOM 2500 C C . SER B 1 70 ? -1.688 25.219 4.566 1 98.25 70 SER B C 1
ATOM 2502 O O . SER B 1 70 ? -2.168 24.969 5.676 1 98.25 70 SER B O 1
ATOM 2504 N N . THR B 1 71 ? -2.17 24.766 3.416 1 98.56 71 THR B N 1
ATOM 2505 C CA . THR B 1 71 ? -3.301 23.844 3.35 1 98.56 71 THR B CA 1
ATOM 2506 C C . THR B 1 71 ? -2.988 22.672 2.424 1 98.56 71 THR B C 1
ATOM 2508 O O . THR B 1 71 ? -2.439 22.859 1.337 1 98.56 71 THR B O 1
ATOM 2511 N N . PHE B 1 72 ? -3.281 21.516 2.891 1 98.75 72 PHE B N 1
ATOM 2512 C CA . PHE B 1 72 ? -3.201 20.312 2.062 1 98.75 72 PHE B CA 1
ATOM 2513 C C . PHE B 1 72 ? -4.48 19.5 2.172 1 98.75 72 PHE B C 1
ATOM 2515 O O . PHE B 1 72 ? -5.145 19.5 3.209 1 98.75 72 PHE B O 1
ATOM 2522 N N . SER B 1 73 ? -4.812 18.844 1.119 1 98.69 73 SER B N 1
ATOM 2523 C CA . SER B 1 73 ? -5.88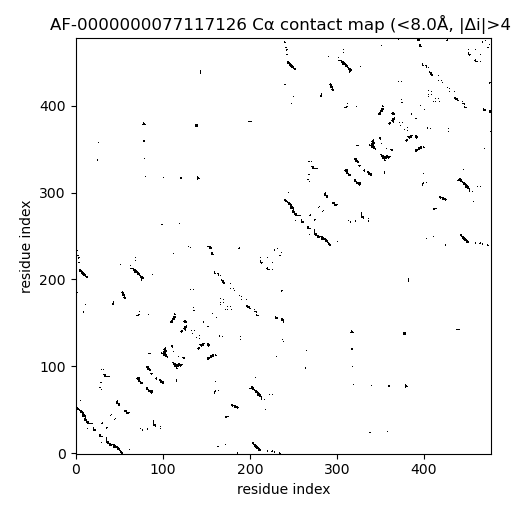3 17.859 1.098 1 98.69 73 SER B CA 1
ATOM 2524 C C . SER B 1 73 ? -5.336 16.453 0.833 1 98.69 73 SER B C 1
ATOM 2526 O O . SER B 1 73 ? -4.441 16.281 0.002 1 98.69 73 SER B O 1
ATOM 2528 N N . LEU B 1 74 ? -5.828 15.492 1.588 1 98.62 74 LEU B N 1
ATOM 2529 C CA . LEU B 1 74 ? -5.422 14.102 1.424 1 98.62 74 LEU B CA 1
ATOM 2530 C C . LEU B 1 74 ? -6.637 13.203 1.203 1 98.62 74 LEU B C 1
ATOM 2532 O O . LEU B 1 74 ? -7.672 13.383 1.849 1 98.62 74 LEU B O 1
ATOM 2536 N N . TYR B 1 75 ? -6.543 12.289 0.303 1 98.25 75 TYR B N 1
ATOM 2537 C CA . TYR B 1 75 ? -7.453 11.156 0.157 1 98.25 75 TYR B CA 1
ATOM 2538 C C . TYR B 1 75 ? -6.699 9.836 0.271 1 98.25 75 TYR B C 1
ATOM 2540 O O . TYR B 1 75 ? -5.57 9.711 -0.208 1 98.25 75 TYR B O 1
ATOM 2548 N N . TYR B 1 76 ? -7.355 8.906 0.913 1 97.38 76 TYR B N 1
ATOM 2549 C CA . TYR B 1 76 ? -6.836 7.547 0.829 1 97.38 76 TYR B CA 1
ATOM 2550 C C . TYR B 1 76 ? -7.586 6.742 -0.229 1 97.38 76 TYR B C 1
ATOM 2552 O O . TYR B 1 76 ? -8.82 6.695 -0.224 1 97.38 76 TYR B O 1
ATOM 2560 N N . GLY B 1 77 ? -6.887 6.156 -1.15 1 95.19 77 GLY B N 1
ATOM 2561 C CA . GLY B 1 77 ? -7.457 5.305 -2.18 1 95.19 77 GLY B CA 1
ATOM 2562 C C . GLY B 1 77 ? -6.98 3.867 -2.094 1 95.19 77 GLY B C 1
ATOM 2563 O O . GLY B 1 77 ? -5.777 3.602 -2.178 1 95.19 77 GLY B O 1
ATOM 2564 N N . GLY B 1 78 ? -7.957 3.01 -1.982 1 93.12 78 GLY B N 1
ATOM 2565 C CA . GLY B 1 78 ? -7.609 1.601 -2.064 1 93.12 78 GLY B CA 1
ATOM 2566 C C . GLY B 1 78 ? -6.895 1.236 -3.352 1 93.12 78 GLY B C 1
ATOM 2567 O O . GLY B 1 78 ? -7.281 1.683 -4.434 1 93.12 78 GLY B O 1
ATOM 2568 N N . GLY B 1 79 ? -5.809 0.432 -3.184 1 94.38 79 GLY B N 1
ATOM 2569 C CA . GLY B 1 79 ? -5.031 0.037 -4.348 1 94.38 79 GLY B CA 1
ATOM 2570 C C . GLY B 1 79 ? -3.992 1.067 -4.746 1 94.38 79 GLY B C 1
ATOM 2571 O O . GLY B 1 79 ? -3.133 0.796 -5.586 1 94.38 79 GLY B O 1
ATOM 2572 N N . HIS B 1 80 ? -4.023 2.232 -4.125 1 95.5 80 HIS B N 1
ATOM 2573 C CA . HIS B 1 80 ? -3.137 3.322 -4.52 1 95.5 80 HIS B CA 1
ATOM 2574 C C . HIS B 1 80 ? -2.336 3.838 -3.326 1 95.5 80 HIS B C 1
ATOM 2576 O O . HIS B 1 80 ? -1.12 4.02 -3.422 1 95.5 80 HIS B O 1
ATOM 2582 N N . GLY B 1 81 ? -2.986 4.109 -2.283 1 96.62 81 GLY B N 1
ATOM 2583 C CA . GLY B 1 81 ? -2.422 4.82 -1.147 1 96.62 81 GLY B CA 1
ATOM 2584 C C . GLY B 1 81 ? -2.904 6.254 -1.041 1 96.62 81 GLY B C 1
ATOM 2585 O O . GLY B 1 81 ? -4.078 6.539 -1.29 1 96.62 81 GLY B O 1
ATOM 2586 N N . PHE B 1 82 ? -2.057 7.156 -0.709 1 98.06 82 PHE B N 1
ATOM 2587 C CA . PHE B 1 82 ? -2.52 8.508 -0.429 1 98.06 82 PHE B CA 1
ATOM 2588 C C . PHE B 1 82 ? -2.381 9.398 -1.662 1 98.06 82 PHE B C 1
ATOM 2590 O O . PHE B 1 82 ? -1.315 9.445 -2.281 1 98.06 82 PHE B O 1
ATOM 2597 N N . TRP B 1 83 ? -3.455 10.07 -1.962 1 97.88 83 TRP B N 1
ATOM 2598 C CA . TRP B 1 83 ? -3.457 11.234 -2.834 1 97.88 83 TRP B CA 1
ATOM 2599 C C . TRP B 1 83 ? -3.281 12.516 -2.023 1 97.88 83 TRP B C 1
ATOM 2601 O O . TRP B 1 83 ? -3.93 12.703 -0.992 1 97.88 83 TRP B O 1
ATOM 2611 N N . VAL B 1 84 ? -2.424 13.375 -2.521 1 98.5 84 VAL B N 1
ATOM 2612 C CA . VAL B 1 84 ? -2.143 14.602 -1.778 1 98.5 84 VAL B CA 1
ATOM 2613 C C . VAL B 1 84 ? -2.248 15.805 -2.709 1 98.5 84 VAL B C 1
ATOM 2615 O O . VAL B 1 84 ? -1.651 15.812 -3.789 1 98.5 84 VAL B O 1
ATOM 2618 N N . LEU B 1 85 ? -2.992 16.797 -2.365 1 98.31 85 LEU B N 1
ATOM 2619 C CA . LEU B 1 85 ? -3.133 18.062 -3.078 1 98.31 85 LEU B CA 1
ATOM 2620 C C . LEU B 1 85 ? -2.645 19.219 -2.223 1 98.31 85 LEU B C 1
ATOM 2622 O O . LEU B 1 85 ? -3.07 19.375 -1.076 1 98.31 85 LEU B O 1
ATOM 2626 N N . LYS B 1 86 ? -1.703 19.953 -2.76 1 98.06 86 LYS B N 1
ATOM 2627 C CA . LYS B 1 86 ? -1.353 21.203 -2.088 1 98.06 86 LYS B CA 1
ATOM 2628 C C . LYS B 1 86 ? -2.441 22.25 -2.275 1 98.06 86 LYS B C 1
ATOM 2630 O O . LYS B 1 86 ? -2.529 22.891 -3.332 1 98.06 86 LYS B O 1
ATOM 2635 N N . GLY B 1 87 ? -3.246 22.391 -1.279 1 97.75 87 GLY B N 1
ATOM 2636 C CA . GLY B 1 87 ? -4.383 23.297 -1.354 1 97.75 87 GLY B CA 1
ATOM 2637 C C . GLY B 1 87 ? -5.676 22.672 -0.868 1 97.75 87 GLY B C 1
ATOM 2638 O O . GLY B 1 87 ? -5.684 21.516 -0.423 1 97.75 87 GLY B O 1
ATOM 2639 N N . ASN B 1 88 ? -6.691 23.453 -0.908 1 98 88 ASN B N 1
ATOM 2640 C CA . ASN B 1 88 ? -8.039 23.078 -0.485 1 98 88 ASN B CA 1
ATOM 2641 C C . ASN B 1 88 ? -8.805 22.375 -1.607 1 98 88 ASN B C 1
ATOM 2643 O O . ASN B 1 88 ? -9.062 22.984 -2.652 1 98 88 ASN B O 1
ATOM 2647 N N . ALA B 1 89 ? -9.203 21.172 -1.402 1 97.56 89 ALA B N 1
ATOM 2648 C CA . ALA B 1 89 ? -9.844 20.375 -2.441 1 97.56 89 ALA B CA 1
ATOM 2649 C C . ALA B 1 89 ? -11.195 20.953 -2.834 1 97.56 89 ALA B C 1
ATOM 2651 O O . ALA B 1 89 ? -11.648 20.781 -3.969 1 97.56 89 ALA B O 1
ATOM 2652 N N . ILE B 1 90 ? -11.859 21.594 -1.922 1 96.75 90 ILE B N 1
ATOM 2653 C CA . ILE B 1 90 ? -13.164 22.188 -2.18 1 96.75 90 ILE B CA 1
ATOM 2654 C C . ILE B 1 90 ? -13.008 23.438 -3.041 1 96.75 90 ILE B C 1
ATOM 2656 O O . ILE B 1 90 ? -13.875 23.734 -3.863 1 96.75 90 ILE B O 1
ATOM 2660 N N . ARG B 1 91 ? -11.945 24.109 -2.832 1 96 91 ARG B N 1
ATOM 2661 C CA . ARG B 1 91 ? -11.523 25.25 -3.641 1 96 91 ARG B CA 1
ATOM 2662 C C . ARG B 1 91 ? -10.117 25.047 -4.188 1 96 91 ARG B C 1
ATOM 2664 O O . ARG B 1 91 ? -9.172 25.719 -3.754 1 96 91 ARG B O 1
ATOM 2671 N N . PRO B 1 92 ? -10.031 24.219 -5.176 1 94.06 92 PRO B N 1
ATOM 2672 C CA . PRO B 1 92 ? -8.703 23.781 -5.602 1 94.06 92 PRO B CA 1
ATOM 2673 C C . PRO B 1 92 ? -7.906 24.906 -6.277 1 94.06 92 PRO B C 1
ATOM 2675 O O . PRO B 1 92 ? -8.492 25.797 -6.891 1 94.06 92 PRO B O 1
ATOM 2678 N N . PRO B 1 93 ? -6.633 24.797 -6.086 1 91.5 93 PRO B N 1
ATOM 2679 C CA . PRO B 1 93 ? -5.785 25.734 -6.824 1 91.5 93 PRO B CA 1
ATOM 2680 C C . PRO B 1 93 ? -5.898 25.562 -8.336 1 91.5 93 PRO B C 1
ATOM 2682 O O . PRO B 1 93 ? -6.16 24.453 -8.82 1 91.5 93 PRO B O 1
ATOM 2685 N N . ARG B 1 94 ? -5.668 26.5 -9.078 1 87.38 94 ARG B N 1
ATOM 2686 C CA . ARG B 1 94 ? -5.871 26.5 -10.523 1 87.38 94 ARG B CA 1
ATOM 2687 C C . ARG B 1 94 ? -4.797 25.672 -11.227 1 87.38 94 ARG B C 1
ATOM 2689 O O . ARG B 1 94 ? -5.059 25.047 -12.258 1 87.38 94 ARG B O 1
ATOM 2696 N N . HIS B 1 95 ? -3.619 25.672 -10.68 1 85.81 95 HIS B N 1
ATOM 2697 C CA . HIS B 1 95 ? -2.543 25.078 -11.461 1 85.81 95 HIS B CA 1
ATOM 2698 C C . HIS B 1 95 ? -1.912 23.906 -10.719 1 85.81 95 HIS B C 1
ATOM 2700 O O . HIS B 1 95 ? -0.707 23.656 -10.836 1 85.81 95 HIS B O 1
ATOM 2706 N N . ASP B 1 96 ? -2.678 23.234 -10.016 1 88.31 96 ASP B N 1
ATOM 2707 C CA . ASP B 1 96 ? -2.143 22.062 -9.336 1 88.31 96 ASP B CA 1
ATOM 2708 C C . ASP B 1 96 ? -3.154 20.922 -9.336 1 88.31 96 ASP B C 1
ATOM 2710 O O . ASP B 1 96 ? -4.355 21.141 -9.508 1 88.31 96 ASP B O 1
ATOM 2714 N N . ASP B 1 97 ? -2.645 19.75 -9.359 1 94.06 97 ASP B N 1
ATOM 2715 C CA . ASP B 1 97 ? -3.461 18.531 -9.328 1 94.06 97 ASP B CA 1
ATOM 2716 C C . ASP B 1 97 ? -3.035 17.609 -8.188 1 94.06 97 ASP B C 1
ATOM 2718 O O . ASP B 1 97 ? -2.166 17.969 -7.391 1 94.06 97 ASP B O 1
ATOM 2722 N N . TRP B 1 98 ? -3.742 16.594 -8.062 1 96.62 98 TRP B N 1
ATOM 2723 C CA . TRP B 1 98 ? -3.438 15.578 -7.062 1 96.62 98 TRP B CA 1
ATOM 2724 C C . TRP B 1 98 ? -2.154 14.828 -7.418 1 96.62 98 TRP B C 1
ATOM 2726 O O . TRP B 1 98 ? -1.92 14.5 -8.586 1 96.62 98 TRP B O 1
ATOM 2736 N N . HIS B 1 99 ? -1.347 14.625 -6.434 1 96.94 99 HIS B N 1
ATOM 2737 C CA . HIS B 1 99 ? -0.112 13.852 -6.539 1 96.94 99 HIS B CA 1
ATOM 2738 C C . HIS B 1 99 ? -0.078 12.727 -5.516 1 96.94 99 HIS B C 1
ATOM 2740 O O . HIS B 1 99 ? -0.935 12.656 -4.633 1 96.94 99 HIS B O 1
ATOM 2746 N N . THR B 1 100 ? 0.843 11.82 -5.723 1 97.44 100 THR B N 1
ATOM 2747 C CA . THR B 1 100 ? 1.052 10.773 -4.73 1 97.44 100 THR B CA 1
ATOM 2748 C C . THR B 1 100 ? 1.904 11.289 -3.572 1 97.44 100 THR B C 1
ATOM 2750 O O . THR B 1 100 ? 2.617 12.281 -3.715 1 97.44 100 THR B O 1
ATOM 2753 N N . LEU B 1 101 ? 1.741 10.672 -2.434 1 98.19 101 LEU B N 1
ATOM 2754 C CA . LEU B 1 101 ? 2.646 10.945 -1.323 1 98.19 101 LEU B CA 1
ATOM 2755 C C . LEU B 1 101 ? 4.082 10.578 -1.688 1 98.19 101 LEU B C 1
ATOM 2757 O O . LEU B 1 101 ? 4.332 9.492 -2.23 1 98.19 101 LEU B O 1
ATOM 2761 N N . LYS B 1 102 ? 4.953 11.539 -1.442 1 98.12 102 LYS B N 1
ATOM 2762 C CA . LYS B 1 102 ? 6.363 11.359 -1.766 1 98.12 102 LYS B CA 1
ATOM 2763 C C . LYS B 1 102 ? 7.254 11.758 -0.592 1 98.12 102 LYS B C 1
ATOM 2765 O O . LYS B 1 102 ? 6.77 12.32 0.396 1 98.12 102 LYS B O 1
ATOM 2770 N N . PHE B 1 103 ? 8.539 11.438 -0.801 1 98.25 103 PHE B N 1
ATOM 2771 C CA . PHE B 1 103 ? 9.531 11.75 0.218 1 98.25 103 PHE B CA 1
ATOM 2772 C C . PHE B 1 103 ? 10.789 12.336 -0.414 1 98.25 103 PHE B C 1
ATOM 2774 O O . PHE B 1 103 ? 11.172 11.953 -1.52 1 98.25 103 PHE B O 1
ATOM 2781 N N . ASP B 1 104 ? 11.336 13.258 0.247 1 98.19 104 ASP B N 1
ATOM 2782 C CA . ASP B 1 104 ? 12.711 13.648 -0.041 1 98.19 104 ASP B CA 1
ATOM 2783 C C . ASP B 1 104 ? 13.656 13.18 1.065 1 98.19 104 ASP B C 1
ATOM 2785 O O . ASP B 1 104 ? 13.328 13.273 2.25 1 98.19 104 ASP B O 1
ATOM 2789 N N . HIS B 1 105 ? 14.766 12.719 0.669 1 97.12 105 HIS B N 1
ATOM 2790 C CA . HIS B 1 105 ? 15.688 12.094 1.611 1 97.12 105 HIS B CA 1
ATOM 2791 C C . HIS B 1 105 ? 16.797 13.062 2.025 1 97.12 105 HIS B C 1
ATOM 2793 O O . HIS B 1 105 ? 17.406 13.711 1.174 1 97.12 105 HIS B O 1
ATOM 2799 N N . SER B 1 106 ? 17 13.141 3.27 1 94.5 106 SER B N 1
ATOM 2800 C CA . SER B 1 106 ? 18.141 13.906 3.758 1 94.5 106 SER B CA 1
ATOM 2801 C C . SER B 1 106 ? 19.438 13.086 3.656 1 94.5 106 SER B C 1
ATOM 2803 O O . SER B 1 106 ? 19.5 11.953 4.129 1 94.5 106 SER B O 1
ATOM 2805 N N . PRO B 1 107 ? 20.406 13.609 3.086 1 91.12 107 PRO B N 1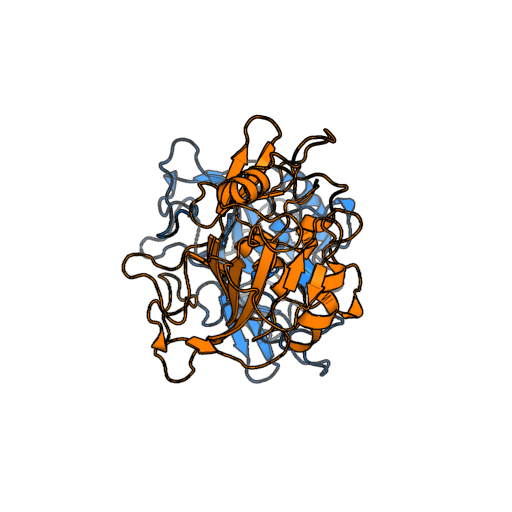
ATOM 2806 C CA . PRO B 1 107 ? 21.672 12.898 3.002 1 91.12 107 PRO B CA 1
ATOM 2807 C C . PRO B 1 107 ? 22.422 12.875 4.332 1 91.12 107 PRO B C 1
ATOM 2809 O O . PRO B 1 107 ? 23.359 12.086 4.508 1 91.12 107 PRO B O 1
ATOM 2812 N N . ASP B 1 108 ? 22.016 13.758 5.242 1 90.12 108 ASP B N 1
ATOM 2813 C CA . ASP B 1 108 ? 22.781 13.945 6.473 1 90.12 108 ASP B CA 1
ATOM 2814 C C . ASP B 1 108 ? 22.328 12.969 7.555 1 90.12 108 ASP B C 1
ATOM 2816 O O . ASP B 1 108 ? 23.125 12.172 8.047 1 90.12 108 ASP B O 1
ATOM 2820 N N . ASP B 1 109 ? 21.078 12.984 7.863 1 91.62 109 ASP B N 1
ATOM 2821 C CA . ASP B 1 109 ? 20.609 12.156 8.969 1 91.62 109 ASP B CA 1
ATOM 2822 C C . ASP B 1 109 ? 19.656 11.07 8.469 1 91.62 109 ASP B C 1
ATOM 2824 O O . ASP B 1 109 ? 19 10.398 9.266 1 91.62 109 ASP B O 1
ATOM 2828 N N . TYR B 1 110 ? 19.469 10.945 7.191 1 94.06 110 TYR B N 1
ATOM 2829 C CA . TYR B 1 110 ? 18.703 9.906 6.52 1 94.06 110 TYR B CA 1
ATOM 2830 C C . TYR B 1 110 ? 17.219 10.008 6.863 1 94.06 110 TYR B C 1
ATOM 2832 O O . TYR B 1 110 ? 16.5 9.008 6.824 1 94.06 110 TYR B O 1
ATOM 2840 N N . SER B 1 111 ? 16.828 11.188 7.277 1 95.81 111 SER B N 1
ATOM 2841 C CA . SER B 1 111 ? 15.406 11.406 7.496 1 95.81 111 SER B CA 1
ATOM 2842 C C . SER B 1 111 ? 14.664 11.539 6.172 1 95.81 111 SER B C 1
ATOM 2844 O O . SER B 1 111 ? 15.281 11.727 5.121 1 95.81 111 SER B O 1
ATOM 2846 N N . SER B 1 112 ? 13.438 11.312 6.215 1 97.81 112 SER B N 1
ATOM 2847 C CA . SER B 1 112 ? 12.562 11.469 5.059 1 97.81 112 SER B CA 1
ATOM 2848 C C . SER B 1 112 ? 11.641 12.68 5.223 1 97.81 112 SER B C 1
ATOM 2850 O O . SER B 1 112 ? 10.969 12.82 6.246 1 97.81 112 SER B O 1
ATOM 2852 N N . PHE B 1 113 ? 11.648 13.531 4.277 1 98.38 113 PHE B N 1
ATOM 2853 C CA . PHE B 1 113 ? 10.805 14.719 4.25 1 98.38 113 PHE B CA 1
ATOM 2854 C C . PHE B 1 113 ? 9.477 14.43 3.551 1 98.38 113 PHE B C 1
ATOM 2856 O O . PHE B 1 113 ? 9.453 14.18 2.344 1 98.38 113 PHE B O 1
ATOM 2863 N N . LEU B 1 114 ? 8.406 14.453 4.277 1 97.88 114 LEU B N 1
ATOM 2864 C CA . LEU B 1 114 ? 7.059 14.211 3.785 1 97.88 114 LEU B CA 1
ATOM 2865 C C . LEU B 1 114 ? 6.605 15.336 2.861 1 97.88 114 LEU B C 1
ATOM 2867 O O . LEU B 1 114 ? 6.605 16.5 3.256 1 97.88 114 LEU B O 1
ATOM 2871 N N . THR B 1 115 ? 6.191 14.938 1.646 1 98.06 115 THR B N 1
ATOM 2872 C CA . THR B 1 115 ? 5.75 15.953 0.695 1 98.06 115 THR B CA 1
ATOM 2873 C C . THR B 1 115 ? 4.988 15.312 -0.463 1 98.06 115 THR B C 1
ATOM 2875 O O . THR B 1 115 ? 4.91 14.086 -0.56 1 98.06 115 THR B O 1
ATOM 2878 N N . ASN B 1 116 ? 4.312 16.094 -1.268 1 96.31 116 ASN B N 1
ATOM 2879 C CA . ASN B 1 116 ? 3.662 15.578 -2.467 1 96.31 116 ASN B CA 1
ATOM 2880 C C . ASN B 1 116 ? 4.484 15.867 -3.719 1 96.31 116 ASN B C 1
ATOM 2882 O O . ASN B 1 116 ? 4.059 15.555 -4.832 1 96.31 116 ASN B O 1
ATOM 2886 N N . ALA B 1 117 ? 5.668 16.406 -3.549 1 93.62 117 ALA B N 1
ATOM 2887 C CA . ALA B 1 117 ? 6.512 16.812 -4.676 1 93.62 117 ALA B CA 1
ATOM 2888 C C . ALA B 1 117 ? 7.914 16.219 -4.547 1 93.62 117 ALA B C 1
ATOM 2890 O O . ALA B 1 117 ? 8.875 16.766 -5.078 1 93.62 117 ALA B O 1
ATOM 2891 N N . GLY B 1 118 ? 8.016 15.227 -3.812 1 96 118 GLY B N 1
ATOM 2892 C CA . GLY B 1 118 ? 9.32 14.633 -3.564 1 96 118 GLY B CA 1
ATOM 2893 C C . GLY B 1 118 ? 9.766 13.703 -4.672 1 96 118 GLY B C 1
ATOM 2894 O O . GLY B 1 118 ? 9.031 13.469 -5.633 1 96 118 GLY B O 1
ATOM 2895 N N . GLN B 1 119 ? 10.938 13.211 -4.496 1 95.25 119 GLN B N 1
ATOM 2896 C CA . GLN B 1 119 ? 11.562 12.406 -5.539 1 95.25 119 GLN B CA 1
ATOM 2897 C C . GLN B 1 119 ? 11.406 10.914 -5.262 1 95.25 119 GLN B C 1
ATOM 2899 O O . GLN B 1 119 ? 11.617 10.086 -6.152 1 95.25 119 GLN B O 1
ATOM 2904 N N . HIS B 1 120 ? 11.109 10.602 -4.035 1 96.5 120 HIS B N 1
ATOM 2905 C CA . HIS B 1 120 ? 11.141 9.188 -3.67 1 96.5 120 HIS B CA 1
ATOM 2906 C C . HIS B 1 120 ? 9.766 8.703 -3.221 1 96.5 120 HIS B C 1
ATOM 2908 O O . HIS B 1 120 ? 8.992 9.469 -2.648 1 96.5 120 HIS B O 1
ATOM 2914 N N . ASP B 1 121 ? 9.609 7.43 -3.434 1 96.31 121 ASP B N 1
ATOM 2915 C CA . ASP B 1 121 ? 8.289 6.867 -3.174 1 96.31 121 ASP B CA 1
ATOM 2916 C C . ASP B 1 121 ? 8.227 6.23 -1.786 1 96.31 121 ASP B C 1
ATOM 2918 O O . ASP B 1 121 ? 7.141 5.949 -1.275 1 96.31 121 ASP B O 1
ATOM 2922 N N . THR B 1 122 ? 9.398 5.996 -1.205 1 96.81 122 THR B N 1
ATOM 2923 C CA . THR B 1 122 ? 9.461 5.316 0.084 1 96.81 122 THR B CA 1
ATOM 2924 C C . THR B 1 122 ? 10.344 6.086 1.062 1 96.81 122 THR B C 1
ATOM 2926 O O . THR B 1 122 ? 11.047 7.016 0.669 1 96.81 122 THR B O 1
ATOM 2929 N N . LEU B 1 123 ? 10.273 5.664 2.326 1 96.75 123 LEU B N 1
ATOM 2930 C CA . LEU B 1 123 ? 11.172 6.191 3.348 1 96.75 123 LEU B CA 1
ATOM 2931 C C . LEU B 1 123 ? 12.625 5.883 3.004 1 96.75 123 LEU B C 1
ATOM 2933 O O . LEU B 1 123 ? 12.914 4.926 2.279 1 96.75 123 LEU B O 1
ATOM 2937 N N . ARG B 1 124 ? 13.469 6.707 3.494 1 95.94 124 ARG B N 1
ATOM 2938 C CA . ARG B 1 124 ? 14.891 6.551 3.213 1 95.94 124 ARG B CA 1
ATOM 2939 C C . ARG B 1 124 ? 15.461 5.328 3.93 1 95.94 124 ARG B C 1
ATOM 2941 O O . ARG B 1 124 ? 16.188 4.535 3.336 1 95.94 124 ARG B O 1
ATOM 2948 N N . CYS B 1 125 ? 15.172 5.262 5.141 1 94.12 125 CYS B N 1
ATOM 2949 C CA . CYS B 1 125 ? 15.594 4.121 5.949 1 94.12 125 CYS B CA 1
ATOM 2950 C C . CYS B 1 125 ? 14.664 3.93 7.145 1 94.12 125 CYS B C 1
ATOM 2952 O O . CYS B 1 125 ? 13.883 4.82 7.477 1 94.12 125 CYS B O 1
ATOM 2954 N N . GLN B 1 126 ? 14.734 2.721 7.645 1 91.69 126 GLN B N 1
ATOM 2955 C CA . GLN B 1 126 ? 13.914 2.369 8.797 1 91.69 126 GLN B CA 1
ATOM 2956 C C . GLN B 1 126 ? 14.734 1.609 9.844 1 91.69 126 GLN B C 1
ATOM 2958 O O . GLN B 1 126 ? 15.727 0.965 9.508 1 91.69 126 GLN B O 1
ATOM 2963 N N . ARG B 1 127 ? 14.258 1.802 10.969 1 90.06 127 ARG B N 1
ATOM 2964 C CA . ARG B 1 127 ? 14.844 1.022 12.055 1 90.06 127 ARG B CA 1
ATOM 2965 C C . ARG B 1 127 ? 13.844 0.024 12.617 1 90.06 127 ARG B C 1
ATOM 2967 O O . ARG B 1 127 ? 12.633 0.278 12.609 1 90.06 127 ARG B O 1
ATOM 2974 N N . ASP B 1 128 ? 14.406 -0.978 13.219 1 80.88 128 ASP B N 1
ATOM 2975 C CA . ASP B 1 128 ? 13.555 -2.055 13.711 1 80.88 128 ASP B CA 1
ATOM 2976 C C . ASP B 1 128 ? 12.781 -1.619 14.953 1 80.88 128 ASP B C 1
ATOM 2978 O O . ASP B 1 128 ? 11.742 -2.203 15.281 1 80.88 128 ASP B O 1
ATOM 2982 N N . ASP B 1 129 ? 13.273 -0.641 15.594 1 83.75 129 ASP B N 1
ATOM 2983 C CA . ASP B 1 129 ? 12.641 -0.229 16.844 1 83.75 129 ASP B CA 1
ATOM 2984 C C . ASP B 1 129 ? 11.562 0.823 16.594 1 83.75 129 ASP B C 1
ATOM 2986 O O . ASP B 1 129 ? 10.875 1.237 17.531 1 83.75 129 ASP B O 1
ATOM 2990 N N . GLN B 1 130 ? 11.406 1.203 15.383 1 85 130 GLN B N 1
ATOM 2991 C CA . GLN B 1 130 ? 10.43 2.232 15.055 1 85 130 GLN B CA 1
ATOM 2992 C C . GLN B 1 130 ? 9.055 1.621 14.789 1 85 130 GLN B C 1
ATOM 2994 O O . GLN B 1 130 ? 8.914 0.763 13.914 1 85 130 GLN B O 1
ATOM 2999 N N . THR B 1 131 ? 8.039 2.072 15.484 1 83.5 131 THR B N 1
ATOM 3000 C CA . THR B 1 131 ? 6.691 1.533 15.312 1 83.5 131 THR B CA 1
ATOM 3001 C C . THR B 1 131 ? 5.797 2.523 14.57 1 83.5 131 THR B C 1
ATOM 3003 O O . THR B 1 131 ? 4.758 2.146 14.031 1 83.5 131 THR B O 1
ATOM 3006 N N . TRP B 1 132 ? 6.297 3.727 14.547 1 89.56 132 TRP B N 1
ATOM 3007 C CA . TRP B 1 132 ? 5.457 4.77 13.969 1 89.56 132 TRP B CA 1
ATOM 3008 C C . TRP B 1 132 ? 5.215 4.512 12.484 1 89.56 132 TRP B C 1
ATOM 3010 O O . TRP B 1 132 ? 4.168 4.883 11.945 1 89.56 132 TRP B O 1
ATOM 3020 N N . THR B 1 133 ? 6.129 3.898 11.805 1 91.19 133 THR B N 1
ATOM 3021 C CA . THR B 1 133 ? 6.023 3.693 10.359 1 91.19 133 THR B CA 1
ATOM 3022 C C . THR B 1 133 ? 4.816 2.824 10.031 1 91.19 133 THR B C 1
ATOM 3024 O O . THR B 1 133 ? 4.086 3.104 9.07 1 91.19 133 THR B O 1
ATOM 3027 N N . GLN B 1 134 ? 4.531 1.835 10.852 1 87.12 134 GLN B N 1
ATOM 3028 C CA . GLN B 1 134 ? 3.471 0.871 10.586 1 87.12 134 GLN B CA 1
ATOM 3029 C C . GLN B 1 134 ? 2.094 1.486 10.82 1 87.12 134 GLN B C 1
ATOM 3031 O O . GLN B 1 134 ? 1.114 1.096 10.188 1 87.12 134 GLN B O 1
ATOM 3036 N N . ILE B 1 135 ? 2.119 2.385 11.641 1 88.25 135 ILE B N 1
ATOM 3037 C CA . ILE B 1 135 ? 0.838 2.973 12.016 1 88.25 135 ILE B CA 1
ATOM 3038 C C . ILE B 1 135 ? 0.51 4.133 11.078 1 88.25 135 ILE B C 1
ATOM 3040 O O . ILE B 1 135 ? -0.611 4.234 10.578 1 88.25 135 ILE B O 1
ATOM 3044 N N . LEU B 1 136 ? 1.492 4.91 10.789 1 92.81 136 LEU B N 1
ATOM 3045 C CA . LEU B 1 136 ? 1.285 6.164 10.07 1 92.81 136 LEU B CA 1
ATOM 3046 C C . LEU B 1 136 ? 1.189 5.922 8.57 1 92.81 136 LEU B C 1
ATOM 3048 O O . LEU B 1 136 ? 0.409 6.578 7.875 1 92.81 136 LEU B O 1
ATOM 3052 N N . LEU B 1 137 ? 1.971 4.914 8.117 1 95.06 137 LEU B N 1
ATOM 3053 C CA . LEU B 1 137 ? 2.119 4.773 6.672 1 95.06 137 LEU B CA 1
ATOM 3054 C C . LEU B 1 137 ? 1.713 3.373 6.219 1 95.06 137 LEU B C 1
ATOM 3056 O O . LEU B 1 137 ? 2.074 2.381 6.855 1 95.06 137 LEU B O 1
ATOM 3060 N N . PRO B 1 138 ? 1.024 3.32 5.086 1 94.44 138 PRO B N 1
ATOM 3061 C CA . PRO B 1 138 ? 0.862 2.014 4.445 1 94.44 138 PRO B CA 1
ATOM 3062 C C . PRO B 1 138 ? 2.197 1.342 4.125 1 94.44 138 PRO B C 1
ATOM 3064 O O . PRO B 1 138 ? 3.209 2.025 3.949 1 94.44 138 PRO B O 1
ATOM 3067 N N . ASP B 1 139 ? 2.123 0.042 3.83 1 92.38 139 ASP B N 1
ATOM 3068 C CA . ASP B 1 139 ? 3.299 -0.783 3.568 1 92.38 139 ASP B CA 1
ATOM 3069 C C . ASP B 1 139 ? 4.059 -0.283 2.34 1 92.38 139 ASP B C 1
ATOM 3071 O O . ASP B 1 139 ? 5.289 -0.348 2.295 1 92.38 139 ASP B O 1
ATOM 3075 N N . ILE B 1 140 ? 3.389 0.216 1.493 1 95.69 140 ILE B N 1
ATOM 3076 C CA . ILE B 1 140 ? 3.988 0.522 0.2 1 95.69 140 ILE B CA 1
ATOM 3077 C C . ILE B 1 140 ? 4.98 1.673 0.351 1 95.69 140 ILE B C 1
ATOM 3079 O O . ILE B 1 140 ? 5.809 1.909 -0.535 1 95.69 140 ILE B O 1
ATOM 3083 N N . TYR B 1 141 ? 4.926 2.357 1.462 1 96.88 141 TYR B N 1
ATOM 3084 C CA . TYR B 1 141 ? 5.824 3.49 1.663 1 96.88 141 TYR B CA 1
ATOM 3085 C C . TYR B 1 141 ? 7.047 3.078 2.473 1 96.88 141 TYR B C 1
ATOM 3087 O O . TYR B 1 141 ? 7.945 3.891 2.711 1 96.88 141 TYR B O 1
ATOM 3095 N N . HIS B 1 142 ? 7.086 1.843 2.838 1 94.44 142 HIS B N 1
ATOM 3096 C CA . HIS B 1 142 ? 8.195 1.338 3.637 1 94.44 142 HIS B CA 1
ATOM 3097 C C . HIS B 1 142 ? 9.398 0.998 2.758 1 94.44 142 HIS B C 1
ATOM 3099 O O . HIS B 1 142 ? 9.258 0.85 1.542 1 94.44 142 HIS B O 1
ATOM 3105 N N . THR B 1 143 ? 10.508 0.993 3.453 1 92.62 143 THR B N 1
ATOM 3106 C CA . THR B 1 143 ? 11.742 0.651 2.76 1 92.62 143 THR B CA 1
ATOM 3107 C C . THR B 1 143 ? 12.414 -0.55 3.418 1 92.62 143 THR B C 1
ATOM 3109 O O . THR B 1 143 ? 12.195 -0.825 4.598 1 92.62 143 THR B O 1
ATOM 3112 N N . THR B 1 144 ? 13.203 -1.271 2.65 1 87.44 144 THR B N 1
ATOM 3113 C CA . THR B 1 144 ? 13.953 -2.402 3.189 1 87.44 144 THR B CA 1
ATOM 3114 C C . THR B 1 144 ? 15.336 -1.962 3.656 1 87.44 144 THR B C 1
ATOM 3116 O O . THR B 1 144 ? 16.094 -2.766 4.199 1 87.44 144 THR B O 1
ATOM 3119 N N . SER B 1 145 ? 15.594 -0.715 3.451 1 89.38 145 SER B N 1
ATOM 3120 C CA . SER B 1 145 ? 16.844 -0.175 3.961 1 89.38 145 SER B CA 1
ATOM 3121 C C . SER B 1 145 ? 16.797 0.02 5.473 1 89.38 145 SER B C 1
ATOM 3123 O O . SER B 1 145 ? 16.188 0.979 5.957 1 89.38 145 SER B O 1
ATOM 3125 N N . ILE B 1 146 ? 17.469 -0.892 6.164 1 88 146 ILE B N 1
ATOM 3126 C CA . ILE B 1 146 ? 17.438 -0.863 7.625 1 88 146 ILE B CA 1
ATOM 3127 C C . ILE B 1 146 ? 18.734 -0.265 8.164 1 88 146 ILE B C 1
ATOM 3129 O O . ILE B 1 146 ? 19.828 -0.63 7.715 1 88 146 ILE B O 1
ATOM 3133 N N . SER B 1 147 ? 18.562 0.65 8.961 1 89.44 147 SER B N 1
ATOM 3134 C CA . SER B 1 147 ? 19.719 1.214 9.656 1 89.44 147 SER B CA 1
ATOM 3135 C C . SER B 1 147 ? 19.719 0.841 11.133 1 89.44 147 SER B C 1
ATOM 3137 O O . SER B 1 147 ? 18.656 0.748 11.75 1 89.44 147 SER B O 1
ATOM 3139 N N . HIS B 1 148 ? 20.953 0.72 11.633 1 88.44 148 HIS B N 1
ATOM 3140 C CA . HIS B 1 148 ? 21.094 0.406 13.055 1 88.44 148 HIS B CA 1
ATOM 3141 C C . HIS B 1 148 ? 21.625 1.6 13.836 1 88.44 148 HIS B C 1
ATOM 3143 O O . HIS B 1 148 ? 21.781 1.526 15.055 1 88.44 148 HIS B O 1
ATOM 3149 N N . HIS B 1 149 ? 21.844 2.615 13.109 1 89.31 149 HIS B N 1
ATOM 3150 C CA . HIS B 1 149 ? 22.266 3.838 13.773 1 89.31 149 HIS B CA 1
ATOM 3151 C C . HIS B 1 149 ? 21.078 4.594 14.359 1 89.31 149 HIS B C 1
ATOM 3153 O O . HIS B 1 149 ? 20.125 4.914 13.641 1 89.31 149 HIS B O 1
ATOM 3159 N N . ARG B 1 150 ? 21.141 4.922 15.57 1 85.06 150 ARG B N 1
ATOM 3160 C CA . ARG B 1 150 ? 20.016 5.457 16.328 1 85.06 150 ARG B CA 1
ATOM 3161 C C . ARG B 1 150 ? 19.578 6.809 15.781 1 85.06 150 ARG B C 1
ATOM 3163 O O . ARG B 1 150 ? 18.422 7.207 15.953 1 85.06 150 ARG B O 1
ATOM 3170 N N . ASP B 1 151 ? 20.469 7.469 15.094 1 86.06 151 ASP B N 1
ATOM 3171 C CA . ASP B 1 151 ? 20.156 8.82 14.648 1 86.06 151 ASP B CA 1
ATOM 3172 C C . ASP B 1 151 ? 19.656 8.82 13.203 1 86.06 151 ASP B C 1
ATOM 3174 O O . ASP B 1 151 ? 19.281 9.867 12.672 1 86.06 151 ASP B O 1
ATOM 3178 N N . HIS B 1 152 ? 19.625 7.625 12.672 1 91 152 HIS B N 1
ATOM 3179 C CA . HIS B 1 152 ? 19.234 7.551 11.266 1 91 152 HIS B CA 1
ATOM 3180 C C . HIS B 1 152 ? 17.719 7.359 11.117 1 91 152 HIS B C 1
ATOM 3182 O O . HIS B 1 152 ? 17.078 6.754 11.984 1 91 152 HIS B O 1
ATOM 3188 N N . GLY B 1 153 ? 17.25 7.898 10.047 1 92.5 153 GLY B N 1
ATOM 3189 C CA . GLY B 1 153 ? 15.844 7.738 9.758 1 92.5 153 GLY B CA 1
ATOM 3190 C C . GLY B 1 153 ? 14.969 8.773 10.438 1 92.5 153 GLY B C 1
ATOM 3191 O O . GLY B 1 153 ? 15.469 9.781 10.938 1 92.5 153 GLY B O 1
ATOM 3192 N N . GLY B 1 154 ? 13.719 8.594 10.383 1 94.69 154 GLY B N 1
ATOM 3193 C CA . GLY B 1 154 ? 12.773 9.523 10.977 1 94.69 154 GLY B CA 1
ATOM 3194 C C . GLY B 1 154 ? 11.977 10.297 9.938 1 94.69 154 GLY B C 1
ATOM 3195 O O . GLY B 1 154 ? 12.133 10.078 8.734 1 94.69 154 GLY B O 1
ATOM 3196 N N . LEU B 1 155 ? 11.195 11.156 10.508 1 96.75 155 LEU B N 1
ATOM 3197 C CA . LEU B 1 155 ? 10.227 11.805 9.633 1 96.75 155 LEU B CA 1
ATOM 3198 C C . LEU B 1 155 ? 10.18 13.305 9.906 1 96.75 155 LEU B C 1
ATOM 3200 O O . LEU B 1 155 ? 10.148 13.734 11.062 1 96.75 155 LEU B O 1
ATOM 3204 N N . ILE B 1 156 ? 10.312 14.086 8.898 1 97.5 156 ILE B N 1
ATOM 3205 C CA . ILE B 1 156 ? 10.031 15.516 8.875 1 97.5 156 ILE B CA 1
ATOM 3206 C C . ILE B 1 156 ? 9.18 15.852 7.652 1 97.5 156 ILE B C 1
ATOM 3208 O O . ILE B 1 156 ? 8.734 14.953 6.93 1 97.5 156 ILE B O 1
ATOM 3212 N N . GLY B 1 157 ? 8.875 17.141 7.48 1 98.31 157 GLY B N 1
ATOM 3213 C CA . GLY B 1 157 ? 8.172 17.469 6.246 1 98.31 157 GLY B CA 1
ATOM 3214 C C . GLY B 1 157 ? 6.961 18.359 6.465 1 98.31 157 GLY B C 1
ATOM 3215 O O . GLY B 1 157 ? 6.836 19 7.512 1 98.31 157 GLY B O 1
ATOM 3216 N N . GLU B 1 158 ? 6.117 18.422 5.469 1 98.69 158 GLU B N 1
ATOM 3217 C CA . GLU B 1 158 ? 4.961 19.312 5.488 1 98.69 158 GLU B CA 1
ATOM 3218 C C . GLU B 1 158 ? 3.99 18.938 6.602 1 98.69 158 GLU B C 1
ATOM 3220 O O . GLU B 1 158 ? 3.404 17.844 6.578 1 98.69 158 GLU B O 1
ATOM 3225 N N . LEU B 1 159 ? 3.766 19.844 7.469 1 98.44 159 LEU B N 1
ATOM 3226 C CA . LEU B 1 159 ? 3.021 19.609 8.703 1 98.44 159 LEU B CA 1
ATOM 3227 C C . LEU B 1 159 ? 1.578 19.219 8.398 1 98.44 159 LEU B C 1
ATOM 3229 O O . LEU B 1 159 ? 1.049 18.266 8.984 1 98.44 159 LEU B O 1
ATOM 3233 N N . PRO B 1 160 ? 0.903 19.891 7.441 1 98.81 160 PRO B N 1
ATOM 3234 C CA . PRO B 1 160 ? -0.477 19.484 7.16 1 98.81 160 PRO B CA 1
ATOM 3235 C C . PRO B 1 160 ? -0.58 18.031 6.676 1 98.81 160 PRO B C 1
ATOM 3237 O O . PRO B 1 160 ? -1.58 17.359 6.938 1 98.81 160 PRO B O 1
ATOM 3240 N N . ILE B 1 161 ? 0.44 17.578 5.953 1 98.81 161 ILE B N 1
ATOM 3241 C CA . ILE B 1 161 ? 0.414 16.188 5.484 1 98.81 161 ILE B CA 1
ATOM 3242 C C . ILE B 1 161 ? 0.548 15.242 6.672 1 98.81 161 ILE B C 1
ATOM 3244 O O . ILE B 1 161 ? -0.174 14.242 6.762 1 98.81 161 ILE B O 1
ATOM 3248 N N . LEU B 1 162 ? 1.453 15.547 7.578 1 98.25 162 LEU B N 1
ATOM 3249 C CA . LEU B 1 162 ? 1.589 14.727 8.773 1 98.25 162 LEU B CA 1
ATOM 3250 C C . LEU B 1 162 ? 0.262 14.625 9.516 1 98.25 162 LEU B C 1
ATOM 3252 O O . LEU B 1 162 ? -0.173 13.531 9.883 1 98.25 162 LEU B O 1
ATOM 3256 N N . LEU B 1 163 ? -0.349 15.766 9.719 1 98.06 163 LEU B N 1
ATOM 3257 C CA . LEU B 1 163 ? -1.611 15.812 10.445 1 98.06 163 LEU B CA 1
ATOM 3258 C C . LEU B 1 163 ? -2.695 15.031 9.711 1 98.06 163 LEU B C 1
ATOM 3260 O O . LEU B 1 163 ? -3.514 14.359 10.344 1 98.06 163 LEU B O 1
ATOM 3264 N N . GLY B 1 164 ? -2.707 15.133 8.406 1 98.38 164 GLY B N 1
ATOM 3265 C CA . GLY B 1 164 ? -3.639 14.352 7.609 1 98.38 164 GLY B CA 1
ATOM 3266 C C . GLY B 1 164 ? -3.43 12.859 7.742 1 98.38 164 GLY B C 1
ATOM 3267 O O . GLY B 1 164 ? -4.395 12.094 7.859 1 98.38 164 GLY B O 1
ATOM 3268 N N . LEU B 1 165 ? -2.17 12.445 7.691 1 97.25 165 LEU B N 1
ATOM 3269 C CA . LEU B 1 165 ? -1.854 11.031 7.863 1 97.25 165 LEU B CA 1
ATOM 3270 C C . LEU B 1 165 ? -2.312 10.531 9.234 1 97.25 165 LEU B C 1
ATOM 3272 O O . LEU B 1 165 ? -2.863 9.438 9.344 1 97.25 165 LEU B O 1
ATOM 3276 N N . MET B 1 166 ? -2.1 11.344 10.234 1 95.31 166 MET B N 1
ATOM 3277 C CA . MET B 1 166 ? -2.527 10.992 11.586 1 95.31 166 MET B CA 1
ATOM 3278 C C . MET B 1 166 ? -4.043 10.844 11.656 1 95.31 166 MET B C 1
ATOM 3280 O O . MET B 1 166 ? -4.551 9.945 12.328 1 95.31 166 MET B O 1
ATOM 3284 N N . ALA B 1 167 ? -4.691 11.688 10.977 1 96.31 167 ALA B N 1
ATOM 3285 C CA . ALA B 1 167 ? -6.148 11.609 10.961 1 96.31 167 ALA B CA 1
ATOM 3286 C C . ALA B 1 167 ? -6.621 10.273 10.391 1 96.31 167 ALA B C 1
ATOM 3288 O O . ALA B 1 167 ? -7.621 9.719 10.852 1 96.31 167 ALA B O 1
ATOM 3289 N N . HIS B 1 168 ? -5.887 9.727 9.477 1 95.69 168 HIS B N 1
ATOM 3290 C CA . HIS B 1 168 ? -6.297 8.508 8.789 1 95.69 168 HIS B CA 1
ATOM 3291 C C . HIS B 1 168 ? -5.977 7.27 9.617 1 95.69 168 HIS B C 1
ATOM 3293 O O . HIS B 1 168 ? -6.277 6.145 9.203 1 95.69 168 HIS B O 1
ATOM 3299 N N . THR B 1 169 ? -5.367 7.457 10.773 1 93.62 169 THR B N 1
ATOM 3300 C CA . THR B 1 169 ? -5.066 6.312 11.625 1 93.62 169 THR B CA 1
ATOM 3301 C C . THR B 1 169 ? -6.266 5.969 12.508 1 93.62 169 THR B C 1
ATOM 3303 O O . THR B 1 169 ? -6.246 4.965 13.227 1 93.62 169 THR B O 1
ATOM 3306 N N . THR B 1 170 ? -7.27 6.773 12.445 1 94.06 170 THR B N 1
ATOM 3307 C CA . THR B 1 170 ? -8.477 6.551 13.234 1 94.06 170 THR B CA 1
ATOM 3308 C C . THR B 1 170 ? -9.727 6.871 12.414 1 94.06 170 THR B C 1
ATOM 3310 O O . THR B 1 170 ? -9.625 7.266 11.25 1 94.06 170 THR B O 1
ATOM 3313 N N . SER B 1 171 ? -10.875 6.641 13.016 1 93.44 171 SER B N 1
ATOM 3314 C CA . SER B 1 171 ? -12.117 6.941 12.312 1 93.44 171 SER B CA 1
ATOM 3315 C C . SER B 1 171 ? -12.445 8.43 12.367 1 93.44 171 SER B C 1
ATOM 3317 O O . SER B 1 171 ? -11.906 9.156 13.211 1 93.44 171 SER B O 1
ATOM 3319 N N . ARG B 1 172 ? -13.344 8.805 11.531 1 95.38 172 ARG B N 1
ATOM 3320 C CA . ARG B 1 172 ? -13.797 10.188 11.523 1 95.38 172 ARG B CA 1
ATOM 3321 C C . ARG B 1 172 ? -14.391 10.586 12.867 1 95.38 172 ARG B C 1
ATOM 3323 O O . ARG B 1 172 ? -14.133 11.68 13.367 1 95.38 172 ARG B O 1
ATOM 3330 N N . GLU B 1 173 ? -15.117 9.672 13.383 1 94.44 173 GLU B N 1
ATOM 3331 C CA . GLU B 1 173 ? -15.859 9.906 14.617 1 94.44 173 GLU B CA 1
ATOM 3332 C C . GLU B 1 173 ? -14.922 10.047 15.812 1 94.44 173 GLU B C 1
ATOM 3334 O O . GLU B 1 173 ? -15.18 10.836 16.719 1 94.44 173 GLU B O 1
ATOM 3339 N N . ASN B 1 174 ? -13.875 9.344 15.766 1 94.56 174 ASN B N 1
ATOM 3340 C CA . ASN B 1 174 ? -12.992 9.281 16.922 1 94.56 174 ASN B CA 1
ATOM 3341 C C . ASN B 1 174 ? -11.867 10.305 16.828 1 94.56 174 ASN B C 1
ATOM 3343 O O . ASN B 1 174 ? -11.141 10.539 17.797 1 94.56 174 ASN B O 1
ATOM 3347 N N . LEU B 1 175 ? -11.742 10.977 15.688 1 95.94 175 LEU B N 1
ATOM 3348 C CA . LEU B 1 175 ? -10.609 11.859 15.445 1 95.94 175 LEU B CA 1
ATOM 3349 C C . LEU B 1 175 ? -10.531 12.953 16.516 1 95.94 175 LEU B C 1
ATOM 3351 O O . LEU B 1 175 ? -9.461 13.227 17.047 1 95.94 175 LEU B O 1
ATOM 3355 N N . PRO B 1 176 ? -11.602 13.539 16.969 1 96.25 176 PRO B N 1
ATOM 3356 C CA . PRO B 1 176 ? -11.492 14.578 18 1 96.25 176 PRO B CA 1
ATOM 3357 C C . PRO B 1 176 ? -10.93 14.039 19.312 1 96.25 176 PRO B C 1
ATOM 3359 O O . PRO B 1 176 ? -10.289 14.781 20.062 1 96.25 176 PRO B O 1
ATOM 3362 N N . LEU B 1 177 ? -11.156 12.812 19.578 1 93.69 177 LEU B N 1
ATOM 3363 C CA . LEU B 1 177 ? -10.672 12.203 20.812 1 93.69 177 LEU B CA 1
ATOM 3364 C C . LEU B 1 177 ? -9.188 11.852 20.703 1 93.69 177 LEU B C 1
ATOM 3366 O O . LEU B 1 177 ? -8.469 11.859 21.703 1 93.69 177 LEU B O 1
ATOM 3370 N N . VAL B 1 178 ? -8.766 11.594 19.516 1 93.56 178 VAL B N 1
ATOM 3371 C CA . VAL B 1 178 ? -7.414 11.086 19.266 1 93.56 178 VAL B CA 1
ATOM 3372 C C . VAL B 1 178 ? -6.441 12.258 19.141 1 93.56 178 VAL B C 1
ATOM 3374 O O . VAL B 1 178 ? -5.281 12.156 19.547 1 93.56 178 VAL B O 1
ATOM 3377 N N . ILE B 1 179 ? -6.855 13.398 18.641 1 95.38 179 ILE B N 1
ATOM 3378 C CA . ILE B 1 179 ? -5.988 14.516 18.297 1 95.38 179 ILE B CA 1
ATOM 3379 C C . ILE B 1 179 ? -5.176 14.938 19.516 1 95.38 179 ILE B C 1
ATOM 3381 O O . ILE B 1 179 ? -3.949 15.055 19.453 1 95.38 179 ILE B O 1
ATOM 3385 N N . PRO B 1 180 ? -5.781 15.086 20.688 1 93.62 180 PRO B N 1
ATOM 3386 C CA . PRO B 1 180 ? -4.98 15.492 21.844 1 93.62 180 PRO B CA 1
ATOM 3387 C C . PRO B 1 180 ? -3.951 14.445 22.25 1 93.62 180 PRO B C 1
ATOM 3389 O O . PRO B 1 180 ? -2.977 14.758 22.938 1 93.62 180 PRO B O 1
ATOM 3392 N N . CYS B 1 181 ? -4.141 13.258 21.781 1 91.12 181 CYS B N 1
ATOM 3393 C CA . CYS B 1 181 ? -3.266 12.164 22.172 1 91.12 181 CYS B CA 1
ATOM 3394 C C . CYS B 1 181 ? -2.1 12.023 21.203 1 91.12 181 CYS B C 1
ATOM 3396 O O . CYS B 1 181 ? -1.16 11.266 21.453 1 91.12 181 CYS B O 1
ATOM 3398 N N . LEU B 1 182 ? -2.117 12.758 20.141 1 90.81 182 LEU B N 1
ATOM 3399 C CA . LEU B 1 182 ? -1.128 12.586 19.078 1 90.81 182 LEU B CA 1
ATOM 3400 C C . LEU B 1 182 ? 0.162 13.328 19.422 1 90.81 182 LEU B C 1
ATOM 3402 O O . LEU B 1 182 ? 1.208 13.062 18.812 1 90.81 182 LEU B O 1
ATOM 3406 N N . PHE B 1 183 ? 0.061 14.25 20.344 1 92.44 183 PHE B N 1
ATOM 3407 C CA . PHE B 1 183 ? 1.195 15.078 20.734 1 92.44 183 PHE B CA 1
ATOM 3408 C C . PHE B 1 183 ? 1.196 15.32 22.234 1 92.44 183 PHE B C 1
ATOM 3410 O O . PHE B 1 183 ? 0.303 15.992 22.75 1 92.44 183 PHE B O 1
ATOM 3417 N N . ARG B 1 184 ? 2.229 14.703 22.844 1 88 184 ARG B N 1
ATOM 3418 C CA . ARG B 1 184 ? 2.369 14.844 24.297 1 88 184 ARG B CA 1
ATOM 3419 C C . ARG B 1 184 ? 3.836 14.969 24.688 1 88 184 ARG B C 1
ATOM 3421 O O . ARG B 1 184 ? 4.711 14.375 24.047 1 88 184 ARG B O 1
ATOM 3428 N N . ASN B 1 185 ? 4.035 15.727 25.656 1 89.12 185 ASN B N 1
ATOM 3429 C CA . ASN B 1 185 ? 5.387 15.914 26.188 1 89.12 185 ASN B CA 1
ATOM 3430 C C . ASN B 1 185 ? 6.355 16.359 25.094 1 89.12 185 ASN B C 1
ATOM 3432 O O . ASN B 1 185 ? 7.441 15.789 24.953 1 89.12 185 ASN B O 1
ATOM 3436 N N . GLU B 1 186 ? 5.875 17.203 24.219 1 89.19 186 GLU B N 1
ATOM 3437 C CA . GLU B 1 186 ? 6.676 17.906 23.219 1 89.19 186 GLU B CA 1
ATOM 3438 C C . GLU B 1 186 ? 7.066 16.953 22.078 1 89.19 186 GLU B C 1
ATOM 3440 O O . GLU B 1 186 ? 8.023 17.219 21.344 1 89.19 186 GLU B O 1
ATOM 3445 N N . ALA B 1 187 ? 6.305 15.836 22.078 1 90.06 187 ALA B N 1
ATOM 3446 C CA . ALA B 1 187 ? 6.672 14.859 21.062 1 90.06 187 ALA B CA 1
ATOM 3447 C C . ALA B 1 187 ? 5.434 14.234 20.422 1 90.06 187 ALA B C 1
ATOM 3449 O O . ALA B 1 187 ? 4.426 14.016 21.094 1 90.06 187 ALA B O 1
ATOM 3450 N N . TRP B 1 188 ? 5.609 13.992 19.156 1 92.38 188 TRP B N 1
ATOM 3451 C CA . TRP B 1 188 ? 4.555 13.266 18.453 1 92.38 188 TRP B CA 1
ATOM 3452 C C . TRP B 1 188 ? 4.48 11.82 18.938 1 92.38 188 TRP B C 1
ATOM 3454 O O . TRP B 1 188 ? 5.512 11.18 19.172 1 92.38 188 TRP B O 1
ATOM 3464 N N . GLN B 1 189 ? 3.264 11.414 19.062 1 86.62 189 GLN B N 1
ATOM 3465 C CA . GLN B 1 189 ? 3 10.039 19.469 1 86.62 189 GLN B CA 1
ATOM 3466 C C . GLN B 1 189 ? 2.037 9.352 18.516 1 86.62 189 GLN B C 1
ATOM 3468 O O . GLN B 1 189 ? 1.115 9.984 17.984 1 86.62 189 GLN B O 1
ATOM 3473 N N . VAL B 1 190 ? 2.461 8.094 18.188 1 78.12 190 VAL B N 1
ATOM 3474 C CA . VAL B 1 190 ? 1.426 7.309 17.516 1 78.12 190 VAL B CA 1
ATOM 3475 C C . VAL B 1 190 ? 0.456 6.746 18.562 1 78.12 190 VAL B C 1
ATOM 3477 O O . VAL B 1 190 ? 0.874 6.281 19.625 1 78.12 190 VAL B O 1
ATOM 3480 N N . HIS B 1 191 ? -0.753 7.102 18.422 1 70.81 191 HIS B N 1
ATOM 3481 C CA . HIS B 1 191 ? -1.689 6.707 19.469 1 70.81 191 HIS B CA 1
ATOM 3482 C C . HIS B 1 191 ? -1.784 5.188 19.578 1 70.81 191 HIS B C 1
ATOM 3484 O O . HIS B 1 191 ? -1.824 4.492 18.562 1 70.81 191 HIS B O 1
ATOM 3490 N N . THR B 1 192 ? -1.499 4.742 20.719 1 66.5 192 THR B N 1
ATOM 3491 C CA . THR B 1 192 ? -1.399 3.316 21.016 1 66.5 192 THR B CA 1
ATOM 3492 C C . THR B 1 192 ? -2.764 2.746 21.391 1 66.5 192 THR B C 1
ATOM 3494 O O . THR B 1 192 ? -2.867 1.587 21.797 1 66.5 192 THR B O 1
ATOM 3497 N N . TYR B 1 193 ? -3.719 3.58 21.234 1 68.69 193 TYR B N 1
ATOM 3498 C CA . TYR B 1 193 ? -5.02 3.047 21.625 1 68.69 193 TYR B CA 1
ATOM 3499 C C . TYR B 1 193 ? -5.613 2.193 20.516 1 68.69 193 TYR B C 1
ATOM 3501 O O . TYR B 1 193 ? -6.234 2.719 19.578 1 68.69 193 TYR B O 1
ATOM 3509 N N . SER B 1 194 ? -5.309 1.067 20.641 1 65.94 194 SER B N 1
ATOM 3510 C CA . SER B 1 194 ? -5.715 0.074 19.656 1 65.94 194 SER B CA 1
ATOM 3511 C C . SER B 1 194 ? -7.207 0.173 19.359 1 65.94 194 SER B C 1
ATOM 3513 O O . SER B 1 194 ? -7.629 -0.052 18.219 1 65.94 194 SER B O 1
ATOM 3515 N N . ARG B 1 195 ? -7.875 0.737 20.391 1 71.06 195 ARG B N 1
ATOM 3516 C CA . ARG B 1 195 ? -9.328 0.772 20.219 1 71.06 195 ARG B CA 1
ATOM 3517 C C . ARG B 1 195 ? -9.734 1.819 19.188 1 71.06 195 ARG B C 1
ATOM 3519 O O . ARG B 1 195 ? -10.828 1.746 18.625 1 71.06 195 ARG B O 1
ATOM 3526 N N . TYR B 1 196 ? -8.797 2.727 19.016 1 75.94 196 TYR B N 1
ATOM 3527 C CA . TYR B 1 196 ? -9.18 3.791 18.094 1 75.94 196 TYR B CA 1
ATOM 3528 C C . TYR B 1 196 ? -8.508 3.604 16.734 1 75.94 196 TYR B C 1
ATOM 3530 O O . TYR B 1 196 ? -8.797 4.336 15.789 1 75.94 196 TYR B O 1
ATOM 3538 N N . ARG B 1 197 ? -7.66 2.65 16.781 1 78.81 197 ARG B N 1
ATOM 3539 C CA . ARG B 1 197 ? -7.004 2.406 15.5 1 78.81 197 ARG B CA 1
ATOM 3540 C C . ARG B 1 197 ? -7.949 1.703 14.531 1 78.81 197 ARG B C 1
ATOM 3542 O O . ARG B 1 197 ? -8.719 0.827 14.93 1 78.81 197 ARG B O 1
ATOM 3549 N N . CYS B 1 198 ? -7.879 2.273 13.375 1 78.19 198 CYS B N 1
ATOM 3550 C CA . CYS B 1 198 ? -8.68 1.596 12.359 1 78.19 198 CYS B CA 1
ATOM 3551 C C . CYS B 1 198 ? -7.926 1.521 11.039 1 78.19 198 CYS B C 1
ATOM 3553 O O . CYS B 1 198 ? -6.953 2.248 10.828 1 78.19 198 CYS B O 1
ATOM 3555 N N . GLN B 1 199 ? -8.406 0.641 10.32 1 81.75 199 GLN B N 1
ATOM 3556 C CA . GLN B 1 199 ? -7.902 0.559 8.953 1 81.75 199 GLN B CA 1
ATOM 3557 C C . GLN B 1 199 ? -8.273 1.809 8.156 1 81.75 199 GLN B C 1
ATOM 3559 O O . GLN B 1 199 ? -9.359 2.357 8.32 1 81.75 199 GLN B O 1
ATOM 3564 N N . ARG B 1 200 ? -7.348 2.182 7.387 1 92.12 200 ARG B N 1
ATOM 3565 C CA . ARG B 1 200 ? -7.613 3.322 6.52 1 92.12 200 ARG B CA 1
ATOM 3566 C C . ARG B 1 200 ? -8.844 3.074 5.652 1 92.12 200 ARG B C 1
ATOM 3568 O O . ARG B 1 200 ? -9.031 1.975 5.125 1 92.12 200 ARG B O 1
ATOM 3575 N N . ILE B 1 201 ? -9.625 4.113 5.559 1 90.31 201 ILE B N 1
ATOM 3576 C CA . ILE B 1 201 ? -10.922 3.992 4.91 1 90.31 201 ILE B CA 1
ATOM 3577 C C . ILE B 1 201 ? -10.828 4.488 3.469 1 90.31 201 ILE B C 1
ATOM 3579 O O . ILE B 1 201 ? -10.406 5.621 3.223 1 90.31 201 ILE B O 1
ATOM 3583 N N . GLU B 1 202 ? -11.297 3.652 2.605 1 89.81 202 GLU B N 1
ATOM 3584 C CA . GLU B 1 202 ? -11.258 3.977 1.183 1 89.81 202 GLU B CA 1
ATOM 3585 C C . GLU B 1 202 ? -12.062 5.234 0.88 1 89.81 202 GLU B C 1
ATOM 3587 O O . GLU B 1 202 ? -13.203 5.375 1.335 1 89.81 202 GLU B O 1
ATOM 3592 N N . ASN B 1 203 ? -11.484 6.184 0.153 1 90.94 203 ASN B N 1
ATOM 3593 C CA . ASN B 1 203 ? -12.078 7.414 -0.357 1 90.94 203 ASN B CA 1
ATOM 3594 C C . ASN B 1 203 ? -12.375 8.406 0.768 1 90.94 203 ASN B C 1
ATOM 3596 O O . ASN B 1 203 ? -13.188 9.312 0.604 1 90.94 203 ASN B O 1
ATOM 3600 N N . ARG B 1 204 ? -11.805 8.102 1.896 1 95.62 204 ARG B N 1
ATOM 3601 C CA . ARG B 1 204 ? -11.844 9.125 2.938 1 95.62 204 ARG B CA 1
ATOM 3602 C C . ARG B 1 204 ? -10.836 10.234 2.656 1 95.62 204 ARG B C 1
ATOM 3604 O O . ARG B 1 204 ? -9.688 9.961 2.309 1 95.62 204 ARG B O 1
ATOM 3611 N N . GLY B 1 205 ? -11.344 11.43 2.77 1 98.12 205 GLY B N 1
ATOM 3612 C CA . GLY B 1 205 ? -10.469 12.57 2.572 1 98.12 205 GLY B CA 1
ATOM 3613 C C . GLY B 1 205 ? -10.508 13.562 3.723 1 98.12 205 GLY B C 1
ATOM 3614 O O . GLY B 1 205 ? -11.469 13.57 4.504 1 98.12 205 GLY B O 1
ATOM 3615 N N . VAL B 1 206 ? -9.43 14.312 3.822 1 98.81 206 VAL B N 1
ATOM 3616 C CA . VAL B 1 206 ? -9.375 15.391 4.801 1 98.81 206 VAL B CA 1
ATOM 3617 C C . VAL B 1 206 ? -8.711 16.625 4.176 1 98.81 206 VAL B C 1
ATOM 3619 O O . VAL B 1 206 ? -7.871 16.5 3.283 1 98.81 206 VAL B O 1
ATOM 3622 N N . ILE B 1 207 ? -9.141 17.75 4.562 1 98.81 207 ILE B N 1
ATOM 3623 C CA . ILE B 1 207 ? -8.453 19.016 4.312 1 98.81 207 ILE B CA 1
ATOM 3624 C C . ILE B 1 207 ? -7.824 19.531 5.605 1 98.81 207 ILE B C 1
ATOM 3626 O O . ILE B 1 207 ? -8.523 19.734 6.605 1 98.81 207 ILE B O 1
ATOM 3630 N N . VAL B 1 208 ? -6.57 19.703 5.555 1 98.88 208 VAL B N 1
ATOM 3631 C CA . VAL B 1 208 ? -5.844 20.156 6.734 1 98.88 208 VAL B CA 1
ATOM 3632 C C . VAL B 1 208 ? -5.277 21.547 6.484 1 98.88 208 VAL B C 1
ATOM 3634 O O . VAL B 1 208 ? -4.543 21.766 5.52 1 98.88 208 VAL B O 1
ATOM 3637 N N . THR B 1 209 ? -5.609 22.453 7.324 1 98.81 209 THR B N 1
ATOM 3638 C CA . THR B 1 209 ? -5.07 23.812 7.262 1 98.81 209 THR B CA 1
ATOM 3639 C C . THR B 1 209 ? -4.316 24.156 8.539 1 98.81 209 THR B C 1
ATOM 3641 O O . THR B 1 209 ? -4.824 23.953 9.641 1 98.81 209 THR B O 1
ATOM 3644 N N . VAL B 1 210 ? -3.127 24.609 8.391 1 98.81 210 VAL B N 1
ATOM 3645 C CA . VAL B 1 210 ? -2.309 25.062 9.508 1 98.81 210 VAL B CA 1
ATOM 3646 C C . VAL B 1 210 ? -2.223 26.594 9.516 1 98.81 210 VAL B C 1
ATOM 3648 O O . VAL B 1 210 ? -2.049 27.203 8.461 1 98.81 210 VAL B O 1
ATOM 3651 N N . TYR B 1 211 ? -2.389 27.188 10.734 1 98.38 211 TYR B N 1
ATOM 3652 C CA . TYR B 1 211 ? -2.357 28.625 10.922 1 98.38 211 TYR B CA 1
ATOM 3653 C C . TYR B 1 211 ? -1.222 29.031 11.852 1 98.38 211 TYR B C 1
ATOM 3655 O O . TYR B 1 211 ? -0.889 28.297 12.789 1 98.38 211 TYR B O 1
ATOM 3663 N N . THR B 1 212 ? -0.677 30.203 11.539 1 97.62 212 THR B N 1
ATOM 3664 C CA . THR B 1 212 ? 0.223 30.812 12.516 1 97.62 212 THR B CA 1
ATOM 3665 C C . THR B 1 212 ? -0.556 31.344 13.719 1 97.62 212 THR B C 1
ATOM 3667 O O . THR B 1 212 ? -1.762 31.578 13.625 1 97.62 212 THR B O 1
ATOM 3670 N N . CYS B 1 213 ? 0.108 31.438 14.797 1 95.94 213 CYS B N 1
ATOM 3671 C CA . CYS B 1 213 ? -0.445 32.094 15.969 1 95.94 213 CYS B CA 1
ATOM 3672 C C . CYS B 1 213 ? -0.085 33.594 15.969 1 95.94 213 CYS B C 1
ATOM 3674 O O . CYS B 1 213 ? 1.072 33.938 15.75 1 95.94 213 CYS B O 1
ATOM 3676 N N . PRO B 1 214 ? -1.074 34.438 16.219 1 93.94 214 PRO B N 1
ATOM 3677 C CA . PRO B 1 214 ? -0.755 35.844 16.281 1 93.94 214 PRO B CA 1
ATOM 3678 C C . PRO B 1 214 ? 0.129 36.219 17.469 1 93.94 214 PRO B C 1
ATOM 3680 O O . PRO B 1 214 ? 0.078 35.562 18.5 1 93.94 214 PRO B O 1
ATOM 3683 N N . ASP B 1 215 ? 0.91 37.281 17.281 1 88.31 215 ASP B N 1
ATOM 3684 C CA . ASP B 1 215 ? 1.825 37.719 18.312 1 88.31 215 ASP B CA 1
ATOM 3685 C C . ASP B 1 215 ? 1.074 38.031 19.609 1 88.31 215 ASP B C 1
ATOM 3687 O O . ASP B 1 215 ? 1.613 37.875 20.703 1 88.31 215 ASP B O 1
ATOM 3691 N N . SER B 1 216 ? -0.096 38.438 19.516 1 86.12 216 SER B N 1
ATOM 3692 C CA . SER B 1 216 ? -0.903 38.844 20.656 1 86.12 216 SER B CA 1
ATOM 3693 C C . SER B 1 216 ? -1.471 37.625 21.391 1 86.12 216 SER B C 1
ATOM 3695 O O . SER B 1 216 ? -2.074 37.781 22.453 1 86.12 216 SER B O 1
ATOM 3697 N N . TRP B 1 217 ? -1.106 36.5 20.75 1 82.12 217 TRP B N 1
ATOM 3698 C CA . TRP B 1 217 ? -1.724 35.312 21.297 1 82.12 217 TRP B CA 1
ATOM 3699 C C . TRP B 1 217 ? -0.672 34.25 21.594 1 82.12 217 TRP B C 1
ATOM 3701 O O . TRP B 1 217 ? 0.06 33.812 20.688 1 82.12 217 TRP B O 1
ATOM 3711 N N . ALA B 1 218 ? -0.468 33.844 22.844 1 76.12 218 ALA B N 1
ATOM 3712 C CA . ALA B 1 218 ? 0.315 32.688 23.312 1 76.12 218 ALA B CA 1
ATOM 3713 C C . ALA B 1 218 ? 1.741 32.75 22.766 1 76.12 218 ALA B C 1
ATOM 3715 O O . ALA B 1 218 ? 2.289 31.734 22.344 1 76.12 218 ALA B O 1
ATOM 3716 N N . GLY B 1 219 ? 2.393 33.906 22.609 1 81.94 219 GLY B N 1
ATOM 3717 C CA . GLY B 1 219 ? 3.777 34.062 22.188 1 81.94 219 GLY B CA 1
ATOM 3718 C C . GLY B 1 219 ? 3.943 34.156 20.688 1 81.94 219 GLY B C 1
ATOM 3719 O O . GLY B 1 219 ? 4.992 34.562 20.188 1 81.94 219 GLY B O 1
ATOM 3720 N N . GLY B 1 220 ? 2.975 33.75 19.922 1 90.62 220 GLY B N 1
ATOM 3721 C CA . GLY B 1 220 ? 2.924 33.938 18.484 1 90.62 220 GLY B CA 1
ATOM 3722 C C . GLY B 1 220 ? 3.824 32.969 17.719 1 90.62 220 GLY B C 1
ATOM 3723 O O . GLY B 1 220 ? 4.617 32.25 18.328 1 90.62 220 GLY B O 1
ATOM 3724 N N . SER B 1 221 ? 3.627 32.75 16.453 1 95.12 221 SER B N 1
ATOM 3725 C CA . SER B 1 221 ? 4.48 32.062 15.508 1 95.12 221 SER B CA 1
ATOM 3726 C C . SER B 1 221 ? 4.414 32.688 14.117 1 95.12 221 SER B C 1
ATOM 3728 O O . SER B 1 221 ? 3.424 33.312 13.773 1 95.12 221 SER B O 1
ATOM 3730 N N . THR B 1 222 ? 5.52 32.594 13.391 1 95.44 222 THR B N 1
ATOM 3731 C CA . THR B 1 222 ? 5.574 33.062 12.016 1 95.44 222 THR B CA 1
ATOM 3732 C C . THR B 1 222 ? 5.621 31.906 11.031 1 95.44 222 THR B C 1
ATOM 3734 O O . THR B 1 222 ? 5.816 30.75 11.438 1 95.44 222 THR B O 1
ATOM 3737 N N . ASN B 1 223 ? 5.434 32.312 9.75 1 97.31 223 ASN B N 1
ATOM 3738 C CA . ASN B 1 223 ? 5.602 31.281 8.719 1 97.31 223 ASN B CA 1
ATOM 3739 C C . ASN B 1 223 ? 6.988 30.656 8.773 1 97.31 223 ASN B C 1
ATOM 3741 O O . ASN B 1 223 ? 7.129 29.438 8.586 1 97.31 223 ASN B O 1
ATOM 3745 N N . ALA B 1 224 ? 7.918 31.453 9.047 1 97 224 ALA B N 1
ATOM 3746 C CA . ALA B 1 224 ? 9.297 30.969 9.102 1 97 224 ALA B CA 1
ATOM 3747 C C . ALA B 1 224 ? 9.484 29.969 10.234 1 97 224 ALA B C 1
ATOM 3749 O O . ALA B 1 224 ? 10.242 29 10.094 1 97 224 ALA B O 1
ATOM 3750 N N . ASP B 1 225 ? 8.789 30.219 11.375 1 96.69 225 ASP B N 1
ATOM 3751 C CA . ASP B 1 225 ? 8.883 29.297 12.5 1 96.69 225 ASP B CA 1
ATOM 3752 C C . ASP B 1 225 ? 8.336 27.922 12.141 1 96.69 225 ASP B C 1
ATOM 3754 O O . ASP B 1 225 ? 8.953 26.891 12.445 1 96.69 225 ASP B O 1
ATOM 3758 N N . ILE B 1 226 ? 7.223 27.891 11.508 1 97.88 226 ILE B N 1
ATOM 3759 C CA . ILE B 1 226 ? 6.578 26.625 11.148 1 97.88 226 ILE B CA 1
ATOM 3760 C C . ILE B 1 226 ? 7.387 25.922 10.07 1 97.88 226 ILE B C 1
ATOM 3762 O O . ILE B 1 226 ? 7.555 24.703 10.109 1 97.88 226 ILE B O 1
ATOM 3766 N N . LEU B 1 227 ? 7.895 26.703 9.125 1 98.19 227 LEU B N 1
ATOM 3767 C CA . LEU B 1 227 ? 8.758 26.125 8.094 1 98.19 227 LEU B CA 1
ATOM 3768 C C . LEU B 1 227 ? 9.984 25.469 8.719 1 98.19 227 LEU B C 1
ATOM 3770 O O . LEU B 1 227 ? 10.375 24.375 8.312 1 98.19 227 LEU B O 1
ATOM 3774 N N . ALA B 1 228 ? 10.57 26.125 9.648 1 97.69 228 ALA B N 1
ATOM 3775 C CA . ALA B 1 228 ? 11.734 25.578 10.344 1 97.69 228 ALA B CA 1
ATOM 3776 C C . ALA B 1 228 ? 11.375 24.266 11.047 1 97.69 228 ALA B C 1
ATOM 3778 O O . ALA B 1 228 ? 12.188 23.328 11.07 1 97.69 228 ALA B O 1
ATOM 3779 N N . TYR B 1 229 ? 10.219 24.266 11.641 1 97.12 229 TYR B N 1
ATOM 3780 C CA . TYR B 1 229 ? 9.719 23.047 12.281 1 97.12 229 TYR B CA 1
ATOM 3781 C C . TYR B 1 229 ? 9.586 21.922 11.266 1 97.12 229 TYR B C 1
ATOM 3783 O O . TYR B 1 229 ? 10.039 20.797 11.508 1 97.12 229 TYR B O 1
ATOM 3791 N N . GLU B 1 230 ? 9.07 22.203 10.109 1 97.94 230 GLU B N 1
ATOM 3792 C CA . GLU B 1 230 ? 8.914 21.219 9.039 1 97.94 230 GLU B CA 1
ATOM 3793 C C . GLU B 1 230 ? 10.266 20.703 8.555 1 97.94 230 GLU B C 1
ATOM 3795 O O . GLU B 1 230 ? 10.383 19.547 8.156 1 97.94 230 GLU B O 1
ATOM 3800 N N . GLU B 1 231 ? 11.227 21.578 8.602 1 96.88 231 GLU B N 1
ATOM 3801 C CA . GLU B 1 231 ? 12.547 21.234 8.078 1 96.88 231 GLU B CA 1
ATOM 3802 C C . GLU B 1 231 ? 13.391 20.516 9.133 1 96.88 231 GLU B C 1
ATOM 3804 O O . GLU B 1 231 ? 14.555 20.188 8.883 1 96.88 231 GLU B O 1
ATOM 3809 N N . GLY B 1 232 ? 12.859 20.328 10.258 1 95.19 232 GLY B N 1
ATOM 3810 C CA . GLY B 1 232 ? 13.523 19.531 11.281 1 95.19 232 GLY B CA 1
ATOM 3811 C C . GLY B 1 232 ? 14.445 20.344 12.164 1 95.19 232 GLY B C 1
ATOM 3812 O O . GLY B 1 232 ? 15.281 19.781 12.875 1 95.19 232 GLY B O 1
ATOM 3813 N N . GLU B 1 233 ? 14.32 21.641 12.156 1 94.12 233 GLU B N 1
ATOM 3814 C CA . GLU B 1 233 ? 15.195 22.484 12.977 1 94.12 233 GLU B CA 1
ATOM 3815 C C . GLU B 1 233 ? 14.883 22.312 14.461 1 94.12 233 GLU B C 1
ATOM 3817 O O . GLU B 1 233 ? 15.711 22.641 15.312 1 94.12 233 GLU B O 1
ATOM 3822 N N . PHE B 1 234 ? 13.711 21.859 14.789 1 91.69 234 PHE B N 1
ATOM 3823 C CA . PHE B 1 234 ? 13.312 21.641 16.172 1 91.69 234 PHE B CA 1
ATOM 3824 C C . PHE B 1 234 ? 13.328 20.156 16.5 1 91.69 234 PHE B C 1
ATOM 3826 O O . PHE B 1 234 ? 12.742 19.734 17.5 1 91.69 234 PHE B O 1
ATOM 3833 N N . GLY B 1 235 ? 13.945 19.422 15.625 1 91.75 235 GLY B N 1
ATOM 3834 C CA . GLY B 1 235 ? 13.914 17.969 15.742 1 91.75 235 GLY B CA 1
ATOM 3835 C C . GLY B 1 235 ? 12.953 17.312 14.773 1 91.75 235 GLY B C 1
ATOM 3836 O O . GLY B 1 235 ? 12.164 18 14.117 1 91.75 235 GLY B O 1
ATOM 3837 N N . LYS B 1 236 ? 13.031 16.016 14.781 1 94.81 236 LYS B N 1
ATOM 3838 C CA . LYS B 1 236 ? 12.18 15.25 13.883 1 94.81 236 LYS B CA 1
ATOM 3839 C C . LYS B 1 236 ? 10.812 14.984 14.508 1 94.81 236 LYS B C 1
ATOM 3841 O O . LYS B 1 236 ? 10.688 14.93 15.734 1 94.81 236 LYS B O 1
ATOM 3846 N N . TYR B 1 237 ? 9.75 14.875 13.602 1 95.62 237 TYR B N 1
ATOM 3847 C CA . TYR B 1 237 ? 8.453 14.453 14.117 1 95.62 237 TYR B CA 1
ATOM 3848 C C . TYR B 1 237 ? 8.555 13.109 14.812 1 95.62 237 TYR B C 1
ATOM 3850 O O . TYR B 1 237 ? 8.055 12.938 15.93 1 95.62 237 TYR B O 1
ATOM 3858 N N . PHE B 1 238 ? 9.156 12.18 14.102 1 94.06 238 PHE B N 1
ATOM 3859 C CA . PHE B 1 238 ? 9.406 10.836 14.602 1 94.06 238 PHE B CA 1
ATOM 3860 C C . PHE B 1 238 ? 10.852 10.422 14.344 1 94.06 238 PHE B C 1
ATOM 3862 O O . PHE B 1 238 ? 11.406 10.711 13.281 1 94.06 238 PHE B O 1
ATOM 3869 N N . SER B 1 239 ? 11.383 9.773 15.367 1 88.31 239 SER B N 1
ATOM 3870 C CA . SER B 1 239 ? 12.734 9.242 15.242 1 88.31 239 SER B CA 1
ATOM 3871 C C . SER B 1 239 ? 12.766 7.738 15.477 1 88.31 239 SER B C 1
ATOM 3873 O O . SER B 1 239 ? 11.922 7.199 16.188 1 88.31 239 SER B O 1
#

Radius of gyration: 24.07 Å; Cα contacts (8 Å, |Δi|>4): 1199; chains: 2; bounding box: 46×79×54 Å

Secondary structure (DSSP, 8-state):
-PPPEEEEEEEEEE-TTSPPEE-TTS-EE--SSGGGEEEE-STTTT-EEEE-SSBEEEESSPPTT--EEEEEEEEEETTTEEEEEES-SSS--TT---EE-EEEE-TTT--EEEESS-SBSS-S-B-TT--HHHHHS-GGG--S-B---TTS--EEE-HHHHHHHHHTTB-TTTHHHHGGGSEETTEE-----GGGB-PPPTT-EEEEEEEPPPTTSTT---HHHHHHHHTTBTB-SB-/-PPPEEEEEEEEEE-TTSPPEE-TTS-EE--SSGGGEEEE-STTTT-EEEE-SSBEEEESSPPTT--EEEEEEEEEETTTEEEEEES-SSS--TT---EE-EEEE-TTT--EEEESS-SBSS-S-B-TT--HHHHHS-GGG--S-B---TTS--EEE-HHHHHHHHHTTB-TTTHHHHGGGSEETTEE-----GGGB-PPPTTEEEEEEEEEPPTTSTT---HHHHHHHHTTBTB-SB-

pLDDT: mean 93.45, std 5.83, range [65.94, 98.88]

Foldseek 3Di:
DAAKWKKAKWWKFFDPPDDWDADPVRWTDQDQELVRMDTDPAARHPWMWIDLLAFIDTDPDDDPPKDWLFKKKWAQAPPAGIWIAGDDSNDHDPPTDIAAWAWAADPPQRETATDRPHDGQARREDEPPDDVCVQQGDPRRYDPHYDPDPSHYAYFYDPQVSVFSLQQQFDRNCSNVCRRVQGHRSAGDNDPPPVGGDHGDHRIMMMMIMIWADCVPSNTDDSVSNVCRRVQVVHGNTD/DAAKWKKAKWWKFFDPPDDWDADPVRWTDQDQELVRMDTDPAARHPWMWIDLLAFIDTDPDDDPPKDWLFKKKWAQAPPAGIWIAGDDSNDHDPPTDIAAWAWAADPPQRETATDRPHDHQARREDEPPDPVCVQQGDPRRYDPHYDPDPSHYAYFYDPQVSVFSLQQQFDRNCSNVCRRVQGHRSAGDNDPPPVGGDHGDHRIMMMMIMIWADCVPSNTDDSVSNVCRRVQVVHGNTD

Organism: Leptosphaeria maculans (strain JN3 / isolate v23.1.3 / race Av1-4-5-6-7-8) (NCBI:txid985895)

Sequence (478 aa):
MSPPYIFQINEINRNPRAKCRYDNFGRWMPSYEGSGHEIYNIGATGKYWYCNGSLIYEVPALPSGSTVYSTFSLYYGGGHGFWVLKGNAIRPPRHDDWHTLKFDHSPDDYSSFLTNAGQHDTLRCQRDDQTWTQILLPDIYHTTSISHHRDHGGLIGELPILLGLMAHTTSRENLPLVIPCLFRNEAWQVHTYSRYRCQRIENRGVIVTVYTCPDSWAGGSTNADILAYEEGEFGKYFSMSPPYIFQINEINRNPRAKCRYDNFGRWMPSYEGSGHEIYNIGATGKYWYCNGSLIYEVPALPSGSTVYSTFSLYYGGGHGFWVLKGNAIRPPRHDDWHTLKFDHSPDDYSSFLTNAGQHDTLRCQRDDQTWTQILLPDIYHTTSISHHRDHGGLIGELPILLGLMAHTTSRENLPLVIPCLFRNEAWQVHTYSRYRCQRIENRGVIVTVYTCPDSWAGGSTNADILAYEEGEFGKYFS

Solvent-accessible surface area (backbone atoms only — not comparable to full-atom values): 24540 Å² total; per-residue (Å²): 96,52,64,36,34,31,37,33,47,31,33,30,32,68,28,86,87,38,80,86,37,60,48,100,76,67,41,75,42,84,55,74,46,23,76,29,41,37,80,39,92,48,51,35,32,90,44,35,33,36,32,70,27,42,44,37,47,79,42,96,60,83,61,82,76,45,43,84,65,48,42,25,18,38,33,32,30,48,42,53,37,49,37,28,26,85,25,42,54,63,64,42,51,90,88,60,62,75,28,45,58,19,17,36,66,41,88,83,46,31,24,18,30,42,37,55,79,40,80,31,42,32,44,58,32,37,43,90,86,51,62,54,59,70,61,58,38,58,57,36,36,51,49,79,44,70,47,86,52,87,71,47,20,35,33,34,23,47,61,37,55,54,52,48,39,56,47,46,33,30,43,63,73,47,34,59,71,45,55,43,54,32,28,48,86,50,34,61,40,74,71,78,50,66,87,50,48,43,77,62,50,69,54,40,27,36,33,19,38,32,26,31,26,24,68,93,40,94,77,26,36,47,67,67,49,54,51,38,42,25,71,33,74,54,43,59,57,41,107,96,50,65,35,33,31,36,34,46,31,33,30,33,69,28,85,88,37,80,85,38,59,48,99,76,68,41,74,42,83,54,73,46,23,76,28,41,37,80,39,94,48,51,36,33,89,43,34,33,37,32,70,26,43,43,37,46,77,42,96,61,82,62,83,75,45,43,82,63,49,41,25,18,39,33,31,31,49,43,55,37,51,37,27,26,84,24,42,56,65,64,41,51,89,88,62,62,75,28,44,58,19,16,36,67,40,89,82,45,31,25,19,29,43,37,54,80,40,84,30,42,32,44,57,31,36,44,90,86,51,62,56,58,71,62,58,38,58,57,36,35,50,47,77,42,70,48,87,53,87,72,48,18,34,33,34,22,47,60,37,55,53,53,46,38,56,48,45,32,30,45,62,74,48,33,58,73,45,54,44,52,32,29,48,85,51,33,62,39,74,72,78,50,66,88,51,49,42,77,63,49,70,55,40,28,37,34,18,38,32,26,30,27,24,68,92,42,94,78,26,34,46,68,65,48,53,51,38,42,26,72,33,75,54,44,59,57,41,108